Protein AF-0000000073659593 (afdb_homodimer)

InterPro domains:
  IPR007588 Zinc finger, FLYWCH-type [PF04500] (20-78)
  IPR018289 MULE transposase domain [PF10551] (125-195)

pLDDT: mean 83.74, std 17.08, range [20.34, 98.31]

Secondary structure (DSSP, 8-state):
-----TTTTS----TTPPEEEE-TTS-EEEEETTEEEEEEEE-TTSEEEEEETTHHHH----EEEEETTEEEEEPPPSSPP-HHHHHHHHHHHHHHHHHHHS-S---S--S--EEEEEEEES---SSEE-EEEEEEEEES---HHHHHHHHHHHHHH-TT---SEEE--S-HHHHHHHHHH-TTSEEE--HHHHHHHHHHHHHHTT-SSSHHHHHHHHHHHHGGGS-HHHHHHHHHHHHHS----HHHHHHHHHHIIIIISSTTTTS---TT-S--S-HHHHHHHHHHHHT--SSS--HHHHHHHHHHHHHHHHHHHHHHHTT--SEEPPHHHHHHHHHHHHHHHHHHTTSS-HHHHHHHHHHHT----/-----TTTTS----TT--EEEE-TTS-EEEEETTEEEEEEEE-TTSEEEEEETTHHHH----EEEEETTEEEEEPPPSSPP-HHHHHHHHHHHHHHHHHHH--S---S--S--EEEEEEEES---SSEE-EEEEEEEEES---HHHHHHHHHHHHHH-TT---SEEE--S-HHHHHHHHHH-TTSEEE--HHHHHHHHHHHHHHTT-SSSHHHHHHHHHHHHGGGS-HHHHHHHHHHHHHH----HHHHHHHHHHIIIIISSTTTTS---TT-S--S-HHHHHHHHHHHHT--SSS--HHHHHHHHHHHHHHHHHHHHHHHTT--SEEPPHHHHHHHHHHHHHHHHHHTTSS-HHHHHHHHHHHT----

Nearest PDB structures (foldseek):
  2rpr-assembly1_A  TM=8.104E-01  e=1.882E-05  Homo sapiens
  2rpr-assembly1_A  TM=8.075E-01  e=2.832E-05  Homo sapiens
  7vtg-assembly1_B  TM=3.755E-01  e=7.018E+00  Escherichia coli

Foldseek 3Di:
DCPDPVVPPPPPPDLWAWDWFADPVGFIWTDHPLFIWGFDDADPVQKTKTATPCCVPPVWGWIWIDHPRGTPDTDDTPDDGHNVVVVVRVVVRVVVVVCVPPPPHVPLCPQFDDWDWDWDFPDADLWFTFIDTDDIDGHNDQALVRLLVVVVVVCVVPVPDQAQEDEEAPDPSNQVSCCVNHVNHHYAYALVNVLVVLVVLCVVLVLPPDPLSVLLSLLLSLLLADDLVCSVVSVVLSVVDHDPDPSSVVSVVCCCVVEVPDPCRSRRRCHVPPHRHPVVVVVVVVVLVVQVPDPRDDPVSSVVSVVVSVVVVVVLVVVVVVPDGSGTDDPLSSVLNVVLVVLVVCVVVVVDDPNVSSVVSSVSPPDDD/DCPDPVVPPPPPPPLWAWDWFADPVGFIWTDHPLFIWGFDDADPVQKTKTATPCCVPPVWGWIWIDHPRGTPDTDDTPDDGHNVVVVVRVVVRVLVVVCVPPPPHSPLCPQFDDWDWDWDFPDADLWFTFIDTDDIDGHNDQALVRLLVVVVVVCVVPVPDQAQEDEEAPDCSNQVSCCVNHVNYHYAYALVNVLVVLVVLCVVLVLPPDPLSVLLSLLLSLLLADDLVCSVVSVVLSVVDHDPDPSSVVSVVCCCVVEVPDPCRSRRRCHVPPHRHPVVVVVVVVVLVVLVPDPRDDPVSSVVSVVVSVVVVVVLVVVVVVPDGSGTDDPLSSVLNVVLVVLNVCVVVVVDDPNVSSVVSSVSPPDDD

Organism: Spodoptera exigua (NCBI:txid7107)

Structure (mmCIF, N/CA/C/O backbone):
data_AF-0000000073659593-model_v1
#
loop_
_entity.id
_entity.type
_entity.pdbx_description
1 polymer 'MULE transposase domain-containing protein'
#
loop_
_atom_site.group_PDB
_atom_site.id
_atom_site.type_symbol
_atom_site.label_atom_id
_atom_site.label_alt_id
_atom_site.label_comp_id
_atom_site.label_asym_id
_atom_site.label_entity_id
_atom_site.label_seq_id
_atom_site.pdbx_PDB_ins_code
_atom_site.Cartn_x
_atom_site.Cartn_y
_atom_site.Cartn_z
_atom_site.occupancy
_atom_site.B_iso_or_equiv
_atom_site.auth_seq_id
_atom_site.auth_comp_id
_atom_site.auth_asym_id
_atom_site.auth_atom_id
_atom_site.pdbx_PDB_model_num
ATOM 1 N N . MET A 1 1 ? 9.594 45.438 42.438 1 20.41 1 MET A N 1
ATOM 2 C CA . MET A 1 1 ? 10.109 46.219 41.344 1 20.41 1 MET A CA 1
ATOM 3 C C . MET A 1 1 ? 8.977 46.906 40.562 1 20.41 1 MET A C 1
ATOM 5 O O . MET A 1 1 ? 7.863 46.375 40.5 1 20.41 1 MET A O 1
ATOM 9 N N . TYR A 1 2 ? 9.117 48.312 40.312 1 22.3 2 TYR A N 1
ATOM 10 C CA . TYR A 1 2 ? 8.391 49.469 39.781 1 22.3 2 TYR A CA 1
ATOM 11 C C . TYR A 1 2 ? 8.031 49.219 38.312 1 22.3 2 TYR A C 1
ATOM 13 O O . TYR A 1 2 ? 8.906 49.219 37.438 1 22.3 2 TYR A O 1
ATOM 21 N N . LEU A 1 3 ? 7.293 48.156 38.062 1 23.44 3 LEU A N 1
ATOM 22 C CA . LEU A 1 3 ? 6.773 47.875 36.719 1 23.44 3 LEU A CA 1
ATOM 23 C C . LEU A 1 3 ? 6.102 49.094 36.125 1 23.44 3 LEU A C 1
ATOM 25 O O . LEU A 1 3 ? 4.996 49.469 36.531 1 23.44 3 LEU A O 1
ATOM 29 N N . GLY A 1 4 ? 6.98 50.156 35.906 1 23.36 4 GLY A N 1
ATOM 30 C CA . GLY A 1 4 ? 6.574 51.469 35.375 1 23.36 4 GLY A CA 1
ATOM 31 C C . GLY A 1 4 ? 5.73 51.344 34.125 1 23.36 4 GLY A C 1
ATOM 32 O O . GLY A 1 4 ? 5.75 50.344 33.438 1 23.36 4 GLY A O 1
ATOM 33 N N . ASN A 1 5 ? 4.695 52.156 34.062 1 25.84 5 ASN A N 1
ATOM 34 C CA . ASN A 1 5 ? 3.5 52.438 33.281 1 25.84 5 ASN A CA 1
ATOM 35 C C . ASN A 1 5 ? 3.84 52.75 31.828 1 25.84 5 ASN A C 1
ATOM 37 O O . ASN A 1 5 ? 4.035 53.906 31.453 1 25.84 5 ASN A O 1
ATOM 41 N N . ARG A 1 6 ? 4.801 52 31.234 1 26.17 6 ARG A N 1
ATOM 42 C CA . ARG A 1 6 ? 5.309 52.375 29.922 1 26.17 6 ARG A CA 1
ATOM 43 C C . ARG A 1 6 ? 4.199 52.375 28.875 1 26.17 6 ARG A C 1
ATOM 45 O O . ARG A 1 6 ? 4.195 51.562 27.969 1 26.17 6 ARG A O 1
ATOM 52 N N . THR A 1 7 ? 2.939 52.156 29.359 1 26.2 7 THR A N 1
ATOM 53 C CA . THR A 1 7 ? 1.877 52.219 28.359 1 26.2 7 THR A CA 1
ATOM 54 C C . THR A 1 7 ? 1.966 53.469 27.516 1 26.2 7 THR A C 1
ATOM 56 O O . THR A 1 7 ? 1.113 53.719 26.672 1 26.2 7 THR A O 1
ATOM 59 N N . LYS A 1 8 ? 2.684 54.469 28.094 1 28.92 8 LYS A N 1
ATOM 60 C CA . LYS A 1 8 ? 2.352 55.844 27.797 1 28.92 8 LYS A CA 1
ATOM 61 C C . LYS A 1 8 ? 2.672 56.188 26.344 1 28.92 8 LYS A C 1
ATOM 63 O O . LYS A 1 8 ? 2.172 57.156 25.797 1 28.92 8 LYS A O 1
ATOM 68 N N . GLY A 1 9 ? 3.766 55.625 26 1 25.69 9 GLY A N 1
ATOM 69 C CA . GLY A 1 9 ? 4.309 56.438 24.922 1 25.69 9 GLY A CA 1
ATOM 70 C C . GLY A 1 9 ? 3.711 56.125 23.578 1 25.69 9 GLY A C 1
ATOM 71 O O . GLY A 1 9 ? 4.348 56.344 22.547 1 25.69 9 GLY A O 1
ATOM 72 N N . LEU A 1 10 ? 2.734 55.188 23.422 1 29.84 10 LEU A N 1
ATOM 73 C CA . LEU A 1 10 ? 2.189 55.156 22.062 1 29.84 10 LEU A CA 1
ATOM 74 C C . LEU A 1 10 ? 1.909 56.594 21.578 1 29.84 10 LEU A C 1
ATOM 76 O O . LEU A 1 10 ? 1.152 57.312 22.219 1 29.84 10 LEU A O 1
ATOM 80 N N . GLN A 1 11 ? 2.791 57.25 21.125 1 28.83 11 GLN A N 1
ATOM 81 C CA . GLN A 1 11 ? 2.816 58.625 20.625 1 28.83 11 GLN A CA 1
ATOM 82 C C . GLN A 1 11 ? 1.499 58.969 19.938 1 28.83 11 GLN A C 1
ATOM 84 O O . GLN A 1 11 ? 0.979 58.219 19.125 1 28.83 11 GLN A O 1
ATOM 89 N N . SER A 1 12 ? 0.554 59.656 20.703 1 32.19 12 SER A N 1
ATOM 90 C CA . SER A 1 12 ? -0.579 60.438 20.219 1 32.19 12 SER A CA 1
ATOM 91 C C . SER A 1 12 ? -0.305 61.031 18.844 1 32.19 12 SER A C 1
ATOM 93 O O . SER A 1 12 ? 0.569 61.875 18.688 1 32.19 12 SER A O 1
ATOM 95 N N . VAL A 1 13 ? -0.092 60.25 17.844 1 35.56 13 VAL A N 1
ATOM 96 C CA . VAL A 1 13 ? -0.19 60.938 16.562 1 35.56 13 VAL A CA 1
ATOM 97 C C . VAL A 1 13 ? -1.181 62.094 16.672 1 35.56 13 VAL A C 1
ATOM 99 O O . VAL A 1 13 ? -2.322 61.906 17.094 1 35.56 13 VAL A O 1
ATOM 102 N N . SER A 1 14 ? -0.723 63.25 16.969 1 37.84 14 SER A N 1
ATOM 103 C CA . SER A 1 14 ? -1.456 64.5 17.094 1 37.84 14 SER A CA 1
ATOM 104 C C . SER A 1 14 ? -2.674 64.562 16.188 1 37.84 14 SER A C 1
ATOM 106 O O . SER A 1 14 ? -2.604 64.062 15.039 1 37.84 14 SER A O 1
ATOM 108 N N . GLN A 1 15 ? -3.908 64.312 16.656 1 43.66 15 GLN A N 1
ATOM 109 C CA . GLN A 1 15 ? -5.234 64.562 16.094 1 43.66 15 GLN A CA 1
ATOM 110 C C . GLN A 1 15 ? -5.191 65.625 15.008 1 43.66 15 GLN A C 1
ATOM 112 O O . GLN A 1 15 ? -6.156 65.75 14.258 1 43.66 15 GLN A O 1
ATOM 117 N N . THR A 1 16 ? -4.117 66.438 14.953 1 52.19 16 THR A N 1
ATOM 118 C CA . THR A 1 16 ? -4.082 67.75 14.227 1 52.19 16 THR A CA 1
ATOM 119 C C . THR A 1 16 ? -3.527 67.5 12.82 1 52.19 16 THR A C 1
ATOM 121 O O . THR A 1 16 ? -3.684 68.375 11.953 1 52.19 16 THR A O 1
ATOM 124 N N . GLN A 1 17 ? -2.68 66.5 12.508 1 60.88 17 GLN A N 1
ATOM 125 C CA . GLN A 1 17 ? -2.021 66.562 11.203 1 60.88 17 GLN A CA 1
ATOM 126 C C . GLN A 1 17 ? -2.83 65.812 10.156 1 60.88 17 GLN A C 1
ATOM 128 O O . GLN A 1 17 ? -3.248 64.625 10.398 1 60.88 17 GLN A O 1
ATOM 133 N N . LEU A 1 18 ? -3.297 66.5 9.133 1 76.25 18 LEU A N 1
ATOM 134 C CA . LEU A 1 18 ? -3.996 65.938 7.98 1 76.25 18 LEU A CA 1
ATOM 135 C C . LEU A 1 18 ? -3.074 65 7.172 1 76.25 18 LEU A C 1
ATOM 137 O O . LEU A 1 18 ? -1.91 65.375 6.941 1 76.25 18 LEU A O 1
ATOM 141 N N . VAL A 1 19 ? -3.486 63.781 6.988 1 80.5 19 VAL A N 1
ATOM 142 C CA . VAL A 1 19 ? -2.734 62.844 6.164 1 80.5 19 VAL A CA 1
ATOM 143 C C . VAL A 1 19 ? -3.373 62.75 4.785 1 80.5 19 VAL A C 1
ATOM 145 O O . VAL A 1 19 ? -4.547 62.375 4.664 1 80.5 19 VAL A O 1
ATOM 148 N N . PHE A 1 20 ? -2.572 63.156 3.814 1 84.5 20 PHE A N 1
ATOM 149 C CA . PHE A 1 20 ? -3.043 63.125 2.436 1 84.5 20 PHE A CA 1
ATOM 150 C C . PHE A 1 20 ? -2.373 61.969 1.682 1 84.5 20 PHE A C 1
ATOM 152 O O . PHE A 1 20 ? -1.167 61.75 1.818 1 84.5 20 PHE A O 1
ATOM 159 N N . GLU A 1 21 ? -3.188 61.125 1.024 1 80.56 21 GLU A N 1
ATOM 160 C CA . GLU A 1 21 ? -2.684 60.031 0.197 1 80.56 21 GLU A CA 1
ATOM 161 C C . GLU A 1 21 ? -3.275 60.094 -1.209 1 80.56 21 GLU A C 1
ATOM 163 O O . GLU A 1 21 ? -4.273 60.781 -1.442 1 80.56 21 GLU A O 1
ATOM 168 N N . GLN A 1 22 ? -2.6 59.406 -2.156 1 78.38 22 GLN A N 1
ATOM 169 C CA . GLN A 1 22 ? -3.092 59.375 -3.529 1 78.38 22 GLN A CA 1
ATOM 170 C C . GLN A 1 22 ? -4.055 58.219 -3.738 1 78.38 22 GLN A C 1
ATOM 172 O O . GLN A 1 22 ? -3.809 57.125 -3.266 1 78.38 22 GLN A O 1
ATOM 177 N N . SER A 1 23 ? -5.164 58.531 -4.27 1 74.44 23 SER A N 1
ATOM 178 C CA . SER A 1 23 ? -6.117 57.5 -4.621 1 74.44 23 SER A CA 1
ATOM 179 C C . SER A 1 23 ? -5.637 56.688 -5.828 1 74.44 23 SER A C 1
ATOM 181 O O . SER A 1 23 ? -4.668 57.094 -6.488 1 74.44 23 SER A O 1
ATOM 183 N N . GLU A 1 24 ? -6.305 55.562 -6.203 1 65.25 24 GLU A N 1
ATOM 184 C CA . GLU A 1 24 ? -5.984 54.75 -7.359 1 65.25 24 GLU A CA 1
ATOM 185 C C . GLU A 1 24 ? -6.121 55.531 -8.656 1 65.25 24 GLU A C 1
ATOM 187 O O . GLU A 1 24 ? -5.441 55.219 -9.641 1 65.25 24 GLU A O 1
ATOM 192 N N . ARG A 1 25 ? -6.824 56.531 -8.531 1 63.69 25 ARG A N 1
ATOM 193 C CA . ARG A 1 25 ? -7.082 57.312 -9.734 1 63.69 25 ARG A CA 1
ATOM 194 C C . ARG A 1 25 ? -6.211 58.562 -9.781 1 63.69 25 ARG A C 1
ATOM 196 O O . ARG A 1 25 ? -6.406 59.438 -10.633 1 63.69 25 ARG A O 1
ATOM 203 N N . GLY A 1 26 ? -5.387 58.625 -8.859 1 70.75 26 GLY A N 1
ATOM 204 C CA . GLY A 1 26 ? -4.414 59.688 -8.883 1 70.75 26 GLY A CA 1
ATOM 205 C C . GLY A 1 26 ? -4.859 60.906 -8.086 1 70.75 26 GLY A C 1
ATOM 206 O O . GLY A 1 26 ? -4.129 61.906 -7.996 1 70.75 26 GLY A O 1
ATOM 207 N N . GLY A 1 27 ? -6.004 60.906 -7.652 1 77.06 27 GLY A N 1
ATOM 208 C CA . GLY A 1 27 ? -6.496 62.062 -6.887 1 77.06 27 GLY A CA 1
ATOM 209 C C . GLY A 1 27 ? -6.004 62.062 -5.453 1 77.06 27 GLY A C 1
ATOM 210 O O . GLY A 1 27 ? -5.445 61.062 -4.973 1 77.06 27 GLY A O 1
ATOM 211 N N . LEU A 1 28 ? -6.121 63.156 -4.789 1 82.5 28 LEU A N 1
ATOM 212 C CA . LEU A 1 28 ? -5.695 63.312 -3.404 1 82.5 28 LEU A CA 1
ATOM 213 C C . LEU A 1 28 ? -6.758 62.781 -2.447 1 82.5 28 LEU A C 1
ATOM 215 O O . LEU A 1 28 ? -7.945 63.094 -2.605 1 82.5 28 LEU A O 1
ATOM 219 N N . LEU A 1 29 ? -6.352 61.969 -1.555 1 86.5 29 LEU A N 1
ATOM 220 C CA . LEU A 1 29 ? -7.207 61.344 -0.548 1 86.5 29 LEU A CA 1
ATOM 221 C C . LEU A 1 29 ? -6.812 61.781 0.854 1 86.5 29 LEU A C 1
ATOM 223 O O . LEU A 1 29 ? -5.629 61.812 1.19 1 86.5 29 LEU A O 1
ATOM 227 N N . LEU A 1 30 ? -7.812 62.188 1.602 1 88.44 30 LEU A N 1
ATOM 228 C CA . LEU A 1 30 ? -7.586 62.531 3.002 1 88.44 30 LEU A CA 1
ATOM 229 C C . LEU A 1 30 ? -7.961 61.375 3.912 1 88.44 30 LEU A C 1
ATOM 231 O O . LEU A 1 30 ? -9.078 60.875 3.85 1 88.44 30 LEU A O 1
ATOM 235 N N . LEU A 1 31 ? -7.023 60.938 4.648 1 85.69 31 LEU A N 1
ATOM 236 C CA . LEU A 1 31 ? -7.266 59.906 5.648 1 85.69 31 LEU A CA 1
ATOM 237 C C . LEU A 1 31 ? -7.457 60.531 7.031 1 85.69 31 LEU A C 1
ATOM 239 O O . LEU A 1 31 ? -6.613 61.281 7.5 1 85.69 31 LEU A O 1
ATOM 243 N N . ARG A 1 32 ? -8.641 60.156 7.688 1 83.69 32 ARG A N 1
ATOM 244 C CA . ARG A 1 32 ? -8.891 60.719 9.016 1 83.69 32 ARG A CA 1
ATOM 245 C C . ARG A 1 32 ? -9.844 59.844 9.812 1 83.69 32 ARG A C 1
ATOM 247 O O . ARG A 1 32 ? -10.945 59.5 9.344 1 83.69 32 ARG A O 1
ATOM 254 N N . GLY A 1 33 ? -9.438 59.531 10.992 1 76.88 33 GLY A N 1
ATOM 255 C CA . GLY A 1 33 ? -10.312 58.812 11.914 1 76.88 33 GLY A CA 1
ATOM 256 C C . GLY A 1 33 ? -10.797 57.5 11.375 1 76.88 33 GLY A C 1
ATOM 257 O O . GLY A 1 33 ? -11.945 57.125 11.586 1 76.88 33 GLY A O 1
ATOM 258 N N . GLY A 1 34 ? -10.023 56.875 10.516 1 79.94 34 GLY A N 1
ATOM 259 C CA . GLY A 1 34 ? -10.391 55.594 9.945 1 79.94 34 GLY A CA 1
ATOM 260 C C . GLY A 1 34 ? -11.195 55.719 8.664 1 79.94 34 GLY A C 1
ATOM 261 O O . GLY A 1 34 ? -11.609 54.719 8.086 1 79.94 34 GLY A O 1
ATOM 262 N N . TYR A 1 35 ? -11.484 56.969 8.328 1 86.5 35 TYR A N 1
ATOM 263 C CA . TYR A 1 35 ? -12.266 57.188 7.113 1 86.5 35 TYR A CA 1
ATOM 264 C C . TYR A 1 35 ? -11.383 57.75 6.004 1 86.5 35 TYR A C 1
ATOM 266 O O . TYR A 1 35 ? -10.344 58.344 6.27 1 86.5 35 TYR A O 1
ATOM 274 N N . GLN A 1 36 ? -11.812 57.531 4.766 1 88.38 36 GLN A N 1
ATOM 275 C CA . GLN A 1 36 ? -11.164 58.062 3.576 1 88.38 36 GLN A CA 1
ATOM 276 C C . GLN A 1 36 ? -12.055 59.062 2.869 1 88.38 36 GLN A C 1
ATOM 278 O O . GLN A 1 36 ? -13.266 58.875 2.76 1 88.38 36 GLN A O 1
ATOM 283 N N . HIS A 1 37 ? -11.5 60.25 2.523 1 90 37 HIS A N 1
ATOM 284 C CA . HIS A 1 37 ? -12.281 61.312 1.901 1 90 37 HIS A CA 1
ATOM 285 C C . HIS A 1 37 ? -11.672 61.719 0.565 1 90 37 HIS A C 1
ATOM 287 O O . HIS A 1 37 ? -10.453 61.875 0.448 1 90 37 HIS A O 1
ATOM 293 N N . ASN A 1 38 ? -12.461 61.875 -0.403 1 88.5 38 ASN A N 1
ATOM 294 C CA . ASN A 1 38 ? -12.047 62.438 -1.677 1 88.5 38 ASN A CA 1
ATOM 295 C C . ASN A 1 38 ? -12.211 63.938 -1.688 1 88.5 38 ASN A C 1
ATOM 297 O O . ASN A 1 38 ? -13.125 64.5 -1.063 1 88.5 38 ASN A O 1
ATOM 301 N N . LYS A 1 39 ? -11.281 64.562 -2.424 1 86.62 39 LYS A N 1
ATOM 302 C CA . LYS A 1 39 ? -11.406 66 -2.594 1 86.62 39 LYS A CA 1
ATOM 303 C C . LYS A 1 39 ? -12.578 66.375 -3.506 1 86.62 39 LYS A C 1
ATOM 305 O O . LYS A 1 39 ? -12.617 65.938 -4.668 1 86.62 39 LYS A O 1
ATOM 310 N N . LYS A 1 40 ? -13.562 67 -2.996 1 86 40 LYS A N 1
ATOM 311 C CA . LYS A 1 40 ? -14.734 67.312 -3.789 1 86 40 LYS A CA 1
ATOM 312 C C . LYS A 1 40 ? -14.562 68.688 -4.457 1 86 40 LYS A C 1
ATOM 314 O O . LYS A 1 40 ? -14.82 68.812 -5.652 1 86 40 LYS A O 1
ATOM 319 N N . ARG A 1 41 ? -14.234 69.688 -3.682 1 86.5 41 ARG A N 1
ATOM 320 C CA . ARG A 1 41 ? -14.07 71 -4.266 1 86.5 41 ARG A CA 1
ATOM 321 C C . ARG A 1 41 ? -13.195 71.875 -3.377 1 86.5 41 ARG A C 1
ATOM 323 O O . ARG A 1 41 ? -13.078 71.625 -2.176 1 86.5 41 ARG A O 1
ATOM 330 N N . GLU A 1 42 ? -12.508 72.812 -4 1 86.56 42 GLU A N 1
ATOM 331 C CA . GLU A 1 42 ? -11.75 73.875 -3.342 1 86.56 42 GLU A CA 1
ATOM 332 C C . GLU A 1 42 ? -12.445 75.188 -3.477 1 86.56 42 GLU A C 1
ATOM 334 O O . GLU A 1 42 ? -12.789 75.625 -4.586 1 86.56 42 GLU A O 1
ATOM 339 N N . ASN A 1 43 ? -12.766 75.812 -2.398 1 85.94 43 ASN A N 1
ATOM 340 C CA . ASN A 1 43 ? -13.484 77.062 -2.406 1 85.94 43 ASN A CA 1
ATOM 341 C C . ASN A 1 43 ? -12.531 78.25 -2.525 1 85.94 43 ASN A C 1
ATOM 343 O O . ASN A 1 43 ? -11.344 78.125 -2.199 1 85.94 43 ASN A O 1
ATOM 347 N N . LYS A 1 44 ? -13.047 79.375 -2.932 1 85.5 44 LYS A N 1
ATOM 348 C CA . LYS A 1 44 ? -12.266 80.562 -3.148 1 85.5 44 LYS A CA 1
ATOM 349 C C . LYS A 1 44 ? -11.688 81.062 -1.837 1 85.5 44 LYS A C 1
ATOM 351 O O . LYS A 1 44 ? -10.625 81.75 -1.83 1 85.5 44 LYS A O 1
ATOM 356 N N . ASN A 1 45 ? -12.375 80.75 -0.767 1 84.12 45 ASN A N 1
ATOM 357 C CA . ASN A 1 45 ? -11.914 81.25 0.528 1 84.12 45 ASN A CA 1
ATOM 358 C C . ASN A 1 45 ? -10.758 80.375 1.062 1 84.12 45 ASN A C 1
ATOM 360 O O . ASN A 1 45 ? -10.297 80.625 2.186 1 84.12 45 ASN A O 1
ATOM 364 N N . GLY A 1 46 ? -10.352 79.438 0.266 1 84.69 46 GLY A N 1
ATOM 365 C CA . GLY A 1 46 ? -9.203 78.625 0.647 1 84.69 46 GLY A CA 1
ATOM 366 C C . GLY A 1 46 ? -9.586 77.312 1.344 1 84.69 46 GLY A C 1
ATOM 367 O O . GLY A 1 46 ? -8.711 76.562 1.76 1 84.69 46 GLY A O 1
ATOM 368 N N . THR A 1 47 ? -10.82 77.125 1.514 1 88.88 47 THR A N 1
ATOM 369 C CA . THR A 1 47 ? -11.242 75.938 2.164 1 88.88 47 THR A CA 1
ATOM 370 C C . THR A 1 47 ? -11.398 74.812 1.142 1 88.88 47 THR A C 1
ATOM 372 O O . THR A 1 47 ? -11.75 75.062 -0.014 1 88.88 47 THR A O 1
ATOM 375 N N . THR A 1 48 ? -11.008 73.562 1.527 1 91.38 48 THR A N 1
ATOM 376 C CA . THR A 1 48 ? -11.188 72.375 0.711 1 91.38 48 THR A CA 1
ATOM 377 C C . THR A 1 48 ? -12.211 71.438 1.347 1 91.38 48 THR A C 1
ATOM 379 O O . THR A 1 48 ? -12.125 71.125 2.539 1 91.38 48 THR A O 1
ATOM 382 N N . VAL A 1 49 ? -13.211 71.125 0.611 1 91.06 49 VAL A N 1
ATOM 383 C CA . VAL A 1 49 ? -14.234 70.188 1.084 1 91.06 49 VAL A CA 1
ATOM 384 C C . VAL A 1 49 ? -13.867 68.75 0.667 1 91.06 49 VAL A C 1
ATOM 386 O O . VAL A 1 49 ? -13.602 68.5 -0.508 1 91.06 49 VAL A O 1
ATOM 389 N N . TRP A 1 50 ? -13.812 67.875 1.603 1 91.12 50 TRP A N 1
ATOM 390 C CA . TRP A 1 50 ? -13.555 66.438 1.415 1 91.12 50 TRP A CA 1
ATOM 391 C C . TRP A 1 50 ? -14.797 65.625 1.727 1 91.12 50 TRP A C 1
ATOM 393 O O . TRP A 1 50 ? -15.453 65.812 2.746 1 91.12 50 TRP A O 1
ATOM 403 N N . CYS A 1 51 ? -15.172 64.688 0.902 1 91.25 51 CYS A N 1
ATOM 404 C CA . CYS A 1 51 ? -16.328 63.812 1.103 1 91.25 51 CYS A CA 1
ATOM 405 C C . CYS A 1 51 ? -15.914 62.375 1.273 1 91.25 51 CYS A C 1
ATOM 407 O O . CYS A 1 51 ? -14.969 61.906 0.629 1 91.25 51 CYS A O 1
ATOM 409 N N . CYS A 1 52 ? -16.562 61.688 2.16 1 89.81 52 CYS A N 1
ATOM 410 C CA . CYS A 1 52 ? -16.297 60.281 2.371 1 89.81 52 CYS A CA 1
ATOM 411 C C . CYS A 1 52 ? -16.344 59.5 1.052 1 89.81 52 CYS A C 1
ATOM 413 O O . CYS A 1 52 ? -17.234 59.75 0.224 1 89.81 52 CYS A O 1
ATOM 415 N N . VAL A 1 53 ? -15.438 58.562 0.843 1 86.69 53 VAL A N 1
ATOM 416 C CA . VAL A 1 53 ? -15.336 57.812 -0.398 1 86.69 53 VAL A CA 1
ATOM 417 C C . VAL A 1 53 ? -16.562 56.906 -0.554 1 86.69 53 VAL A C 1
ATOM 419 O O . VAL A 1 53 ? -16.875 56.469 -1.659 1 86.69 53 VAL A O 1
ATOM 422 N N . LYS A 1 54 ? -17.297 56.625 0.498 1 83.25 54 LYS A N 1
ATOM 423 C CA . LYS A 1 54 ? -18.438 55.719 0.462 1 83.25 54 LYS A CA 1
ATOM 424 C C . LYS A 1 54 ? -19.75 56.5 0.248 1 83.25 54 LYS A C 1
ATOM 426 O O . LYS A 1 54 ? -20.828 55.969 0.473 1 83.25 54 LYS A O 1
ATOM 431 N N . TRP A 1 55 ? -19.625 57.688 -0.108 1 83.62 55 TRP A N 1
ATOM 432 C CA . TRP A 1 55 ? -20.797 58.5 -0.361 1 83.62 55 TRP A CA 1
ATOM 433 C C . TRP A 1 55 ? -21.641 57.906 -1.49 1 83.62 55 TRP A C 1
ATOM 435 O O . TRP A 1 55 ? -22.875 57.844 -1.396 1 83.62 55 TRP A O 1
ATOM 445 N N . GLN A 1 56 ? -20.906 57.406 -2.477 1 76.5 56 GLN A N 1
ATOM 446 C CA . GLN A 1 56 ? -21.625 56.906 -3.641 1 76.5 56 GLN A CA 1
ATOM 447 C C . GLN A 1 56 ? -22.234 55.531 -3.367 1 76.5 56 GLN A C 1
ATOM 449 O O . GLN A 1 56 ? -23.359 55.25 -3.801 1 76.5 56 GLN A O 1
ATOM 454 N N . THR A 1 57 ? -21.547 54.719 -2.605 1 77.06 57 THR A N 1
ATOM 455 C CA . THR A 1 57 ? -21.953 53.312 -2.443 1 77.06 57 THR A CA 1
ATOM 456 C C . THR A 1 57 ? -22.875 53.156 -1.233 1 77.06 57 THR A C 1
ATOM 458 O O . THR A 1 57 ? -23.828 52.406 -1.273 1 77.06 57 THR A O 1
ATOM 461 N N . ARG A 1 58 ? -22.656 53.906 -0.18 1 79.19 58 ARG A N 1
ATOM 462 C CA . ARG A 1 58 ? -23.406 53.719 1.058 1 79.19 58 ARG A CA 1
ATOM 463 C C . ARG A 1 58 ? -24.094 55 1.485 1 79.19 58 ARG A C 1
ATOM 465 O O . ARG A 1 58 ? -24.625 55.094 2.598 1 79.19 58 ARG A O 1
ATOM 472 N N . LYS A 1 59 ? -24.062 55.906 0.657 1 82.06 59 LYS A N 1
ATOM 473 C CA . LYS A 1 59 ? -24.672 57.219 0.877 1 82.06 59 LYS A CA 1
ATOM 474 C C . LYS A 1 59 ? -24.219 57.844 2.197 1 82.06 59 LYS A C 1
ATOM 476 O O . LYS A 1 59 ? -25.016 58.438 2.926 1 82.06 59 LYS A O 1
ATOM 481 N N . CYS A 1 60 ? -22.969 57.625 2.518 1 86.62 60 CYS A N 1
ATOM 482 C CA . CYS A 1 60 ? -22.406 58.219 3.715 1 86.62 60 CYS A CA 1
ATOM 483 C C . CYS A 1 60 ? -22.234 59.719 3.543 1 86.62 60 CYS A C 1
ATOM 485 O O . CYS A 1 60 ? -21.703 60.188 2.529 1 86.62 60 CYS A O 1
ATOM 487 N N . ARG A 1 61 ? -22.719 60.5 4.543 1 86.44 61 ARG A N 1
ATOM 488 C CA . ARG A 1 61 ? -22.719 61.969 4.426 1 86.44 61 ARG A CA 1
ATOM 489 C C . ARG A 1 61 ? -21.531 62.562 5.18 1 86.44 61 ARG A C 1
ATOM 491 O O . ARG A 1 61 ? -21.516 63.781 5.469 1 86.44 61 ARG A O 1
ATOM 498 N N . GLY A 1 62 ? -20.578 61.75 5.547 1 88.5 62 GLY A N 1
ATOM 499 C CA . GLY A 1 62 ? -19.406 62.281 6.223 1 88.5 62 GLY A CA 1
ATOM 500 C C . GLY A 1 62 ? -18.609 63.25 5.367 1 88.5 62 GLY A C 1
ATOM 501 O O . GLY A 1 62 ? -18.312 62.938 4.207 1 88.5 62 GLY A O 1
ATOM 502 N N . ARG A 1 63 ? -18.297 64.438 5.863 1 90.75 63 ARG A N 1
ATOM 503 C CA . ARG A 1 63 ? -17.562 65.5 5.156 1 90.75 63 ARG A CA 1
ATOM 504 C C . ARG A 1 63 ? -16.562 66.188 6.082 1 90.75 63 ARG A C 1
ATOM 506 O O . ARG A 1 63 ? -16.828 66.312 7.273 1 90.75 63 ARG A O 1
ATOM 513 N N . VAL A 1 64 ? -15.438 66.438 5.48 1 90.31 64 VAL A N 1
ATOM 514 C CA . VAL A 1 64 ? -14.422 67.188 6.211 1 90.31 64 VAL A CA 1
ATOM 515 C C . VAL A 1 64 ? -14.047 68.438 5.426 1 90.31 64 VAL A C 1
ATOM 517 O O . VAL A 1 64 ? -13.875 68.375 4.203 1 90.31 64 VAL A O 1
ATOM 520 N N . VAL A 1 65 ? -14.07 69.562 6.082 1 90.19 65 VAL A N 1
ATOM 521 C CA . VAL A 1 65 ? -13.625 70.812 5.469 1 90.19 65 VAL A CA 1
ATOM 522 C C . VAL A 1 65 ? -12.289 71.25 6.078 1 90.19 65 VAL A C 1
ATOM 524 O O . VAL A 1 65 ? -12.148 71.312 7.301 1 90.19 65 VAL A O 1
ATOM 527 N N . THR A 1 66 ? -11.352 71.375 5.199 1 89.31 66 THR A N 1
ATOM 528 C CA . THR A 1 66 ? -10.031 71.812 5.68 1 89.31 66 THR A CA 1
ATOM 529 C C . THR A 1 66 ? -9.641 73.188 5.145 1 89.31 66 THR A C 1
ATOM 531 O O . THR A 1 66 ? -10.133 73.562 4.098 1 89.31 66 THR A O 1
ATOM 534 N N . LYS A 1 67 ? -8.898 73.938 6.016 1 86.12 67 LYS A N 1
ATOM 535 C CA . LYS A 1 67 ? -8.289 75.188 5.641 1 86.12 67 LYS A CA 1
ATOM 536 C C . LYS A 1 67 ? -6.852 75.312 6.152 1 86.12 67 LYS A C 1
ATOM 538 O O . LYS A 1 67 ? -6.598 75.062 7.34 1 86.12 67 LYS A O 1
ATOM 543 N N . ASN A 1 68 ? -5.914 75.562 5.258 1 80.88 68 ASN A N 1
ATOM 544 C CA . ASN A 1 68 ? -4.508 75.688 5.621 1 80.88 68 ASN A CA 1
ATOM 545 C C . ASN A 1 68 ? -4.031 74.5 6.457 1 80.88 68 ASN A C 1
ATOM 547 O O . ASN A 1 68 ? -3.395 74.688 7.496 1 80.88 68 ASN A O 1
ATOM 551 N N . ASN A 1 69 ? -4.387 73.25 6.043 1 78.12 69 ASN A N 1
ATOM 552 C CA . ASN A 1 69 ? -3.979 72 6.629 1 78.12 69 ASN A CA 1
ATOM 553 C C . ASN A 1 69 ? -4.566 71.812 8.023 1 78.12 69 ASN A C 1
ATOM 555 O O . ASN A 1 69 ? -4.012 71.062 8.844 1 78.12 69 ASN A O 1
ATOM 559 N N . LEU A 1 70 ? -5.574 72.562 8.234 1 84.38 70 LEU A N 1
ATOM 560 C CA . LEU A 1 70 ? -6.312 72.375 9.484 1 84.38 70 LEU A CA 1
ATOM 561 C C . LEU A 1 70 ? -7.766 72 9.211 1 84.38 70 LEU A C 1
ATOM 563 O O . LEU A 1 70 ? -8.336 72.438 8.188 1 84.38 70 LEU A O 1
ATOM 567 N N . VAL A 1 71 ? -8.328 71.25 10.117 1 86.06 71 VAL A N 1
ATOM 568 C CA . VAL A 1 71 ? -9.719 70.875 9.969 1 86.06 71 VAL A CA 1
ATOM 569 C C . VAL A 1 71 ? -10.641 71.938 10.477 1 86.06 71 VAL A C 1
ATOM 571 O O . VAL A 1 71 ? -10.508 72.438 11.609 1 86.06 71 VAL A O 1
ATOM 574 N N . VAL A 1 72 ? -11.492 72.5 9.68 1 87.25 72 VAL A N 1
ATOM 575 C CA . VAL A 1 72 ? -12.469 73.5 10.016 1 87.25 72 VAL A CA 1
ATOM 576 C C . VAL A 1 72 ? -13.758 72.875 10.508 1 87.25 72 VAL A C 1
ATOM 578 O O . VAL A 1 72 ? -14.359 73.312 11.484 1 87.25 72 VAL A O 1
ATOM 581 N N . SER A 1 73 ? -14.219 71.875 9.828 1 86.69 73 SER A N 1
ATOM 582 C CA . SER A 1 73 ? -15.414 71.125 10.211 1 86.69 73 SER A CA 1
ATOM 583 C C . SER A 1 73 ? -15.273 69.625 9.898 1 86.69 73 SER A C 1
ATOM 585 O O . SER A 1 73 ? -14.562 69.25 8.961 1 86.69 73 SER A O 1
ATOM 587 N N . ASP A 1 74 ? -15.758 68.75 10.688 1 85.94 74 ASP A N 1
ATOM 588 C CA . ASP A 1 74 ? -15.75 67.312 10.578 1 85.94 74 ASP A CA 1
ATOM 589 C C . ASP A 1 74 ? -17.125 66.688 10.859 1 85.94 74 ASP A C 1
ATOM 591 O O . ASP A 1 74 ? -17.516 66.562 12.023 1 85.94 74 ASP A O 1
ATOM 595 N N . ASP A 1 75 ? -17.859 66.438 9.82 1 87.56 75 ASP A N 1
ATOM 596 C CA . ASP A 1 75 ? -19.219 65.938 9.961 1 87.56 75 ASP A CA 1
ATOM 597 C C . ASP A 1 75 ? -19.203 64.438 10.227 1 87.56 75 ASP A C 1
ATOM 599 O O . ASP A 1 75 ? -18.344 63.688 9.734 1 87.56 75 ASP A O 1
ATOM 603 N N . PRO A 1 76 ? -20.109 63.906 10.969 1 86.75 76 PRO A N 1
ATOM 604 C CA . PRO A 1 76 ? -20.125 62.5 11.312 1 86.75 76 PRO A CA 1
ATOM 605 C C . PRO A 1 76 ? -20.438 61.594 10.117 1 86.75 76 PRO A C 1
ATOM 607 O O . PRO A 1 76 ? -21.141 62 9.195 1 86.75 76 PRO A O 1
ATOM 610 N N . HIS A 1 77 ? -19.875 60.406 10.117 1 88.19 77 HIS A N 1
ATOM 611 C CA . HIS A 1 77 ? -20.078 59.375 9.102 1 88.19 77 HIS A CA 1
ATOM 612 C C . HIS A 1 77 ? -21.203 58.438 9.5 1 88.19 77 HIS A C 1
ATOM 614 O O . HIS A 1 77 ? -21.469 58.219 10.688 1 88.19 77 HIS A O 1
ATOM 620 N N . THR A 1 78 ? -21.906 57.938 8.508 1 82.31 78 THR A N 1
ATOM 621 C CA . THR A 1 78 ? -22.891 56.875 8.742 1 82.31 78 THR A CA 1
ATOM 622 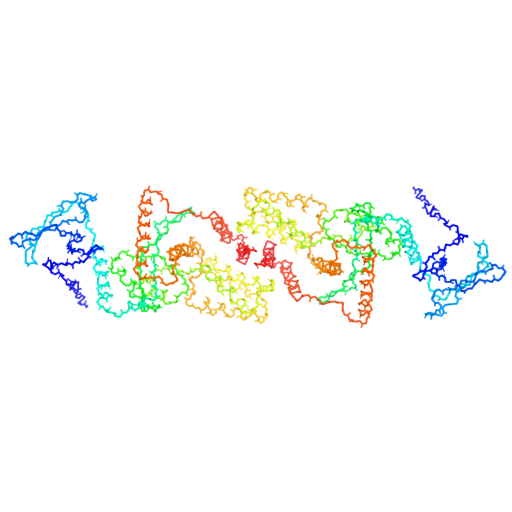C C . THR A 1 78 ? -22.266 55.5 8.523 1 82.31 78 THR A C 1
ATOM 624 O O . THR A 1 78 ? -22.844 54.469 8.906 1 82.31 78 THR A O 1
ATOM 627 N N . CYS A 1 79 ? -21.156 55.562 7.871 1 81.56 79 CYS A N 1
ATOM 628 C CA . CYS A 1 79 ? -20.453 54.312 7.652 1 81.56 79 CYS A CA 1
ATOM 629 C C . CYS A 1 79 ? -19.469 54.031 8.789 1 81.56 79 CYS A C 1
ATOM 631 O O . CYS A 1 79 ? -19.219 54.906 9.625 1 81.56 79 CYS A O 1
ATOM 633 N N . GLN A 1 80 ? -19.016 52.75 8.898 1 79.88 80 GLN A N 1
ATOM 634 C CA . GLN A 1 80 ? -18.078 52.375 9.945 1 79.88 80 GLN A CA 1
ATOM 635 C C . GLN A 1 80 ? -16.656 52.688 9.555 1 79.88 80 GLN A C 1
ATOM 637 O O . GLN A 1 80 ? -16.266 52.531 8.391 1 79.88 80 GLN A O 1
ATOM 642 N N . PRO A 1 81 ? -15.852 53.219 10.5 1 79.38 81 PRO A N 1
ATOM 643 C CA . PRO A 1 81 ? -14.445 53.469 10.211 1 79.38 81 PRO A CA 1
ATOM 644 C C . PRO A 1 81 ? -13.641 52.188 10 1 79.38 81 PRO A C 1
ATOM 646 O O . PRO A 1 81 ? -14 51.125 10.539 1 79.38 81 PRO A O 1
ATOM 649 N N . ASN A 1 82 ? -12.797 52.219 9.031 1 72.06 82 ASN A N 1
ATOM 650 C CA . ASN A 1 82 ? -11.875 51.125 8.773 1 72.06 82 ASN A CA 1
ATOM 651 C C . ASN A 1 82 ? -10.422 51.562 8.945 1 72.06 82 ASN A C 1
ATOM 653 O O . ASN A 1 82 ? -9.789 52 7.984 1 72.06 82 ASN A O 1
ATOM 657 N N . PHE A 1 83 ? -9.961 51.469 10.094 1 68.12 83 PHE A N 1
ATOM 658 C CA . PHE A 1 83 ? -8.609 51.938 10.414 1 68.12 83 PHE A CA 1
ATOM 659 C C . PHE A 1 83 ? -7.566 51.062 9.695 1 68.12 83 PHE A C 1
ATOM 661 O O . PHE A 1 83 ? -6.566 51.594 9.195 1 68.12 83 PHE A O 1
ATOM 668 N N . ALA A 1 84 ? -7.828 49.906 9.594 1 60 84 ALA A N 1
ATOM 669 C CA . ALA A 1 84 ? -6.914 49 8.922 1 60 84 ALA A CA 1
ATOM 670 C C . ALA A 1 84 ? -6.746 49.344 7.449 1 60 84 ALA A C 1
ATOM 672 O O . ALA A 1 84 ? -5.629 49.344 6.926 1 60 84 ALA A O 1
ATOM 673 N N . ALA A 1 85 ? -7.852 49.719 6.875 1 68.06 85 ALA A N 1
ATOM 674 C CA . ALA A 1 85 ? -7.797 50.094 5.465 1 68.06 85 ALA A CA 1
ATOM 675 C C . ALA A 1 85 ? -6.934 51.344 5.266 1 68.06 85 ALA A C 1
ATOM 677 O O . ALA A 1 85 ? -6.191 51.438 4.289 1 68.06 85 ALA A O 1
ATOM 678 N N . ASN A 1 86 ? -6.992 52.219 6.215 1 70.12 86 ASN A N 1
ATOM 679 C CA . ASN A 1 86 ? -6.199 53.438 6.117 1 70.12 86 ASN A CA 1
ATOM 680 C C . ASN A 1 86 ? -4.711 53.156 6.277 1 70.12 86 ASN A C 1
ATOM 682 O O . ASN A 1 86 ? -3.885 53.719 5.555 1 70.12 86 ASN A O 1
ATOM 686 N N . ILE A 1 87 ? -4.422 52.312 7.117 1 63.09 87 ILE A N 1
ATOM 687 C CA . ILE A 1 87 ? -3.027 51.938 7.336 1 63.09 87 ILE A CA 1
ATOM 688 C C . ILE A 1 87 ? -2.477 51.25 6.094 1 63.09 87 ILE A C 1
ATOM 690 O O . ILE A 1 87 ? -1.38 51.562 5.629 1 63.09 87 ILE A O 1
ATOM 694 N N . ILE A 1 88 ? -3.193 50.406 5.527 1 62.53 88 ILE A N 1
ATOM 695 C CA . ILE A 1 88 ? -2.793 49.688 4.328 1 62.53 88 ILE A CA 1
ATOM 696 C C . ILE A 1 88 ? -2.592 50.656 3.17 1 62.53 88 ILE A C 1
ATOM 698 O O . ILE A 1 88 ? -1.598 50.562 2.447 1 62.53 88 ILE A O 1
ATOM 702 N N . LYS A 1 89 ? -3.512 51.5 3.08 1 66.94 89 LYS A N 1
ATOM 703 C CA . LYS A 1 89 ? -3.428 52.469 1.991 1 66.94 89 LYS A CA 1
ATOM 704 C C . LYS A 1 89 ? -2.195 53.375 2.137 1 66.94 89 LYS A C 1
ATOM 706 O O . LYS A 1 89 ? -1.496 53.625 1.157 1 66.94 89 LYS A O 1
ATOM 711 N N . LYS A 1 90 ? -1.957 53.75 3.291 1 66.81 90 LYS A N 1
ATOM 712 C CA . LYS A 1 90 ? -0.772 54.562 3.557 1 66.81 90 LYS A CA 1
ATOM 713 C C . LYS A 1 90 ? 0.505 53.812 3.242 1 66.81 90 LYS A C 1
ATOM 715 O O . LYS A 1 90 ? 1.412 54.312 2.596 1 66.81 90 LYS A O 1
ATOM 720 N N . GLN A 1 91 ? 0.522 52.625 3.658 1 62.16 91 GLN A N 1
ATOM 721 C CA . GLN A 1 91 ? 1.707 51.812 3.453 1 62.16 91 GLN A CA 1
ATOM 722 C C . GLN A 1 91 ? 1.888 51.469 1.979 1 62.16 91 GLN A C 1
ATOM 724 O O . GLN A 1 91 ? 3.008 51.469 1.465 1 62.16 91 GLN A O 1
ATOM 729 N N . LEU A 1 92 ? 0.835 51.188 1.357 1 62.12 92 LEU A N 1
ATOM 730 C CA . LEU A 1 92 ? 0.889 50.938 -0.074 1 62.12 92 LEU A CA 1
ATOM 731 C C . LEU A 1 92 ? 1.374 52.156 -0.847 1 62.12 92 LEU A C 1
ATOM 733 O O . LEU A 1 92 ? 2.17 52.031 -1.78 1 62.12 92 LEU A O 1
ATOM 737 N N . ASN A 1 93 ? 0.823 53.25 -0.5 1 63.47 93 ASN A N 1
ATOM 738 C CA . ASN A 1 93 ? 1.223 54.469 -1.174 1 63.47 93 ASN A CA 1
ATOM 739 C C . ASN A 1 93 ? 2.691 54.812 -0.92 1 63.47 93 ASN A C 1
ATOM 741 O O . ASN A 1 93 ? 3.387 55.281 -1.815 1 63.47 93 ASN A O 1
ATOM 745 N N . GLN A 1 94 ? 3.047 54.562 0.215 1 61.91 94 GLN A N 1
ATOM 746 C CA . GLN A 1 94 ? 4.465 54.719 0.507 1 61.91 94 GLN A CA 1
ATOM 747 C C . GLN A 1 94 ? 5.316 53.781 -0.342 1 61.91 94 GLN A C 1
ATOM 749 O O . GLN A 1 94 ? 6.371 54.188 -0.847 1 61.91 94 GLN A O 1
ATOM 754 N N . CYS A 1 95 ? 4.855 52.625 -0.491 1 55.88 95 CYS A N 1
ATOM 755 C CA . CYS A 1 95 ? 5.539 51.688 -1.354 1 55.88 95 CYS A CA 1
ATOM 756 C C . CYS A 1 95 ? 5.531 52.156 -2.803 1 55.88 95 CYS A C 1
ATOM 758 O O . CYS A 1 95 ? 6.547 52.062 -3.496 1 55.88 95 CYS A O 1
ATOM 760 N N . ARG A 1 96 ? 4.418 52.594 -3.162 1 56.81 96 ARG A N 1
ATOM 761 C CA . ARG A 1 96 ? 4.285 53.125 -4.52 1 56.81 96 ARG A CA 1
ATOM 762 C C . ARG A 1 96 ? 5.195 54.312 -4.742 1 56.81 96 ARG A C 1
ATOM 764 O O . ARG A 1 96 ? 5.84 54.438 -5.785 1 56.81 96 ARG A O 1
ATOM 771 N N . LYS A 1 97 ? 5.082 55.281 -3.865 1 58 97 LYS A N 1
ATOM 772 C CA . LYS A 1 97 ? 5.949 56.469 -3.957 1 58 97 LYS A CA 1
ATOM 773 C C . LYS A 1 97 ? 7.418 56.062 -4.012 1 58 97 LYS A C 1
ATOM 775 O O . LYS A 1 97 ? 8.195 56.625 -4.785 1 58 97 LYS A O 1
ATOM 780 N N . LEU A 1 98 ? 7.703 55.188 -3.199 1 53.44 98 LEU A N 1
ATOM 781 C CA . LEU A 1 98 ? 9.078 54.688 -3.211 1 53.44 98 LEU A CA 1
ATOM 782 C C . LEU A 1 98 ? 9.398 54.031 -4.539 1 53.44 98 LEU A C 1
ATOM 784 O O . LEU A 1 98 ? 10.492 54.188 -5.078 1 53.44 98 LEU A O 1
ATOM 788 N N . ALA A 1 99 ? 8.43 53.312 -5.012 1 50.44 99 ALA A N 1
ATOM 789 C CA . ALA A 1 99 ? 8.609 52.688 -6.309 1 50.44 99 ALA A CA 1
ATOM 790 C C . ALA A 1 99 ? 8.68 53.719 -7.434 1 50.44 99 ALA A C 1
ATOM 792 O O . ALA A 1 99 ? 9.406 53.531 -8.414 1 50.44 99 ALA A O 1
ATOM 793 N N . ALA A 1 100 ? 7.801 54.656 -7.379 1 48.5 100 ALA A N 1
ATOM 794 C CA . ALA A 1 100 ? 7.734 55.688 -8.422 1 48.5 100 ALA A CA 1
ATOM 795 C C . ALA A 1 100 ? 8.977 56.562 -8.406 1 48.5 100 ALA A C 1
ATOM 797 O O . ALA A 1 100 ? 9.406 57.062 -9.445 1 48.5 100 ALA A O 1
ATOM 798 N N . THR A 1 101 ? 9.219 57.156 -7.32 1 45.81 101 THR A N 1
ATOM 799 C CA . THR A 1 101 ? 10.367 58.062 -7.281 1 45.81 101 THR A CA 1
ATOM 800 C C . THR A 1 101 ? 11.648 57.281 -7.621 1 45.81 101 THR A C 1
ATOM 802 O O . THR A 1 101 ? 12.672 57.906 -7.934 1 45.81 101 THR A O 1
ATOM 805 N N . LYS A 1 102 ? 11.875 56.25 -6.902 1 42.47 102 LYS A N 1
ATOM 806 C CA . LYS A 1 102 ? 13.156 55.625 -7.223 1 42.47 102 LYS A CA 1
ATOM 807 C C . LYS A 1 102 ? 13.203 55.188 -8.68 1 42.47 102 LYS A C 1
ATOM 809 O O . LYS A 1 102 ? 12.258 54.562 -9.172 1 42.47 102 LYS A O 1
ATOM 814 N N . SER A 1 103 ? 13.57 56.031 -9.531 1 39.75 103 SER A N 1
ATOM 815 C CA . SER A 1 103 ? 13.914 55.75 -10.922 1 39.75 103 SER A CA 1
ATOM 816 C C . SER A 1 103 ? 14.266 54.281 -11.117 1 39.75 103 SER A C 1
ATOM 818 O O . SER A 1 103 ? 14.492 53.812 -12.242 1 39.75 103 SER A O 1
ATOM 820 N N . ASP A 1 104 ? 15.172 53.719 -10.211 1 37.19 104 ASP A N 1
ATOM 821 C CA . ASP A 1 104 ? 15.664 52.375 -10.461 1 37.19 104 ASP A CA 1
ATOM 822 C C . ASP A 1 104 ? 14.508 51.375 -10.547 1 37.19 104 ASP A C 1
ATOM 824 O O . ASP A 1 104 ? 13.453 51.594 -9.953 1 37.19 104 ASP A O 1
ATOM 828 N N . PRO A 1 105 ? 14.469 50.469 -11.656 1 35.91 105 PRO A N 1
ATOM 829 C CA . PRO A 1 105 ? 13.469 49.406 -11.797 1 35.91 105 PRO A CA 1
ATOM 830 C C . PRO A 1 105 ? 12.93 48.938 -10.461 1 35.91 105 PRO A C 1
ATOM 832 O O . PRO A 1 105 ? 13.602 49.062 -9.43 1 35.91 105 PRO A O 1
ATOM 835 N N . ILE A 1 106 ? 11.664 49.062 -10.18 1 37.78 106 ILE A N 1
ATOM 836 C CA . ILE A 1 106 ? 11.148 48.312 -9.039 1 37.78 106 ILE A CA 1
ATOM 837 C C . ILE A 1 106 ? 12.125 47.188 -8.672 1 37.78 106 ILE A C 1
ATOM 839 O O . ILE A 1 106 ? 12.422 46.312 -9.484 1 37.78 106 ILE A O 1
ATOM 843 N N . PRO A 1 107 ? 13.219 47.406 -8.008 1 36.97 107 PRO A N 1
ATOM 844 C CA . PRO A 1 107 ? 14.07 46.25 -7.715 1 36.97 107 PRO A CA 1
ATOM 845 C C . PRO A 1 107 ? 13.297 44.938 -7.691 1 36.97 107 PRO A C 1
ATOM 847 O O . PRO A 1 107 ? 12.141 44.906 -7.25 1 36.97 107 PRO A O 1
ATOM 850 N N . THR A 1 108 ? 13.312 44.125 -8.695 1 40.03 108 THR A N 1
ATOM 851 C CA . THR A 1 108 ? 12.883 42.75 -8.703 1 40.03 108 THR A CA 1
ATOM 852 C C . THR A 1 108 ? 12.836 42.188 -7.281 1 40.03 108 THR A C 1
ATOM 854 O O . THR A 1 108 ? 12.539 41 -7.082 1 40.03 108 THR A O 1
ATOM 857 N N . TRP A 1 109 ? 13.586 42.781 -6.258 1 40.91 109 TRP A N 1
ATOM 858 C CA . TRP A 1 109 ? 13.875 42.156 -4.98 1 40.91 109 TRP A CA 1
ATOM 859 C C . TRP A 1 109 ? 12.656 42.188 -4.062 1 40.91 109 TRP A C 1
ATOM 861 O O . TRP A 1 109 ? 12.133 43.25 -3.758 1 40.91 109 TRP A O 1
ATOM 871 N N . TYR A 1 110 ? 11.656 41.625 -4.215 1 52.16 110 TYR A N 1
ATOM 872 C CA . TYR A 1 110 ? 10.703 41.438 -3.129 1 52.16 110 TYR A CA 1
ATOM 873 C C . TYR A 1 110 ? 11.422 41.156 -1.812 1 52.16 110 TYR A C 1
ATOM 875 O O . TYR A 1 110 ? 12.195 40.219 -1.704 1 52.16 110 TYR A O 1
ATOM 883 N N . PRO A 1 111 ? 11.547 42.219 -0.897 1 60.03 111 PRO A N 1
ATOM 884 C CA . PRO A 1 111 ? 12.352 41.969 0.305 1 60.03 111 PRO A CA 1
ATOM 885 C C . PRO A 1 111 ? 11.789 40.875 1.183 1 60.03 111 PRO A C 1
ATOM 887 O O . PRO A 1 111 ? 12.297 40.625 2.279 1 60.03 111 PRO A O 1
ATOM 890 N N . PHE A 1 112 ? 10.695 40.469 0.785 1 76.56 112 PHE A N 1
ATOM 891 C CA . PHE A 1 112 ? 10.164 39.438 1.659 1 76.56 112 PHE A CA 1
ATOM 892 C C . PHE A 1 112 ? 10.516 38.031 1.138 1 76.56 112 PHE A C 1
ATOM 894 O O . PHE A 1 112 ? 10.57 37.812 -0.075 1 76.56 112 PHE A O 1
ATOM 901 N N . TYR A 1 113 ? 10.812 37.375 1.997 1 79.12 113 TYR A N 1
ATOM 902 C CA . TYR A 1 113 ? 11.258 36.031 1.692 1 79.12 113 TYR A CA 1
ATOM 903 C C . TYR A 1 113 ? 10.07 35.062 1.583 1 79.12 113 TYR A C 1
ATOM 905 O O . TYR A 1 113 ? 10.078 34.156 0.754 1 79.12 113 TYR A O 1
ATOM 913 N N . GLN A 1 114 ? 9.023 35.312 2.447 1 87.62 114 GLN A N 1
ATOM 914 C CA . GLN A 1 114 ? 7.934 34.312 2.471 1 87.62 114 GLN A CA 1
ATOM 915 C C . GLN A 1 114 ? 6.633 34.969 2.928 1 87.62 114 GLN A C 1
ATOM 917 O O . GLN A 1 114 ? 6.648 35.938 3.689 1 87.62 114 GLN A O 1
ATOM 922 N N . LEU A 1 115 ? 5.555 34.5 2.299 1 88.88 115 LEU A N 1
ATOM 923 C CA . LEU A 1 115 ? 4.23 34.75 2.855 1 88.88 115 LEU A CA 1
ATOM 924 C C . LEU A 1 115 ? 3.887 33.719 3.93 1 88.88 115 LEU A C 1
ATOM 926 O O . LEU A 1 115 ? 3.834 32.531 3.652 1 88.88 115 LEU A O 1
ATOM 930 N N . TYR A 1 116 ? 3.836 34.219 5.176 1 93.06 116 TYR A N 1
ATOM 931 C CA . TYR A 1 116 ? 3.459 33.375 6.305 1 93.06 116 TYR A CA 1
ATOM 932 C C . TYR A 1 116 ? 2.014 33.625 6.715 1 93.06 116 TYR A C 1
ATOM 934 O O . TYR A 1 116 ? 1.625 34.781 6.965 1 93.06 116 TYR A O 1
ATOM 942 N N . THR A 1 117 ? 1.24 32.562 6.699 1 93.56 117 THR A N 1
ATOM 943 C CA . THR A 1 117 ? -0.161 32.719 7.074 1 93.56 117 THR A CA 1
ATOM 944 C C . THR A 1 117 ? -0.5 31.844 8.281 1 93.56 117 THR A C 1
ATOM 946 O O . THR A 1 117 ? 0.092 30.781 8.477 1 93.56 117 THR A O 1
ATOM 949 N N . ILE A 1 118 ? -1.365 32.312 9.094 1 94.12 118 ILE A N 1
ATOM 950 C CA . ILE A 1 118 ? -1.904 31.547 10.219 1 94.12 118 ILE A CA 1
ATOM 951 C C . ILE A 1 118 ? -3.398 31.312 10.008 1 94.12 118 ILE A C 1
ATOM 953 O O . ILE A 1 118 ? -4.16 32.25 9.797 1 94.12 118 ILE A O 1
ATOM 957 N N . HIS A 1 119 ? -3.689 30.094 10.016 1 94.75 119 HIS A N 1
ATOM 958 C CA . HIS A 1 119 ? -5.086 29.688 9.859 1 94.75 119 HIS A CA 1
ATOM 959 C C . HIS A 1 119 ? -5.684 29.266 11.195 1 94.75 119 HIS A C 1
ATOM 961 O O . HIS A 1 119 ? -4.988 28.703 12.039 1 94.75 119 HIS A O 1
ATOM 967 N N . GLY A 1 120 ? -6.941 29.625 11.414 1 93.25 120 GLY A N 1
ATOM 968 C CA . GLY A 1 120 ? -7.617 29.281 12.656 1 93.25 120 GLY A CA 1
ATOM 969 C C . GLY A 1 120 ? -8.836 28.391 12.453 1 93.25 120 GLY A C 1
ATOM 970 O O . GLY A 1 120 ? -9.539 28.531 11.445 1 93.25 120 GLY A O 1
ATOM 971 N N . ASP A 1 121 ? -9.008 27.469 13.391 1 93.06 121 ASP A N 1
ATOM 972 C CA . ASP A 1 121 ? -10.219 26.656 13.406 1 93.06 121 ASP A CA 1
ATOM 973 C C . ASP A 1 121 ? -11.344 27.359 14.172 1 93.06 121 ASP A C 1
ATOM 975 O O . ASP A 1 121 ? -11.266 27.516 15.391 1 93.06 121 ASP A O 1
ATOM 979 N N . LEU A 1 122 ? -12.391 27.766 13.516 1 91.88 122 LEU A N 1
ATOM 980 C CA . LEU A 1 122 ? -13.492 28.516 14.102 1 91.88 122 LEU A CA 1
ATOM 981 C C . LEU A 1 122 ? -14.445 27.594 14.852 1 91.88 122 LEU A C 1
ATOM 983 O O . LEU A 1 122 ? -15.414 28.047 15.461 1 91.88 122 LEU A O 1
ATOM 987 N N . GLY A 1 123 ? -14.125 26.328 14.875 1 90.69 123 GLY A N 1
ATOM 988 C CA . GLY A 1 123 ? -14.992 25.344 15.508 1 90.69 123 GLY A CA 1
ATOM 989 C C . GLY A 1 123 ? -15.406 24.219 14.57 1 90.69 123 GLY A C 1
ATOM 990 O O . GLY A 1 123 ? -16.547 24.188 14.102 1 90.69 123 GLY A O 1
ATOM 991 N N . SER A 1 124 ? -14.547 23.391 14.414 1 90.88 124 SER A N 1
ATOM 992 C CA . SER A 1 124 ? -14.828 22.25 13.555 1 90.88 124 SER A CA 1
ATOM 993 C C . SER A 1 124 ? -15.516 21.125 14.336 1 90.88 124 SER A C 1
ATOM 995 O O . SER A 1 124 ? -15.367 21.031 15.562 1 90.88 124 SER A O 1
ATOM 997 N N . SER A 1 125 ? -16.359 20.391 13.641 1 89.81 125 SER A N 1
ATOM 998 C CA . SER A 1 125 ? -17.062 19.25 14.227 1 89.81 125 SER A CA 1
ATOM 999 C C . SER A 1 125 ? -16.594 17.938 13.594 1 89.81 125 SER A C 1
ATOM 1001 O O . SER A 1 125 ? -15.586 17.906 12.891 1 89.81 125 SER A O 1
ATOM 1003 N N . GLU A 1 126 ? -17.312 16.906 13.93 1 88.5 126 GLU A N 1
ATOM 1004 C CA . GLU A 1 126 ? -17 15.594 13.375 1 88.5 126 GLU A CA 1
ATOM 1005 C C . GLU A 1 126 ? -17.25 15.57 11.867 1 88.5 126 GLU A C 1
ATOM 1007 O O . GLU A 1 126 ? -16.578 14.828 11.141 1 88.5 126 GLU A O 1
ATOM 1012 N N . GLU A 1 127 ? -18.062 16.484 11.469 1 91.31 127 GLU A N 1
ATOM 1013 C CA . GLU A 1 127 ? -18.469 16.406 10.062 1 91.31 127 GLU A CA 1
ATOM 1014 C C . GLU A 1 127 ? -18.016 17.656 9.297 1 91.31 127 GLU A C 1
ATOM 1016 O O . GLU A 1 127 ? -18.016 17.656 8.062 1 91.31 127 GLU A O 1
ATOM 1021 N N . THR A 1 128 ? -17.656 18.625 10.039 1 92.88 128 THR A N 1
ATOM 1022 C CA . THR A 1 128 ? -17.328 19.875 9.359 1 92.88 128 THR A CA 1
ATOM 1023 C C . THR A 1 128 ? -15.906 20.328 9.68 1 92.88 128 THR A C 1
ATOM 1025 O O . THR A 1 128 ? -15.359 19.953 10.719 1 92.88 128 THR A O 1
ATOM 1028 N N . SER A 1 129 ? -15.312 20.984 8.773 1 92 129 SER A N 1
ATOM 1029 C CA . SER A 1 129 ? -14.008 21.625 8.922 1 92 129 SER A CA 1
ATOM 1030 C C . SER A 1 129 ? -14.094 23.125 8.688 1 92 129 SER A C 1
ATOM 1032 O O . SER A 1 129 ? -14.367 23.562 7.566 1 92 129 SER A O 1
ATOM 1034 N N . ASN A 1 130 ? -13.891 23.859 9.695 1 93.44 130 ASN A N 1
ATOM 1035 C CA . ASN A 1 130 ? -14.07 25.312 9.625 1 93.44 130 ASN A CA 1
ATOM 1036 C C . ASN A 1 130 ? -12.766 26.047 9.891 1 93.44 130 ASN A C 1
ATOM 1038 O O . ASN A 1 130 ? -12.672 26.828 10.844 1 93.44 130 ASN A O 1
ATOM 1042 N N . VAL A 1 131 ? -11.836 25.844 9.008 1 93.5 131 VAL A N 1
ATOM 1043 C CA . VAL A 1 131 ? -10.523 26.453 9.102 1 93.5 131 VAL A CA 1
ATOM 1044 C C . VAL A 1 131 ? -10.406 27.594 8.086 1 93.5 131 VAL A C 1
ATOM 1046 O O . VAL A 1 131 ? -10.734 27.422 6.91 1 93.5 131 VAL A O 1
ATOM 1049 N N . VAL A 1 132 ? -9.969 28.766 8.523 1 93.94 132 VAL A N 1
ATOM 1050 C CA . VAL A 1 132 ? -9.867 29.922 7.652 1 93.94 132 VAL A CA 1
ATOM 1051 C C . VAL A 1 132 ? -8.562 30.656 7.926 1 93.94 132 VAL A C 1
ATOM 1053 O O . VAL A 1 132 ? -8.023 30.594 9.039 1 93.94 132 VAL A O 1
ATOM 1056 N N . PRO A 1 133 ? -8.016 31.281 6.875 1 94.25 133 PRO A N 1
ATOM 1057 C CA . PRO A 1 133 ? -6.852 32.125 7.129 1 94.25 133 PRO A CA 1
ATOM 1058 C C . PRO A 1 133 ? -7.195 33.375 7.957 1 94.25 133 PRO A C 1
ATOM 1060 O O . PRO A 1 133 ? -8.195 34.031 7.691 1 94.25 133 PRO A O 1
ATOM 1063 N N . LEU A 1 134 ? -6.375 33.719 8.961 1 92.62 134 LEU A N 1
ATOM 1064 C CA . LEU A 1 134 ? -6.68 34.812 9.875 1 92.62 134 LEU A CA 1
ATOM 1065 C C . LEU A 1 134 ? -5.562 35.844 9.875 1 92.62 134 LEU A C 1
ATOM 1067 O O . LEU A 1 134 ? -5.809 37.031 10.109 1 92.62 134 LEU A O 1
ATOM 1071 N N . VAL A 1 135 ? -4.355 35.406 9.703 1 92.88 135 VAL A N 1
ATOM 1072 C CA . VAL A 1 135 ? -3.209 36.312 9.727 1 92.88 135 VAL A CA 1
ATOM 1073 C C . VAL A 1 135 ? -2.379 36.125 8.461 1 92.88 135 VAL A C 1
ATOM 1075 O O . VAL A 1 135 ? -2.135 35 8.031 1 92.88 135 VAL A O 1
ATOM 1078 N N . TYR A 1 136 ? -2.006 37.219 7.828 1 91.62 136 TYR A N 1
ATOM 1079 C CA . TYR A 1 136 ? -1.102 37.25 6.684 1 91.62 136 TYR A CA 1
ATOM 1080 C C . TYR A 1 136 ? 0.131 38.094 6.996 1 91.62 136 TYR A C 1
ATOM 1082 O O . TYR A 1 136 ? 0.013 39.25 7.402 1 91.62 136 TYR A O 1
ATOM 1090 N N . ALA A 1 137 ? 1.249 37.469 6.84 1 90.94 137 ALA A N 1
ATOM 1091 C CA . ALA A 1 137 ? 2.479 38.219 7.145 1 90.94 137 ALA A CA 1
ATOM 1092 C C . ALA A 1 137 ? 3.529 37.969 6.059 1 90.94 137 ALA A C 1
ATOM 1094 O O . ALA A 1 137 ? 3.758 36.844 5.633 1 90.94 137 ALA A O 1
ATOM 1095 N N . LEU A 1 138 ? 4.078 39.031 5.555 1 87.38 138 LEU A N 1
ATOM 1096 C CA . LEU A 1 138 ? 5.246 38.938 4.68 1 87.38 138 LEU A CA 1
ATOM 1097 C C . LEU A 1 138 ? 6.535 39.031 5.488 1 87.38 138 LEU A C 1
ATOM 1099 O O . LEU A 1 138 ? 6.816 40.062 6.113 1 87.38 138 LEU A O 1
ATOM 1103 N N . LEU A 1 139 ? 7.238 37.969 5.504 1 90.19 139 LEU A N 1
ATOM 1104 C CA . LEU A 1 139 ? 8.414 37.875 6.367 1 90.19 139 LEU A CA 1
ATOM 1105 C C . LEU A 1 139 ? 9.695 38.031 5.555 1 90.19 139 LEU A C 1
ATOM 1107 O O . LEU A 1 139 ? 9.742 37.625 4.391 1 90.19 139 LEU A O 1
ATOM 1111 N N . LEU A 1 140 ? 10.742 38.5 6.219 1 83.12 140 LEU A N 1
ATOM 1112 C CA . LEU A 1 140 ? 12.031 38.781 5.582 1 83.12 140 LEU A CA 1
ATOM 1113 C C . LEU A 1 140 ? 12.844 37.469 5.453 1 83.12 140 LEU A C 1
ATOM 1115 O O . LEU A 1 140 ? 13.656 37.344 4.539 1 83.12 140 LEU A O 1
ATOM 1119 N N . ASN A 1 141 ? 12.664 36.625 6.461 1 86.44 141 ASN A N 1
ATOM 1120 C CA . ASN A 1 141 ? 13.391 35.375 6.488 1 86.44 141 ASN A CA 1
ATOM 1121 C C . ASN A 1 141 ? 12.656 34.312 7.324 1 86.44 141 ASN A C 1
ATOM 1123 O O . ASN A 1 141 ? 11.547 34.562 7.793 1 86.44 141 ASN A O 1
ATOM 1127 N N . LYS A 1 142 ? 13.297 33.219 7.426 1 92 142 LYS A N 1
ATOM 1128 C CA . LYS A 1 142 ? 12.68 32.125 8.148 1 92 142 LYS A CA 1
ATOM 1129 C C . LYS A 1 142 ? 13.422 31.828 9.453 1 92 142 LYS A C 1
ATOM 1131 O O . LYS A 1 142 ? 13.484 30.672 9.898 1 92 142 LYS A O 1
ATOM 1136 N N . LYS A 1 143 ? 13.891 32.812 9.984 1 93.19 143 LYS A N 1
ATOM 1137 C CA . LYS A 1 143 ? 14.648 32.625 11.219 1 93.19 143 LYS A CA 1
ATOM 1138 C C . LYS A 1 143 ? 13.727 32.656 12.438 1 93.19 143 LYS A C 1
ATOM 1140 O O . LYS A 1 143 ? 12.664 33.281 12.406 1 93.19 143 LYS A O 1
ATOM 1145 N N . GLN A 1 144 ? 14.172 31.984 13.492 1 95.25 144 GLN A N 1
ATOM 1146 C CA . GLN A 1 144 ? 13.383 31.906 14.727 1 95.25 144 GLN A CA 1
ATOM 1147 C C . GLN A 1 144 ? 13.094 33.281 15.281 1 95.25 144 GLN A C 1
ATOM 1149 O O . GLN A 1 144 ? 11.992 33.562 15.758 1 95.25 144 GLN A O 1
ATOM 1154 N N . ALA A 1 145 ? 14.086 34.125 15.18 1 93.25 145 ALA A N 1
ATOM 1155 C CA . ALA A 1 145 ? 13.93 35.5 15.688 1 93.25 145 ALA A CA 1
ATOM 1156 C C . ALA A 1 145 ? 12.789 36.219 14.969 1 93.25 145 ALA A C 1
ATOM 1158 O O . ALA A 1 145 ? 12.023 36.938 15.594 1 93.25 145 ALA A O 1
ATOM 1159 N N . THR A 1 146 ? 12.719 36.031 13.68 1 92.38 146 THR A N 1
ATOM 1160 C CA . THR A 1 146 ? 11.672 36.656 12.883 1 92.38 146 THR A CA 1
ATOM 1161 C C . THR A 1 146 ? 10.297 36.125 13.281 1 92.38 146 THR A C 1
ATOM 1163 O O . THR A 1 146 ? 9.352 36.906 13.414 1 92.38 146 THR A O 1
ATOM 1166 N N . TYR A 1 147 ? 10.195 34.906 13.531 1 95.5 147 TYR A N 1
ATOM 1167 C CA . TYR A 1 147 ? 8.93 34.312 13.945 1 95.5 147 TYR A CA 1
ATOM 1168 C C . TYR A 1 147 ? 8.531 34.812 15.328 1 95.5 147 TYR A C 1
ATOM 1170 O O . TYR A 1 147 ? 7.348 35.031 15.602 1 95.5 147 TYR A O 1
ATOM 1178 N N . GLU A 1 148 ? 9.469 34.906 16.203 1 95.06 148 GLU A N 1
ATOM 1179 C CA . GLU A 1 148 ? 9.188 35.406 17.547 1 95.06 148 GLU A CA 1
ATOM 1180 C C . GLU A 1 148 ? 8.602 36.812 17.5 1 95.06 148 GLU A C 1
ATOM 1182 O O . GLU A 1 148 ? 7.664 37.125 18.234 1 95.06 148 GLU A O 1
ATOM 1187 N N . ILE A 1 149 ? 9.188 37.625 16.594 1 92.62 149 ILE A N 1
ATOM 1188 C CA . ILE A 1 149 ? 8.68 38.969 16.422 1 92.62 149 ILE A CA 1
ATOM 1189 C C . ILE A 1 149 ? 7.238 38.938 15.93 1 92.62 149 ILE A C 1
ATOM 1191 O O . ILE A 1 149 ? 6.375 39.656 16.438 1 92.62 149 ILE A O 1
ATOM 1195 N N . LEU A 1 150 ? 7.031 38.094 14.977 1 92.75 150 LEU A N 1
ATOM 1196 C CA . LEU A 1 150 ? 5.691 37.969 14.414 1 92.75 150 LEU A CA 1
ATOM 1197 C C . LEU A 1 150 ? 4.688 37.562 15.492 1 92.75 150 LEU A C 1
ATOM 1199 O O . LEU A 1 150 ? 3.65 38.219 15.648 1 92.75 150 LEU A O 1
ATOM 1203 N N . PHE A 1 151 ? 4.957 36.562 16.312 1 94.75 151 PHE A N 1
ATOM 1204 C CA . PHE A 1 151 ? 4.031 36.062 17.312 1 94.75 151 PHE A CA 1
ATOM 1205 C C . PHE A 1 151 ? 3.859 37.062 18.438 1 94.75 151 PHE A C 1
ATOM 1207 O O . PHE A 1 151 ? 2.779 37.156 19.031 1 94.75 151 PHE A O 1
ATOM 1214 N N . GLN A 1 152 ? 4.941 37.781 18.703 1 91.94 152 GLN A N 1
ATOM 1215 C CA . GLN A 1 152 ? 4.855 38.812 19.703 1 91.94 152 GLN A CA 1
ATOM 1216 C C . GLN A 1 152 ? 3.92 39.938 19.266 1 91.94 152 GLN A C 1
ATOM 1218 O O . GLN A 1 152 ? 3.168 40.5 20.078 1 91.94 152 GLN A O 1
ATOM 1223 N N . ILE A 1 153 ? 4.016 40.312 17.969 1 89.88 153 ILE A N 1
ATOM 1224 C CA . ILE A 1 153 ? 3.145 41.344 17.406 1 89.88 153 ILE A CA 1
ATOM 1225 C C . ILE A 1 153 ? 1.688 40.906 17.5 1 89.88 153 ILE A C 1
ATOM 1227 O O . ILE A 1 153 ? 0.817 41.688 17.906 1 89.88 153 ILE A O 1
ATOM 1231 N N . ILE A 1 154 ? 1.466 39.656 17.188 1 90.69 154 ILE A N 1
ATOM 1232 C CA . ILE A 1 154 ? 0.109 39.125 17.234 1 90.69 154 ILE A CA 1
ATOM 1233 C C . ILE A 1 154 ? -0.403 39.125 18.672 1 90.69 154 ILE A C 1
ATOM 1235 O O . ILE A 1 154 ? -1.523 39.562 18.938 1 90.69 154 ILE A O 1
ATOM 1239 N N . LYS A 1 155 ? 0.393 38.688 19.609 1 88.44 155 LYS A N 1
ATOM 1240 C CA . LYS A 1 155 ? 0.017 38.625 21.016 1 88.44 155 LYS A CA 1
ATOM 1241 C C . LYS A 1 155 ? -0.284 40 21.562 1 88.44 155 LYS A C 1
ATOM 1243 O O . LYS A 1 155 ? -1.183 40.188 22.391 1 88.44 155 LYS A O 1
ATOM 1248 N N . SER A 1 156 ? 0.451 40.969 21.078 1 86.88 156 SER A N 1
ATOM 1249 C CA . SER A 1 156 ? 0.271 42.344 21.562 1 86.88 156 SER A CA 1
ATOM 1250 C C . SER A 1 156 ? -1.021 42.969 21.016 1 86.88 156 SER A C 1
ATOM 1252 O O . SER A 1 156 ? -1.67 43.75 21.703 1 86.88 156 SER A O 1
ATOM 1254 N N . GLN A 1 157 ? -1.389 42.562 19.766 1 85.06 157 GLN A N 1
ATOM 1255 C CA . GLN A 1 157 ? -2.564 43.125 19.109 1 85.06 157 GLN A CA 1
ATOM 1256 C C . GLN A 1 157 ? -3.834 42.406 19.531 1 85.06 157 GLN A C 1
ATOM 1258 O O . GLN A 1 157 ? -4.926 42.969 19.5 1 85.06 157 GLN A O 1
ATOM 1263 N N . VAL A 1 158 ? -3.656 41.125 19.812 1 87 158 VAL A N 1
ATOM 1264 C CA . VAL A 1 158 ? -4.773 40.312 20.25 1 87 158 VAL A CA 1
ATOM 1265 C C . VAL A 1 158 ? -4.473 39.719 21.625 1 87 158 VAL A C 1
ATOM 1267 O O . VAL A 1 158 ? -4.09 38.531 21.734 1 87 158 VAL A O 1
ATOM 1270 N N . PRO A 1 159 ? -4.73 40.406 22.688 1 77.62 159 PRO A N 1
ATOM 1271 C CA . PRO A 1 159 ? -4.301 39.969 24.016 1 77.62 159 PRO A CA 1
ATOM 1272 C C . PRO A 1 159 ? -4.949 38.656 24.438 1 77.62 159 PRO A C 1
ATOM 1274 O O . PRO A 1 159 ? -4.352 37.875 25.188 1 77.62 159 PRO A O 1
ATOM 1277 N N . ASP A 1 160 ? -6.102 38.406 23.891 1 85.94 160 ASP A N 1
ATOM 1278 C CA . ASP A 1 160 ? -6.793 37.188 24.297 1 85.94 160 ASP A CA 1
ATOM 1279 C C . ASP A 1 160 ? -6.41 36 23.422 1 85.94 160 ASP A C 1
ATOM 1281 O O . ASP A 1 160 ? -7.02 34.938 23.5 1 85.94 160 ASP A O 1
ATOM 1285 N N . TRP A 1 161 ? -5.398 36.281 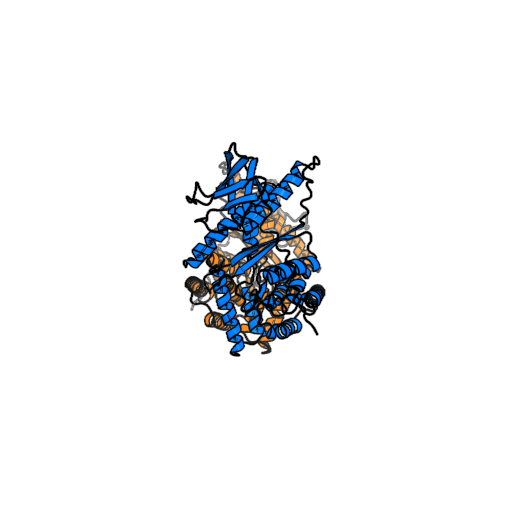22.672 1 86.94 161 TRP A N 1
ATOM 1286 C CA . TRP A 1 161 ? -4.941 35.219 21.797 1 86.94 161 TRP A CA 1
ATOM 1287 C C . TRP A 1 161 ? -4.273 34.094 22.609 1 86.94 161 TRP A C 1
ATOM 1289 O O . TRP A 1 161 ? -3.184 34.281 23.141 1 86.94 161 TRP A O 1
ATOM 1299 N N . ASN A 1 162 ? -4.934 33 22.812 1 88.25 162 ASN A N 1
ATOM 1300 C CA . ASN A 1 162 ? -4.445 31.875 23.594 1 88.25 162 ASN A CA 1
ATOM 1301 C C . ASN A 1 162 ? -4.754 30.547 22.906 1 88.25 162 ASN A C 1
ATOM 1303 O O . ASN A 1 162 ? -5.59 29.766 23.375 1 88.25 162 ASN A O 1
ATOM 1307 N N . PRO A 1 163 ? -3.996 30.297 21.875 1 90.25 163 PRO A N 1
ATOM 1308 C CA . PRO A 1 163 ? -4.27 29.062 21.141 1 90.25 163 PRO A CA 1
ATOM 1309 C C . PRO A 1 163 ? -3.953 27.812 21.953 1 90.25 163 PRO A C 1
ATOM 1311 O O . PRO A 1 163 ? -2.959 27.781 22.688 1 90.25 163 PRO A O 1
ATOM 1314 N N . LYS A 1 164 ? -4.789 26.828 21.859 1 90.5 164 LYS A N 1
ATOM 1315 C CA . LYS A 1 164 ? -4.586 25.562 22.562 1 90.5 164 LYS A CA 1
ATOM 1316 C C . LYS A 1 164 ? -3.605 24.672 21.812 1 90.5 164 LYS A C 1
ATOM 1318 O O . LYS A 1 164 ? -2.82 23.953 22.438 1 90.5 164 LYS A O 1
ATOM 1323 N N . LYS A 1 165 ? -3.703 24.828 20.531 1 93.19 165 LYS A N 1
ATOM 1324 C CA . LYS A 1 165 ? -2.885 23.969 19.688 1 93.19 165 LYS A CA 1
ATOM 1325 C C . LYS A 1 165 ? -2.357 24.719 18.484 1 93.19 165 LYS A C 1
ATOM 1327 O O . LYS A 1 165 ? -3.064 25.562 17.906 1 93.19 165 LYS A O 1
ATOM 1332 N N . PHE A 1 166 ? -1.169 24.5 18.172 1 93.44 166 PHE A N 1
ATOM 1333 C CA . PHE A 1 166 ? -0.515 25.062 17 1 93.44 166 PHE A CA 1
ATOM 1334 C C . PHE A 1 166 ? 0.075 23.953 16.125 1 93.44 166 PHE A C 1
ATOM 1336 O O . PHE A 1 166 ? 0.937 23.203 16.578 1 93.44 166 PHE A O 1
ATOM 1343 N N . GLN A 1 167 ? -0.409 23.797 14.945 1 93.56 167 GLN A N 1
ATOM 1344 C CA . GLN A 1 167 ? 0.061 22.766 14.016 1 93.56 167 GLN A CA 1
ATOM 1345 C C . GLN A 1 167 ? 0.855 23.391 12.875 1 93.56 167 GLN A C 1
ATOM 1347 O O . GLN A 1 167 ? 0.457 24.406 12.312 1 93.56 167 GLN A O 1
ATOM 1352 N N . SER A 1 168 ? 1.949 22.906 12.562 1 91.31 168 SER A N 1
ATOM 1353 C CA . SER A 1 168 ? 2.799 23.391 11.477 1 91.31 168 SER A CA 1
ATOM 1354 C C . SER A 1 168 ? 3.643 22.25 10.898 1 91.31 168 SER A C 1
ATOM 1356 O O . SER A 1 168 ? 3.648 21.141 11.43 1 91.31 168 SER A O 1
ATOM 1358 N N . ASP A 1 169 ? 4.285 22.516 9.742 1 90.31 169 ASP A N 1
ATOM 1359 C CA . ASP A 1 169 ? 5.328 21.609 9.281 1 90.31 169 ASP A CA 1
ATOM 1360 C C . ASP A 1 169 ? 6.488 21.562 10.273 1 90.31 169 ASP A C 1
ATOM 1362 O O . ASP A 1 169 ? 6.566 22.375 11.188 1 90.31 169 ASP A O 1
ATOM 1366 N N . TYR A 1 170 ? 7.254 20.562 10.133 1 91.62 170 TYR A N 1
ATOM 1367 C CA . TYR A 1 170 ? 8.352 20.391 11.078 1 91.62 170 TYR A CA 1
ATOM 1368 C C . TYR A 1 170 ? 9.484 21.375 10.789 1 91.62 170 TYR A C 1
ATOM 1370 O O . TYR A 1 170 ? 10.547 20.969 10.305 1 91.62 170 TYR A O 1
ATOM 1378 N N . GLU A 1 171 ? 9.18 22.594 11.078 1 90.19 171 GLU A N 1
ATOM 1379 C CA . GLU A 1 171 ? 10.164 23.672 11.055 1 90.19 171 GLU A CA 1
ATOM 1380 C C . GLU A 1 171 ? 10.547 24.109 12.461 1 90.19 171 GLU A C 1
ATOM 1382 O O . GLU A 1 171 ? 9.773 24.797 13.141 1 90.19 171 GLU A O 1
ATOM 1387 N N . ALA A 1 172 ? 11.75 23.828 12.812 1 91.19 172 ALA A N 1
ATOM 1388 C CA . ALA A 1 172 ? 12.203 24.031 14.18 1 91.19 172 ALA A CA 1
ATOM 1389 C C . ALA A 1 172 ? 12.094 25.5 14.578 1 91.19 172 ALA A C 1
ATOM 1391 O O . ALA A 1 172 ? 11.68 25.828 15.695 1 91.19 172 ALA A O 1
ATOM 1392 N N . ALA A 1 173 ? 12.391 26.391 13.633 1 93.56 173 ALA A N 1
ATOM 1393 C CA . ALA A 1 173 ? 12.406 27.812 13.922 1 93.56 173 ALA A CA 1
ATOM 1394 C C . ALA A 1 173 ? 11.023 28.312 14.328 1 93.56 173 ALA A C 1
ATOM 1396 O O . ALA A 1 173 ? 10.867 28.938 15.375 1 93.56 173 ALA A O 1
ATOM 1397 N N . ALA A 1 174 ? 10.055 28.031 13.57 1 94.06 174 ALA A N 1
ATOM 1398 C CA . ALA A 1 174 ? 8.695 28.484 13.844 1 94.06 174 ALA A CA 1
ATOM 1399 C C . ALA A 1 174 ? 8.133 27.812 15.086 1 94.06 174 ALA A C 1
ATOM 1401 O O . ALA A 1 174 ? 7.469 28.453 15.906 1 94.06 174 ALA A O 1
ATOM 1402 N N . MET A 1 175 ? 8.352 26.547 15.266 1 94.19 175 MET A N 1
ATOM 1403 C CA . MET A 1 175 ? 7.84 25.781 16.406 1 94.19 175 MET A CA 1
ATOM 1404 C C . MET A 1 175 ? 8.469 26.266 17.703 1 94.19 175 MET A C 1
ATOM 1406 O O . MET A 1 175 ? 7.77 26.422 18.719 1 94.19 175 MET A O 1
ATOM 1410 N N . ASN A 1 176 ? 9.766 26.453 17.625 1 93.94 176 ASN A N 1
ATOM 1411 C CA . ASN A 1 176 ? 10.453 26.969 18.812 1 93.94 176 ASN A CA 1
ATOM 1412 C C . ASN A 1 176 ? 9.961 28.359 19.188 1 93.94 176 ASN A C 1
ATOM 1414 O O . ASN A 1 176 ? 9.805 28.672 20.375 1 93.94 176 ASN A O 1
ATOM 1418 N N . ALA A 1 177 ? 9.812 29.203 18.188 1 95.69 177 ALA A N 1
ATOM 1419 C CA . ALA A 1 177 ? 9.32 30.547 18.422 1 95.69 177 ALA A CA 1
ATOM 1420 C C . ALA A 1 177 ? 7.949 30.531 19.094 1 95.69 177 ALA A C 1
ATOM 1422 O O . ALA A 1 177 ? 7.715 31.25 20.062 1 95.69 177 ALA A O 1
ATOM 1423 N N . MET A 1 178 ? 7.082 29.672 18.609 1 95 178 MET A N 1
ATOM 1424 C CA . MET A 1 178 ? 5.746 29.562 19.188 1 95 178 MET A CA 1
ATOM 1425 C C . MET A 1 178 ? 5.812 29.047 20.625 1 95 178 MET A C 1
ATOM 1427 O O . MET A 1 178 ? 5.109 29.562 21.5 1 95 178 MET A O 1
ATOM 1431 N N . GLN A 1 179 ? 6.586 28.094 20.812 1 93.56 179 GLN A N 1
ATOM 1432 C CA . GLN A 1 179 ? 6.734 27.516 22.156 1 93.56 179 GLN A CA 1
ATOM 1433 C C . GLN A 1 179 ? 7.246 28.547 23.141 1 93.56 179 GLN A C 1
ATOM 1435 O O . GLN A 1 179 ? 6.832 28.562 24.297 1 93.56 179 GLN A O 1
ATOM 1440 N N . LYS A 1 180 ? 8.164 29.344 22.688 1 94.44 180 LYS A N 1
ATOM 1441 C CA . LYS A 1 180 ? 8.742 30.391 23.531 1 94.44 180 LYS A CA 1
ATOM 1442 C C . LYS A 1 180 ? 7.711 31.438 23.891 1 94.44 180 LYS A C 1
ATOM 1444 O O . LYS A 1 180 ? 7.621 31.859 25.047 1 94.44 180 LYS A O 1
ATOM 1449 N N . ILE A 1 181 ? 6.973 31.906 22.906 1 93.94 181 ILE A N 1
ATOM 1450 C CA . ILE A 1 181 ? 6.043 33 23.094 1 93.94 181 ILE A CA 1
ATOM 1451 C C . ILE A 1 181 ? 4.77 32.531 23.766 1 93.94 181 ILE A C 1
ATOM 1453 O O . ILE A 1 181 ? 4.172 33.219 24.578 1 93.94 181 ILE A O 1
ATOM 1457 N N . MET A 1 182 ? 4.352 31.281 23.406 1 94 182 MET A N 1
ATOM 1458 C CA . MET A 1 182 ? 3.16 30.656 23.969 1 94 182 MET A CA 1
ATOM 1459 C C . MET A 1 182 ? 3.48 29.281 24.547 1 94 182 MET A C 1
ATOM 1461 O O . MET A 1 182 ? 3.088 28.266 23.969 1 94 182 MET A O 1
ATOM 1465 N N . PRO A 1 183 ? 3.947 29.203 25.734 1 91.56 183 PRO A N 1
ATOM 1466 C CA . PRO A 1 183 ? 4.441 27.938 26.297 1 91.56 183 PRO A CA 1
ATOM 1467 C C . PRO A 1 183 ? 3.326 26.938 26.578 1 91.56 183 PRO A C 1
ATOM 1469 O O . PRO A 1 183 ? 3.572 25.734 26.625 1 91.56 183 PRO A O 1
ATOM 1472 N N . ASN A 1 184 ? 2.141 27.406 26.719 1 91.94 184 ASN A N 1
ATOM 1473 C CA . ASN A 1 184 ? 1.034 26.516 27.047 1 91.94 184 ASN A CA 1
ATOM 1474 C C . ASN A 1 184 ? 0.382 25.938 25.781 1 91.94 184 ASN A C 1
ATOM 1476 O O . ASN A 1 184 ? -0.505 25.094 25.875 1 91.94 184 ASN A O 1
ATOM 1480 N N . CYS A 1 185 ? 0.817 26.453 24.672 1 93.88 185 CYS A N 1
ATOM 1481 C CA . CYS A 1 185 ? 0.274 25.984 23.406 1 93.88 185 CYS A CA 1
ATOM 1482 C C . CYS A 1 185 ? 0.878 24.641 23.016 1 93.88 185 CYS A C 1
ATOM 1484 O O . CYS A 1 185 ? 2.1 24.484 23.016 1 93.88 185 CYS A O 1
ATOM 1486 N N . LYS A 1 186 ? 0.017 23.656 22.844 1 93 186 LYS A N 1
ATOM 1487 C CA . LYS A 1 186 ? 0.503 22.359 22.359 1 93 186 LYS A CA 1
ATOM 1488 C C . LYS A 1 186 ? 0.957 22.453 20.906 1 93 186 LYS A C 1
ATOM 1490 O O . LYS A 1 186 ? 0.188 22.875 20.031 1 93 186 LYS A O 1
ATOM 1495 N N . ILE A 1 187 ? 2.17 22.125 20.656 1 93.81 187 ILE A N 1
ATOM 1496 C CA . ILE A 1 187 ? 2.711 22.188 19.312 1 93.81 187 ILE A CA 1
ATOM 1497 C C . ILE A 1 187 ? 2.627 20.812 18.656 1 93.81 187 ILE A C 1
ATOM 1499 O O . ILE A 1 187 ? 3.053 19.812 19.25 1 93.81 187 ILE A O 1
ATOM 1503 N N . VAL A 1 188 ? 2.074 20.703 17.531 1 93.81 188 VAL A N 1
ATOM 1504 C CA . VAL A 1 188 ? 1.896 19.453 16.812 1 93.81 188 VAL A CA 1
ATOM 1505 C C . VAL A 1 188 ? 2.385 19.594 15.375 1 93.81 188 VAL A C 1
ATOM 1507 O O . VAL A 1 188 ? 2.236 20.656 14.766 1 93.81 188 VAL A O 1
ATOM 1510 N N . GLY A 1 189 ? 2.994 18.562 14.859 1 93.12 189 GLY A N 1
ATOM 1511 C CA . GLY A 1 189 ? 3.451 18.578 13.484 1 93.12 189 GLY A CA 1
ATOM 1512 C C . GLY A 1 189 ? 2.406 18.062 12.508 1 93.12 189 GLY A C 1
ATOM 1513 O O . GLY A 1 189 ? 1.218 18.016 12.828 1 93.12 189 GLY A O 1
ATOM 1514 N N . CYS A 1 190 ? 2.828 17.828 11.297 1 92.88 190 CYS A N 1
ATOM 1515 C CA . CYS A 1 190 ? 1.951 17.344 10.234 1 92.88 190 CYS A CA 1
ATOM 1516 C C . CYS A 1 190 ? 2.168 15.852 9.977 1 92.88 190 CYS A C 1
ATOM 1518 O O . CYS A 1 190 ? 3.295 15.422 9.727 1 92.88 190 CYS A O 1
ATOM 1520 N N . TYR A 1 191 ? 1.102 15.133 9.984 1 93.69 191 TYR A N 1
ATOM 1521 C CA . TYR A 1 191 ? 1.147 13.688 9.781 1 93.69 191 TYR A CA 1
ATOM 1522 C C . TYR A 1 191 ? 1.749 13.344 8.422 1 93.69 191 TYR A C 1
ATOM 1524 O O . TYR A 1 191 ? 2.578 12.438 8.312 1 93.69 191 TYR A O 1
ATOM 1532 N N . PHE A 1 192 ? 1.365 14.086 7.449 1 91.75 192 PHE A N 1
ATOM 1533 C CA . PHE A 1 192 ? 1.847 13.836 6.098 1 91.75 192 PHE A CA 1
ATOM 1534 C C . PHE A 1 192 ? 3.355 14.039 6.012 1 91.75 192 PHE A C 1
ATOM 1536 O O . PHE A 1 192 ? 4.062 13.219 5.422 1 91.75 192 PHE A O 1
ATOM 1543 N N . HIS A 1 193 ? 3.781 15.086 6.559 1 92.81 193 HIS A N 1
ATOM 1544 C CA . HIS A 1 193 ? 5.207 15.383 6.5 1 92.81 193 HIS A CA 1
ATOM 1545 C C . HIS A 1 193 ? 6.016 14.383 7.324 1 92.81 193 HIS A C 1
ATOM 1547 O O . HIS A 1 193 ? 7.145 14.047 6.969 1 92.81 193 HIS A O 1
ATOM 1553 N N . PHE A 1 194 ? 5.473 13.961 8.406 1 95.06 194 PHE A N 1
ATOM 1554 C CA . PHE A 1 194 ? 6.121 12.922 9.188 1 95.06 194 PHE A CA 1
ATOM 1555 C C . PHE A 1 194 ? 6.289 11.648 8.367 1 95.06 194 PHE A C 1
ATOM 1557 O O . PHE A 1 194 ? 7.395 11.117 8.258 1 95.06 194 PHE A O 1
ATOM 1564 N N . LYS A 1 195 ? 5.258 11.211 7.773 1 94.31 195 LYS A N 1
ATOM 1565 C CA . LYS A 1 195 ? 5.285 10 6.965 1 94.31 195 LYS A CA 1
ATOM 1566 C C . LYS A 1 195 ? 6.203 10.164 5.758 1 94.31 195 LYS A C 1
ATOM 1568 O O . LYS A 1 195 ? 6.93 9.234 5.395 1 94.31 195 LYS A O 1
ATOM 1573 N N . SER A 1 196 ? 6.086 11.289 5.16 1 94.69 196 SER A N 1
ATOM 1574 C CA . SER A 1 196 ? 6.914 11.578 3.992 1 94.69 196 SER A CA 1
ATOM 1575 C C . SER A 1 196 ? 8.398 11.516 4.34 1 94.69 196 SER A C 1
ATOM 1577 O O . SER A 1 196 ? 9.211 11.031 3.549 1 94.69 196 SER A O 1
ATOM 1579 N N . ALA A 1 197 ? 8.688 12.062 5.5 1 95.94 197 ALA A N 1
ATOM 1580 C CA . ALA A 1 197 ? 10.078 12.016 5.945 1 95.94 197 ALA A CA 1
ATOM 1581 C C . ALA A 1 197 ? 10.555 10.578 6.109 1 95.94 197 ALA A C 1
ATOM 1583 O O . ALA A 1 197 ? 11.664 10.234 5.703 1 95.94 197 ALA A O 1
ATOM 1584 N N . LEU A 1 198 ? 9.742 9.742 6.66 1 96.75 198 LEU A N 1
ATOM 1585 C CA . LEU A 1 198 ? 10.102 8.336 6.84 1 96.75 198 LEU A CA 1
ATOM 1586 C C . LEU A 1 198 ? 10.273 7.641 5.492 1 96.75 198 LEU A C 1
ATOM 1588 O O . LEU A 1 198 ? 11.211 6.867 5.301 1 96.75 198 LEU A O 1
ATOM 1592 N N . ARG A 1 199 ? 9.391 7.961 4.602 1 95.31 199 ARG A N 1
ATOM 1593 C CA . ARG A 1 199 ? 9.461 7.359 3.273 1 95.31 199 ARG A CA 1
ATOM 1594 C C . ARG A 1 199 ? 10.734 7.777 2.545 1 95.31 199 ARG A C 1
ATOM 1596 O O . ARG A 1 199 ? 11.375 6.957 1.881 1 95.31 199 ARG A O 1
ATOM 1603 N N . LYS A 1 200 ? 11.008 9.055 2.621 1 97.06 200 LYS A N 1
ATOM 1604 C CA . LYS A 1 200 ? 12.211 9.57 1.973 1 97.06 200 LYS A CA 1
ATOM 1605 C C . LYS A 1 200 ? 13.461 8.875 2.508 1 97.06 200 LYS A C 1
ATOM 1607 O O . LYS A 1 200 ? 14.336 8.484 1.737 1 97.06 200 LYS A O 1
ATOM 1612 N N . LYS A 1 201 ? 13.531 8.781 3.785 1 97.31 201 LYS A N 1
ATOM 1613 C CA . LYS A 1 201 ? 14.688 8.117 4.383 1 97.31 201 LYS A CA 1
ATOM 1614 C C . LYS A 1 201 ? 14.734 6.645 3.984 1 97.31 201 LYS A C 1
ATOM 1616 O O . LYS A 1 201 ? 15.812 6.102 3.732 1 97.31 201 LYS A O 1
ATOM 1621 N N . ALA A 1 202 ? 13.609 5.961 3.947 1 96.81 202 ALA A N 1
ATOM 1622 C CA . ALA A 1 202 ? 13.539 4.562 3.523 1 96.81 202 ALA A CA 1
ATOM 1623 C C . ALA A 1 202 ? 14.062 4.395 2.102 1 96.81 202 ALA A C 1
ATOM 1625 O O . ALA A 1 202 ? 14.789 3.439 1.812 1 96.81 202 ALA A O 1
ATOM 1626 N N . LYS A 1 203 ? 13.672 5.301 1.251 1 96.69 203 LYS A N 1
ATOM 1627 C CA . LYS A 1 203 ? 14.148 5.258 -0.129 1 96.69 203 LYS A CA 1
ATOM 1628 C C . LYS A 1 203 ? 15.664 5.449 -0.197 1 96.69 203 LYS A C 1
ATOM 1630 O O . LYS A 1 203 ? 16.344 4.746 -0.939 1 96.69 203 LYS A O 1
ATOM 1635 N N . GLU A 1 204 ? 16.125 6.414 0.561 1 97 204 GLU A N 1
ATOM 1636 C CA . GLU A 1 204 ? 17.562 6.684 0.614 1 97 204 GLU A CA 1
ATOM 1637 C C . GLU A 1 204 ? 18.344 5.445 1.047 1 97 204 GLU A C 1
ATOM 1639 O O . GLU A 1 204 ? 19.422 5.164 0.516 1 97 204 GLU A O 1
ATOM 1644 N N . LEU A 1 205 ? 17.719 4.727 1.972 1 96.94 205 LEU A N 1
ATOM 1645 C CA . LEU A 1 205 ? 18.391 3.555 2.527 1 96.94 205 LEU A CA 1
ATOM 1646 C C . LEU A 1 205 ? 18.016 2.295 1.755 1 96.94 205 LEU A C 1
ATOM 1648 O O . LEU A 1 205 ? 18.359 1.184 2.17 1 96.94 205 LEU A O 1
ATOM 1652 N N . LYS A 1 206 ? 17.125 2.408 0.713 1 94.12 206 LYS A N 1
ATOM 1653 C CA . LYS A 1 206 ? 16.734 1.325 -0.181 1 94.12 206 LYS A CA 1
ATOM 1654 C C . LYS A 1 206 ? 15.883 0.29 0.552 1 94.12 206 LYS A C 1
ATOM 1656 O O . LYS A 1 206 ? 16.094 -0.915 0.405 1 94.12 206 LYS A O 1
ATOM 1661 N N . LEU A 1 207 ? 15.047 0.741 1.356 1 94.19 207 LEU A N 1
ATOM 1662 C CA . LEU A 1 207 ? 14.133 -0.125 2.1 1 94.19 207 LEU A CA 1
ATOM 1663 C C . LEU A 1 207 ? 12.773 -0.197 1.415 1 94.19 207 LEU A C 1
ATOM 1665 O O . LEU A 1 207 ? 11.82 -0.74 1.978 1 94.19 207 LEU A O 1
ATOM 1669 N N . ASN A 1 208 ? 12.68 0.288 0.195 1 89.25 208 ASN A N 1
ATOM 1670 C CA . ASN A 1 208 ? 11.375 0.423 -0.438 1 89.25 208 ASN A CA 1
ATOM 1671 C C . ASN A 1 208 ? 11.117 -0.706 -1.432 1 89.25 208 ASN A C 1
ATOM 1673 O O . ASN A 1 208 ? 10.078 -0.724 -2.098 1 89.25 208 ASN A O 1
ATOM 1677 N N . LYS A 1 209 ? 11.945 -1.674 -1.474 1 88.06 209 LYS A N 1
ATOM 1678 C CA . LYS A 1 209 ? 11.758 -2.758 -2.432 1 88.06 209 LYS A CA 1
ATOM 1679 C C . LYS A 1 209 ? 11.398 -4.062 -1.724 1 88.06 209 LYS A C 1
ATOM 1681 O O . LYS A 1 209 ? 10.516 -4.793 -2.174 1 88.06 209 LYS A O 1
ATOM 1686 N N . ASN A 1 210 ? 11.961 -4.32 -0.63 1 91.56 210 ASN A N 1
ATOM 1687 C CA . ASN A 1 210 ? 11.734 -5.523 0.163 1 91.56 210 ASN A CA 1
ATOM 1688 C C . ASN A 1 210 ? 10.469 -5.402 1.014 1 91.56 210 ASN A C 1
ATOM 1690 O O . ASN A 1 210 ? 10.328 -4.453 1.789 1 91.56 210 ASN A O 1
ATOM 1694 N N . PRO A 1 211 ? 9.547 -6.348 0.884 1 90.94 211 PRO A N 1
ATOM 1695 C CA . PRO A 1 211 ? 8.289 -6.27 1.635 1 90.94 211 PRO A CA 1
ATOM 1696 C C . PRO A 1 211 ? 8.508 -6.227 3.146 1 90.94 211 PRO A C 1
ATOM 1698 O O . PRO A 1 211 ? 7.742 -5.582 3.865 1 90.94 211 PRO A O 1
ATOM 1701 N N . VAL A 1 212 ? 9.492 -6.887 3.582 1 93 212 VAL A N 1
ATOM 1702 C CA . VAL A 1 212 ? 9.781 -6.926 5.012 1 93 212 VAL A CA 1
ATOM 1703 C C . VAL A 1 212 ? 10.242 -5.551 5.48 1 93 212 VAL A C 1
ATOM 1705 O O . VAL A 1 212 ? 9.82 -5.066 6.531 1 93 212 VAL A O 1
ATOM 1708 N N . HIS A 1 213 ? 11.125 -4.992 4.656 1 93.75 213 HIS A N 1
ATOM 1709 C CA . HIS A 1 213 ? 11.617 -3.654 4.965 1 93.75 213 HIS A CA 1
ATOM 1710 C C . HIS A 1 213 ? 10.492 -2.627 4.93 1 93.75 213 HIS A C 1
ATOM 1712 O O . HIS A 1 213 ? 10.406 -1.763 5.805 1 93.75 213 HIS A O 1
ATOM 1718 N N . LYS A 1 214 ? 9.68 -2.75 3.973 1 93.44 214 LYS A N 1
ATOM 1719 C CA . LYS A 1 214 ? 8.547 -1.839 3.84 1 93.44 214 LYS A CA 1
ATOM 1720 C C . LYS A 1 214 ? 7.621 -1.935 5.051 1 93.44 214 LYS A C 1
ATOM 1722 O O . LYS A 1 214 ? 7.141 -0.917 5.551 1 93.44 214 LYS A O 1
ATOM 1727 N N . ALA A 1 215 ? 7.391 -3.127 5.449 1 93.94 215 ALA A N 1
ATOM 1728 C CA . ALA A 1 215 ? 6.531 -3.35 6.609 1 93.94 215 ALA A CA 1
ATOM 1729 C C . ALA A 1 215 ? 7.117 -2.701 7.859 1 93.94 215 ALA A C 1
ATOM 1731 O O . ALA A 1 215 ? 6.383 -2.162 8.695 1 93.94 215 ALA A O 1
ATOM 1732 N N . HIS A 1 216 ? 8.406 -2.797 7.973 1 95.62 216 HIS A N 1
ATOM 1733 C CA . HIS A 1 216 ? 9.078 -2.213 9.133 1 95.62 216 HIS A CA 1
ATOM 1734 C C . HIS A 1 216 ? 8.898 -0.698 9.164 1 95.62 216 HIS A C 1
ATOM 1736 O O . HIS A 1 216 ? 8.586 -0.128 10.203 1 95.62 216 HIS A O 1
ATOM 1742 N N . VAL A 1 217 ? 9.109 -0.106 8.031 1 95.81 217 VAL A N 1
ATOM 1743 C CA . VAL A 1 217 ? 8.969 1.343 7.934 1 95.81 217 VAL A CA 1
ATOM 1744 C C . VAL A 1 217 ? 7.52 1.738 8.219 1 95.81 217 VAL A C 1
ATOM 1746 O O . VAL A 1 217 ? 7.266 2.705 8.945 1 95.81 217 VAL A O 1
ATOM 1749 N N . ALA A 1 218 ? 6.633 0.975 7.727 1 95.38 218 ALA A N 1
ATOM 1750 C CA . ALA A 1 218 ? 5.207 1.262 7.879 1 95.38 218 ALA A CA 1
ATOM 1751 C C . ALA A 1 218 ? 4.789 1.206 9.344 1 95.38 218 ALA A C 1
ATOM 1753 O O . ALA A 1 218 ? 4.023 2.051 9.812 1 95.38 218 ALA A O 1
ATOM 1754 N N . ILE A 1 219 ? 5.258 0.227 10.039 1 96.44 219 ILE A N 1
ATOM 1755 C CA . ILE A 1 219 ? 4.828 0.073 11.422 1 96.44 219 ILE A CA 1
ATOM 1756 C C . ILE A 1 219 ? 5.445 1.174 12.281 1 96.44 219 ILE A C 1
ATOM 1758 O O . ILE A 1 219 ? 4.836 1.631 13.25 1 96.44 219 ILE A O 1
ATOM 1762 N N . CYS A 1 220 ? 6.645 1.597 11.93 1 96.94 220 CYS A N 1
ATOM 1763 C CA . CYS A 1 220 ? 7.219 2.75 12.609 1 96.94 220 CYS A CA 1
ATOM 1764 C C . CYS A 1 220 ? 6.359 3.992 12.398 1 96.94 220 CYS A C 1
ATOM 1766 O O . CYS A 1 220 ? 6.152 4.77 13.328 1 96.94 220 CYS A O 1
ATOM 1768 N N . GLY A 1 221 ? 5.875 4.105 11.18 1 96.5 221 GLY A N 1
ATOM 1769 C CA . GLY A 1 221 ? 4.984 5.215 10.891 1 96.5 221 GLY A CA 1
ATOM 1770 C C . GLY A 1 221 ? 3.678 5.145 11.664 1 96.5 221 GLY A C 1
ATOM 1771 O O . GLY A 1 221 ? 3.127 6.172 12.055 1 96.5 221 GLY A O 1
ATOM 1772 N N . ALA A 1 222 ? 3.223 3.965 11.969 1 96.88 222 ALA A N 1
ATOM 1773 C CA . ALA A 1 222 ? 1.945 3.752 12.641 1 96.88 222 ALA A CA 1
ATOM 1774 C C . ALA A 1 222 ? 2.021 4.18 14.102 1 96.88 222 ALA A C 1
ATOM 1776 O O . ALA A 1 222 ? 0.992 4.414 14.742 1 96.88 222 ALA A O 1
ATOM 1777 N N . LEU A 1 223 ? 3.193 4.312 14.633 1 97.38 223 LEU A N 1
ATOM 1778 C CA . LEU A 1 223 ? 3.377 4.762 16 1 97.38 223 LEU A CA 1
ATOM 1779 C C . LEU A 1 223 ? 2.756 6.141 16.219 1 97.38 223 LEU A C 1
ATOM 1781 O O . LEU A 1 223 ? 2.285 6.453 17.312 1 97.38 223 LEU A O 1
ATOM 1785 N N . SER A 1 224 ? 2.736 6.934 15.109 1 96.75 224 SER A N 1
ATOM 1786 C CA . SER A 1 224 ? 2.271 8.312 15.203 1 96.75 224 SER A CA 1
ATOM 1787 C C . SER A 1 224 ? 0.77 8.375 15.461 1 96.75 224 SER A C 1
ATOM 1789 O O . SER A 1 224 ? 0.238 9.43 15.812 1 96.75 224 SER A O 1
ATOM 1791 N N . LEU A 1 225 ? 0.091 7.281 15.375 1 96.62 225 LEU A N 1
ATOM 1792 C CA . LEU A 1 225 ? -1.359 7.258 15.531 1 96.62 225 LEU A CA 1
ATOM 1793 C C . LEU A 1 225 ? -1.754 6.715 16.891 1 96.62 225 LEU A C 1
ATOM 1795 O O . LEU A 1 225 ? -2.941 6.605 17.203 1 96.62 225 LEU A O 1
ATOM 1799 N N . LEU A 1 226 ? -0.759 6.43 17.703 1 96.88 226 LEU A N 1
ATOM 1800 C CA . LEU A 1 226 ? -0.983 6.012 19.078 1 96.88 226 LEU A CA 1
ATOM 1801 C C . LEU A 1 226 ? -1.055 7.223 20 1 96.88 226 LEU A C 1
ATOM 1803 O O . LEU A 1 226 ? -0.482 8.273 19.703 1 96.88 226 LEU A O 1
ATOM 1807 N N . PRO A 1 227 ? -1.815 6.984 21.141 1 95.38 227 PRO A N 1
ATOM 1808 C CA . PRO A 1 227 ? -1.64 7.984 22.188 1 95.38 227 PRO A CA 1
ATOM 1809 C C . PRO A 1 227 ? -0.179 8.156 22.609 1 95.38 227 PRO A C 1
ATOM 1811 O O . PRO A 1 227 ? 0.575 7.184 22.641 1 95.38 227 PRO A O 1
ATOM 1814 N N . GLN A 1 228 ? 0.156 9.344 22.922 1 93.94 228 GLN A N 1
ATOM 1815 C CA . GLN A 1 228 ? 1.543 9.719 23.188 1 93.94 228 GLN A CA 1
ATOM 1816 C C . GLN A 1 228 ? 2.17 8.805 24.234 1 93.94 228 GLN A C 1
ATOM 1818 O O . GLN A 1 228 ? 3.318 8.383 24.094 1 93.94 228 GLN A O 1
ATOM 1823 N N . HIS A 1 229 ? 1.46 8.461 25.266 1 94.56 229 HIS A N 1
ATOM 1824 C CA . HIS A 1 229 ? 2.012 7.707 26.391 1 94.56 229 HIS A CA 1
ATOM 1825 C C . HIS A 1 229 ? 2.283 6.258 26 1 94.56 229 HIS A C 1
ATOM 1827 O O . HIS A 1 229 ? 2.982 5.539 26.703 1 94.56 229 HIS A O 1
ATOM 1833 N N . LEU A 1 230 ? 1.804 5.812 24.828 1 96.62 230 LEU A N 1
ATOM 1834 C CA . LEU A 1 230 ? 1.978 4.43 24.391 1 96.62 230 LEU A CA 1
ATOM 1835 C C . LEU A 1 230 ? 3.076 4.32 23.344 1 96.62 230 LEU A C 1
ATOM 1837 O O . LEU A 1 230 ? 3.461 3.219 22.953 1 96.62 230 LEU A O 1
ATOM 1841 N N . ILE A 1 231 ? 3.639 5.387 22.859 1 96.69 231 ILE A N 1
ATOM 1842 C CA . ILE A 1 231 ? 4.559 5.406 21.734 1 96.69 231 ILE A CA 1
ATOM 1843 C C . ILE A 1 231 ? 5.852 4.684 22.094 1 96.69 231 ILE A C 1
ATOM 1845 O O . ILE A 1 231 ? 6.363 3.877 21.312 1 96.69 231 ILE A O 1
ATOM 1849 N N . SER A 1 232 ? 6.352 4.934 23.281 1 95.62 232 SER A N 1
ATOM 1850 C CA . SER A 1 232 ? 7.59 4.289 23.703 1 95.62 232 SER A CA 1
ATOM 1851 C C . SER A 1 232 ? 7.426 2.777 23.781 1 95.62 232 SER A C 1
ATOM 1853 O O . SER A 1 232 ? 8.281 2.029 23.297 1 95.62 232 SER A O 1
ATOM 1855 N N . ASP A 1 233 ? 6.32 2.348 24.359 1 97.25 233 ASP A N 1
ATOM 1856 C CA . ASP A 1 233 ? 6.047 0.917 24.453 1 97.25 233 ASP A CA 1
ATOM 1857 C C . ASP A 1 233 ? 5.84 0.313 23.062 1 97.25 233 ASP A C 1
ATOM 1859 O O . ASP A 1 233 ? 6.25 -0.82 22.797 1 97.25 233 ASP A O 1
ATOM 1863 N N . GLY A 1 234 ? 5.141 1.052 22.234 1 97.75 234 GLY A N 1
ATOM 1864 C CA . GLY A 1 234 ? 4.98 0.597 20.859 1 97.75 234 GLY A CA 1
ATOM 1865 C C . GLY A 1 234 ? 6.301 0.424 20.141 1 97.75 234 GLY A C 1
ATOM 1866 O O . GLY A 1 234 ? 6.488 -0.548 19.406 1 97.75 234 GLY A O 1
ATOM 1867 N N . TYR A 1 235 ? 7.148 1.367 20.359 1 97.31 235 TYR A N 1
ATOM 1868 C CA . TYR A 1 235 ? 8.469 1.283 19.75 1 97.31 235 TYR A CA 1
ATOM 1869 C C . TYR A 1 235 ? 9.234 0.072 20.25 1 97.31 235 TYR A C 1
ATOM 1871 O O . TYR A 1 235 ? 9.953 -0.584 19.5 1 97.31 235 TYR A O 1
ATOM 1879 N N . LEU A 1 236 ? 9.156 -0.232 21.5 1 97.25 236 LEU A N 1
ATOM 1880 C CA . LEU A 1 236 ? 9.805 -1.403 22.078 1 97.25 236 LEU A CA 1
ATOM 1881 C C . LEU A 1 236 ? 9.273 -2.686 21.453 1 97.25 236 LEU A C 1
ATOM 1883 O O . LEU A 1 236 ? 10.039 -3.617 21.188 1 97.25 236 LEU A O 1
ATOM 1887 N N . TYR A 1 237 ? 8.016 -2.738 21.25 1 97.44 237 TYR A N 1
ATOM 1888 C CA . TYR A 1 237 ? 7.41 -3.873 20.562 1 97.44 237 TYR A CA 1
ATOM 1889 C C . TYR A 1 237 ? 8.062 -4.094 19.203 1 97.44 237 TYR A C 1
ATOM 1891 O O . TYR A 1 237 ? 8.367 -5.227 18.828 1 97.44 237 TYR A O 1
ATOM 1899 N N . ILE A 1 238 ? 8.273 -3 18.438 1 97.06 238 ILE A N 1
ATOM 1900 C CA . ILE A 1 238 ? 8.859 -3.084 17.109 1 97.06 238 ILE A CA 1
ATOM 1901 C C . ILE A 1 238 ? 10.297 -3.584 17.203 1 97.06 238 ILE A C 1
ATOM 1903 O O . ILE A 1 238 ? 10.719 -4.449 16.422 1 97.06 238 ILE A O 1
ATOM 1907 N N . MET A 1 239 ? 11 -3.104 18.172 1 96.12 239 MET A N 1
ATOM 1908 C CA . MET A 1 239 ? 12.422 -3.414 18.297 1 96.12 239 MET A CA 1
ATOM 1909 C C . MET A 1 239 ? 12.625 -4.855 18.766 1 96.12 239 MET A C 1
ATOM 1911 O O . MET A 1 239 ? 13.641 -5.477 18.453 1 96.12 239 MET A O 1
ATOM 1915 N N . GLU A 1 240 ? 11.688 -5.387 19.406 1 93.94 240 GLU A N 1
ATOM 1916 C CA . GLU A 1 240 ? 11.781 -6.754 19.906 1 93.94 240 GLU A CA 1
ATOM 1917 C C . GLU A 1 240 ? 11.781 -7.762 18.766 1 93.94 240 GLU A C 1
ATOM 1919 O O . GLU A 1 240 ? 12.383 -8.836 18.875 1 93.94 240 GLU A O 1
ATOM 1924 N N . ASP A 1 241 ? 11.18 -7.391 17.656 1 90.88 241 ASP A N 1
ATOM 1925 C CA . ASP A 1 241 ? 10.969 -8.359 16.578 1 90.88 241 ASP A CA 1
ATOM 1926 C C . ASP A 1 241 ? 11.602 -7.867 15.273 1 90.88 241 ASP A C 1
ATOM 1928 O O . ASP A 1 241 ? 11.352 -8.438 14.211 1 90.88 241 ASP A O 1
ATOM 1932 N N . CYS A 1 242 ? 12.336 -6.863 15.281 1 88.31 242 CYS A N 1
ATOM 1933 C CA . CYS A 1 242 ? 12.836 -6.332 14.023 1 88.31 242 CYS A CA 1
ATOM 1934 C C . CYS A 1 242 ? 14.086 -7.078 13.562 1 88.31 242 CYS A C 1
ATOM 1936 O O . CYS A 1 242 ? 14.781 -7.684 14.383 1 88.31 242 CYS A O 1
ATOM 1938 N N . SER A 1 243 ? 14.234 -7.145 12.305 1 84.44 243 SER A N 1
ATOM 1939 C CA . SER A 1 243 ? 15.391 -7.801 11.711 1 84.44 243 SER A CA 1
ATOM 1940 C C . SER A 1 243 ? 16.672 -7.047 12.023 1 84.44 243 SER A C 1
ATOM 1942 O O . SER A 1 243 ? 16.656 -5.832 12.234 1 84.44 243 SER A O 1
ATOM 1944 N N . ASN A 1 244 ? 17.766 -7.754 12.062 1 84.25 244 ASN A N 1
ATOM 1945 C CA . ASN A 1 244 ? 19.062 -7.152 12.352 1 84.25 244 ASN A CA 1
ATOM 1946 C C . ASN A 1 244 ? 19.828 -6.852 11.062 1 84.25 244 ASN A C 1
ATOM 1948 O O . ASN A 1 244 ? 21.062 -6.762 11.078 1 84.25 244 ASN A O 1
ATOM 1952 N N . ASN A 1 245 ? 19.125 -6.664 10.078 1 89.19 245 ASN A N 1
ATOM 1953 C CA . ASN A 1 245 ? 19.734 -6.273 8.82 1 89.19 245 ASN A CA 1
ATOM 1954 C C . ASN A 1 245 ? 20.312 -4.859 8.891 1 89.19 245 ASN A C 1
ATOM 1956 O O . ASN A 1 245 ? 19.766 -3.998 9.578 1 89.19 245 ASN A O 1
ATOM 1960 N N . GLY A 1 246 ? 21.359 -4.609 8.211 1 91.38 246 GLY A N 1
ATOM 1961 C CA . GLY A 1 246 ? 22.062 -3.342 8.258 1 91.38 246 GLY A CA 1
ATOM 1962 C C . GLY A 1 246 ? 21.203 -2.16 7.863 1 91.38 246 GLY A C 1
ATOM 1963 O O . GLY A 1 246 ? 21.25 -1.11 8.508 1 91.38 246 GLY A O 1
ATOM 1964 N N . GLN A 1 247 ? 20.438 -2.324 6.809 1 93.81 247 GLN A N 1
ATOM 1965 C CA . GLN A 1 247 ? 19.578 -1.242 6.332 1 93.81 247 GLN A CA 1
ATOM 1966 C C . GLN A 1 247 ? 18.516 -0.888 7.371 1 93.81 247 GLN A C 1
ATOM 1968 O O . GLN A 1 247 ? 18.234 0.291 7.602 1 93.81 247 GLN A O 1
ATOM 1973 N N . ILE A 1 248 ? 17.953 -1.869 8.008 1 95.75 248 ILE A N 1
ATOM 1974 C CA . ILE A 1 248 ? 16.938 -1.664 9.031 1 95.75 248 ILE A CA 1
ATOM 1975 C C . ILE A 1 248 ? 17.547 -0.976 10.25 1 95.75 248 ILE A C 1
ATOM 1977 O O . ILE A 1 248 ? 16.953 -0.062 10.82 1 95.75 248 ILE A O 1
ATOM 1981 N N . LEU A 1 249 ? 18.719 -1.389 10.617 1 96.25 249 LEU A N 1
ATOM 1982 C CA . LEU A 1 249 ? 19.406 -0.784 11.75 1 96.25 249 LEU A CA 1
ATOM 1983 C C . LEU A 1 249 ? 19.688 0.692 11.492 1 96.25 249 LEU A C 1
ATOM 1985 O O . LEU A 1 249 ? 19.5 1.53 12.375 1 96.25 249 LEU A O 1
ATOM 1989 N N . ALA A 1 250 ? 20.125 0.923 10.258 1 97.38 250 ALA A N 1
ATOM 1990 C CA . ALA A 1 250 ? 20.375 2.311 9.883 1 97.38 250 ALA A CA 1
ATOM 1991 C C . ALA A 1 250 ? 19.109 3.146 9.961 1 97.38 250 ALA A C 1
ATOM 1993 O O . ALA A 1 250 ? 19.125 4.285 10.438 1 97.38 250 ALA A O 1
ATOM 1994 N N . PHE A 1 251 ? 18.078 2.654 9.508 1 97.81 251 PHE A N 1
ATOM 1995 C CA . PHE A 1 251 ? 16.797 3.348 9.57 1 97.81 251 PHE A CA 1
ATOM 1996 C C . PHE A 1 251 ? 16.375 3.586 11.016 1 97.81 251 PHE A C 1
ATOM 1998 O O . PHE A 1 251 ? 15.875 4.66 11.352 1 97.81 251 PHE A O 1
ATOM 2005 N N . ASN A 1 252 ? 16.5 2.557 11.812 1 97.19 252 ASN A N 1
ATOM 2006 C CA . ASN A 1 252 ? 16.141 2.691 13.219 1 97.19 252 ASN A CA 1
ATOM 2007 C C . ASN A 1 252 ? 16.953 3.783 13.906 1 97.19 252 ASN A C 1
ATOM 2009 O O . ASN A 1 252 ? 16.438 4.531 14.734 1 97.19 252 ASN A O 1
ATOM 2013 N N . ASP A 1 253 ? 18.188 3.836 13.594 1 96.94 253 ASP A N 1
ATOM 2014 C CA . ASP A 1 253 ? 19.031 4.898 14.133 1 96.94 253 ASP A CA 1
ATOM 2015 C C . ASP A 1 253 ? 18.516 6.273 13.727 1 96.94 253 ASP A C 1
ATOM 2017 O O . ASP A 1 253 ? 18.422 7.18 14.562 1 96.94 253 ASP A O 1
ATOM 2021 N N . TYR A 1 254 ? 18.234 6.395 12.523 1 97.69 254 TYR A N 1
ATOM 2022 C CA . TYR A 1 254 ? 17.641 7.637 12.047 1 97.69 254 TYR A CA 1
ATOM 2023 C C . TYR A 1 254 ? 16.359 7.953 12.805 1 97.69 254 TYR A C 1
ATOM 2025 O O . TYR A 1 254 ? 16.156 9.086 13.258 1 97.69 254 TYR A O 1
ATOM 2033 N N . PHE A 1 255 ? 15.516 7.004 12.906 1 97.5 255 PHE A N 1
ATOM 2034 C CA . PHE A 1 255 ? 14.211 7.195 13.523 1 97.5 255 PHE A CA 1
ATOM 2035 C C . PHE A 1 255 ? 14.352 7.668 14.961 1 97.5 255 PHE A C 1
ATOM 2037 O O . PHE A 1 255 ? 13.656 8.586 15.398 1 97.5 255 PHE A O 1
ATOM 2044 N N . VAL A 1 256 ? 15.242 7.051 15.664 1 96.62 256 VAL A N 1
ATOM 2045 C CA . VAL A 1 256 ? 15.461 7.402 17.062 1 96.62 256 VAL A CA 1
ATOM 2046 C C . VAL A 1 256 ? 16.062 8.805 17.156 1 96.62 256 VAL A C 1
ATOM 2048 O O . VAL A 1 256 ? 15.578 9.641 17.922 1 96.62 256 VAL A O 1
ATOM 2051 N N . ASN A 1 257 ? 16.984 9.109 16.359 1 96.12 257 ASN A N 1
ATOM 2052 C CA . ASN A 1 257 ? 17.688 10.391 16.422 1 96.12 257 ASN A CA 1
ATOM 2053 C C . ASN A 1 257 ? 16.781 11.539 15.961 1 96.12 257 ASN A C 1
ATOM 2055 O O . ASN A 1 257 ? 16.766 12.602 16.578 1 96.12 257 ASN A O 1
ATOM 2059 N N . ALA A 1 258 ? 16.047 11.305 14.953 1 95.19 258 ALA A N 1
ATOM 2060 C CA . ALA A 1 258 ? 15.297 12.375 14.32 1 95.19 258 ALA A CA 1
ATOM 2061 C C . ALA A 1 258 ? 13.945 12.57 14.992 1 95.19 258 ALA A C 1
ATOM 2063 O O . ALA A 1 258 ? 13.422 13.688 15.047 1 95.19 258 ALA A O 1
ATOM 2064 N N . TRP A 1 259 ? 13.367 11.453 15.578 1 95.44 259 TRP A N 1
ATOM 2065 C CA . TRP A 1 259 ? 11.961 11.578 15.953 1 95.44 259 TRP A CA 1
ATOM 2066 C C . TRP A 1 259 ? 11.75 11.211 17.422 1 95.44 259 TRP A C 1
ATOM 2068 O O . TRP A 1 259 ? 10.859 11.75 18.078 1 95.44 259 TRP A O 1
ATOM 2078 N N . ILE A 1 260 ? 12.539 10.328 17.953 1 93.69 260 ILE A N 1
ATOM 2079 C CA . ILE A 1 260 ? 12.305 9.875 19.328 1 93.69 260 ILE A CA 1
ATOM 2080 C C . ILE A 1 260 ? 13.156 10.703 20.297 1 93.69 260 ILE A C 1
ATOM 2082 O O . ILE A 1 260 ? 12.648 11.227 21.281 1 93.69 260 ILE A O 1
ATOM 2086 N N . GLU A 1 261 ? 14.422 10.758 20.047 1 91.38 261 GLU A N 1
ATOM 2087 C CA . GLU A 1 261 ? 15.336 11.516 20.891 1 91.38 261 GLU A CA 1
ATOM 2088 C C . GLU A 1 261 ? 15.586 12.906 20.328 1 91.38 261 GLU A C 1
ATOM 2090 O O . GLU A 1 261 ? 16.734 13.297 20.109 1 91.38 261 GLU A O 1
ATOM 2095 N N . SER A 1 262 ? 14.602 13.578 19.844 1 87.62 262 SER A N 1
ATOM 2096 C CA . SER A 1 262 ? 14.719 14.914 19.266 1 87.62 262 SER A CA 1
ATOM 2097 C C . SER A 1 262 ? 13.711 15.875 19.891 1 87.62 262 SER A C 1
ATOM 2099 O O . SER A 1 262 ? 12.914 15.477 20.75 1 87.62 262 SER A O 1
ATOM 2101 N N . SER A 1 263 ? 13.797 17.109 19.469 1 83.44 263 SER A N 1
ATOM 2102 C CA . SER A 1 263 ? 12.891 18.141 19.953 1 83.44 263 SER A CA 1
ATOM 2103 C C . SER A 1 263 ? 11.469 17.922 19.438 1 83.44 263 SER A C 1
ATOM 2105 O O . SER A 1 263 ? 10.523 18.547 19.922 1 83.44 263 SER A O 1
ATOM 2107 N N . PHE A 1 264 ? 11.422 17 18.594 1 88.19 264 PHE A N 1
ATOM 2108 C CA . PHE A 1 264 ? 10.117 16.781 17.969 1 88.19 264 PHE A CA 1
ATOM 2109 C C . PHE A 1 264 ? 9.328 15.719 18.734 1 88.19 264 PHE A C 1
ATOM 2111 O O . PHE A 1 264 ? 8.141 15.516 18.469 1 88.19 264 PHE A O 1
ATOM 2118 N N . PHE A 1 265 ? 10.031 15.109 19.625 1 87.94 265 PHE A N 1
ATOM 2119 C CA . PHE A 1 265 ? 9.297 14.094 20.375 1 87.94 265 PHE A CA 1
ATOM 2120 C C . PHE A 1 265 ? 8.102 14.711 21.094 1 87.94 265 PHE A C 1
ATOM 2122 O O . PHE A 1 265 ? 8.211 15.781 21.688 1 87.94 265 PHE A O 1
ATOM 2129 N N . GLY A 1 266 ? 6.977 14.125 20.906 1 88.88 266 GLY A N 1
ATOM 2130 C CA . GLY A 1 266 ? 5.75 14.656 21.484 1 88.88 266 GLY A CA 1
ATOM 2131 C C . GLY A 1 266 ? 4.953 15.508 20.516 1 88.88 266 GLY A C 1
ATOM 2132 O O . GLY A 1 266 ? 3.822 15.898 20.812 1 88.88 266 GLY A O 1
ATOM 2133 N N . LYS A 1 267 ? 5.539 15.75 19.391 1 93.38 267 LYS A N 1
ATOM 2134 C CA . LYS A 1 267 ? 4.895 16.656 18.438 1 93.38 267 LYS A CA 1
ATOM 2135 C C . LYS A 1 267 ? 4.336 15.891 17.25 1 93.38 267 LYS A C 1
ATOM 2137 O O . LYS A 1 267 ? 3.832 16.5 16.297 1 93.38 267 LYS A O 1
ATOM 2142 N N . TRP A 1 268 ? 4.465 14.531 17.328 1 94.75 268 TRP A N 1
ATOM 2143 C CA . TRP A 1 268 ? 4.012 13.797 16.156 1 94.75 268 TRP A CA 1
ATOM 2144 C C . TRP A 1 268 ? 3.049 12.68 16.547 1 94.75 268 TRP A C 1
ATOM 2146 O O . TRP A 1 268 ? 2.986 11.641 15.883 1 94.75 268 TRP A O 1
ATOM 2156 N N . SER A 1 269 ? 2.398 12.75 17.656 1 94 269 SER A N 1
ATOM 2157 C CA . SER A 1 269 ? 1.263 11.898 17.984 1 94 269 SER A CA 1
ATOM 2158 C C . SER A 1 269 ? -0.046 12.492 17.484 1 94 269 SER A C 1
ATOM 2160 O O . SER A 1 269 ? -0.446 13.578 17.906 1 94 269 SER A O 1
ATOM 2162 N N . PHE A 1 270 ? -0.707 11.805 16.688 1 93.69 270 PHE A N 1
ATOM 2163 C CA . PHE A 1 270 ? -1.876 12.383 16.031 1 93.69 270 PHE A CA 1
ATOM 2164 C C . PHE A 1 270 ? -3.154 11.703 16.516 1 93.69 270 PHE A C 1
ATOM 2166 O O . PHE A 1 270 ? -4.227 11.914 15.938 1 93.69 270 PHE A O 1
ATOM 2173 N N . TYR A 1 271 ? -3.006 10.883 17.469 1 90.25 271 TYR A N 1
ATOM 2174 C CA . TYR A 1 271 ? -4.211 10.297 18.031 1 90.25 271 TYR A CA 1
ATOM 2175 C C . TYR A 1 271 ? -5.109 11.367 18.641 1 90.25 271 TYR A C 1
ATOM 2177 O O . TYR A 1 271 ? -4.645 12.211 19.406 1 90.25 271 TYR A O 1
ATOM 2185 N N . GLY A 1 272 ? -6.312 11.375 18.266 1 84.06 272 GLY A N 1
ATOM 2186 C CA . GLY A 1 272 ? -7.266 12.336 18.797 1 84.06 272 GLY A CA 1
ATOM 2187 C C . GLY A 1 272 ? -7.238 13.672 18.094 1 84.06 272 GLY A C 1
ATOM 2188 O O . GLY A 1 272 ? -8.023 14.562 18.406 1 84.06 272 GLY A O 1
ATOM 2189 N N . GLU A 1 273 ? -6.305 13.781 17.156 1 86.38 273 GLU A N 1
ATOM 2190 C CA . GLU A 1 273 ? -6.223 15.016 16.375 1 86.38 273 GLU A CA 1
ATOM 2191 C C . GLU A 1 273 ? -7.23 15.016 15.234 1 86.38 273 GLU A C 1
ATOM 2193 O O . GLU A 1 273 ? -7.297 14.062 14.453 1 86.38 273 GLU A O 1
ATOM 2198 N N . ARG A 1 274 ? -7.988 16 15.25 1 81.38 274 ARG A N 1
ATOM 2199 C CA . ARG A 1 274 ? -8.977 16.125 14.18 1 81.38 274 ARG A CA 1
ATOM 2200 C C . ARG A 1 274 ? -8.305 16.422 12.844 1 81.38 274 ARG A C 1
ATOM 2202 O O . ARG A 1 274 ? -8.695 15.859 11.812 1 81.38 274 ARG A O 1
ATOM 2209 N N . PHE A 1 275 ? -7.383 17.312 12.922 1 85.19 275 PHE A N 1
ATOM 2210 C CA . PHE A 1 275 ? -6.605 17.656 11.734 1 85.19 275 PHE A CA 1
ATOM 2211 C C . PHE A 1 275 ? -5.219 17.031 11.797 1 85.19 275 PHE A C 1
ATOM 2213 O O . PHE A 1 275 ? -4.352 17.516 12.539 1 85.19 275 PHE A O 1
ATOM 2220 N N . ARG A 1 276 ? -5.047 15.953 11.008 1 83.38 276 ARG A N 1
ATOM 2221 C CA . ARG A 1 276 ? -3.752 15.281 11.039 1 83.38 276 ARG A CA 1
ATOM 2222 C C . ARG A 1 276 ? -2.816 15.852 9.977 1 83.38 276 ARG A C 1
ATOM 2224 O O . ARG A 1 276 ? -1.595 15.719 10.086 1 83.38 276 ARG A O 1
ATOM 2231 N N . THR A 1 277 ? -3.488 16.391 8.977 1 77.25 277 THR A N 1
ATOM 2232 C CA . THR A 1 277 ? -2.693 16.953 7.895 1 77.25 277 THR A CA 1
ATOM 2233 C C . THR A 1 277 ? -3.006 18.438 7.707 1 77.25 277 THR A C 1
ATOM 2235 O O . THR A 1 277 ? -3.973 18.953 8.273 1 77.25 277 THR A O 1
ATOM 2238 N N . THR A 1 278 ? -2.127 19.078 7.094 1 78.38 278 THR A N 1
ATOM 2239 C CA . THR A 1 278 ? -2.316 20.484 6.793 1 78.38 278 THR A CA 1
ATOM 2240 C C . THR A 1 278 ? -2.879 20.672 5.387 1 78.38 278 THR A C 1
ATOM 2242 O O . THR A 1 278 ? -2.479 21.594 4.664 1 78.38 278 THR A O 1
ATOM 2245 N N . ASN A 1 279 ? -3.791 19.797 5.074 1 76.62 279 ASN A N 1
ATOM 2246 C CA . ASN A 1 279 ? -4.359 19.828 3.729 1 76.62 279 ASN A CA 1
ATOM 2247 C C . ASN A 1 279 ? -5.055 21.156 3.436 1 76.62 279 ASN A C 1
ATOM 2249 O O . ASN A 1 279 ? -5.02 21.641 2.305 1 76.62 279 ASN A O 1
ATOM 2253 N N . HIS A 1 280 ? -5.676 21.719 4.426 1 82.88 280 HIS A N 1
ATOM 2254 C CA . HIS A 1 280 ? -6.348 23 4.238 1 82.88 280 HIS A CA 1
ATOM 2255 C C . HIS A 1 280 ? -5.363 24.094 3.814 1 82.88 280 HIS A C 1
ATOM 2257 O O . HIS A 1 280 ? -5.684 24.922 2.967 1 82.88 280 HIS A O 1
ATOM 2263 N N . LEU A 1 281 ? -4.203 24 4.449 1 88.19 281 LEU A N 1
ATOM 2264 C CA . LEU A 1 281 ? -3.174 24.984 4.121 1 88.19 281 LEU A CA 1
ATOM 2265 C C . LEU A 1 281 ? -2.641 24.766 2.709 1 88.19 281 LEU A C 1
ATOM 2267 O O . LEU A 1 281 ? -2.482 25.719 1.943 1 88.19 281 LEU A O 1
ATOM 2271 N N . GLU A 1 282 ? -2.414 23.516 2.439 1 83.75 282 GLU A N 1
ATOM 2272 C CA . GLU A 1 282 ? -1.909 23.188 1.113 1 83.75 282 GLU A CA 1
ATOM 2273 C C . GLU A 1 282 ? -2.92 23.547 0.029 1 83.75 282 GLU A C 1
ATOM 2275 O O . GLU A 1 282 ? -2.545 24.047 -1.033 1 83.75 282 GLU A O 1
ATOM 2280 N N . GLY A 1 283 ? -4.137 23.219 0.283 1 84.94 283 GLY A N 1
ATOM 2281 C CA . GLY A 1 283 ? -5.18 23.609 -0.653 1 84.94 283 GLY A CA 1
ATOM 2282 C C . GLY A 1 283 ? -5.266 25.109 -0.859 1 84.94 283 GLY A C 1
ATOM 2283 O O . GLY A 1 283 ? -5.414 25.578 -1.989 1 84.94 283 GLY A O 1
ATOM 2284 N N . TRP A 1 284 ? -5.191 25.797 0.19 1 89.62 284 TRP A N 1
ATOM 2285 C CA . TRP A 1 284 ? -5.23 27.25 0.133 1 89.62 284 TRP A CA 1
ATOM 2286 C C . TRP A 1 284 ? -4.059 27.797 -0.672 1 89.62 284 TRP A C 1
ATOM 2288 O O . TRP A 1 284 ? -4.234 28.672 -1.526 1 89.62 284 TRP A O 1
ATOM 2298 N N . HIS A 1 285 ? -2.869 27.312 -0.423 1 86.06 285 HIS A N 1
ATOM 2299 C CA . HIS A 1 285 ? -1.681 27.734 -1.153 1 86.06 285 HIS A CA 1
ATOM 2300 C C . HIS A 1 285 ? -1.819 27.453 -2.645 1 86.06 285 HIS A C 1
ATOM 2302 O O . HIS A 1 285 ? -1.435 28.281 -3.477 1 86.06 285 HIS A O 1
ATOM 2308 N N . SER A 1 286 ? -2.342 26.281 -2.877 1 86.94 286 SER A N 1
ATOM 2309 C CA . SER A 1 286 ? -2.533 25.891 -4.273 1 86.94 286 SER A CA 1
ATOM 2310 C C . SER A 1 286 ? -3.494 26.844 -4.98 1 86.94 286 SER A C 1
ATOM 2312 O O . SER A 1 286 ? -3.258 27.234 -6.125 1 86.94 286 SER A O 1
ATOM 2314 N N . LYS A 1 287 ? -4.535 27.172 -4.344 1 85.25 287 LYS A N 1
ATOM 2315 C CA . LYS A 1 287 ? -5.504 28.094 -4.906 1 85.25 287 LYS A CA 1
ATOM 2316 C C . LYS A 1 287 ? -4.879 29.469 -5.137 1 85.25 287 LYS A C 1
ATOM 2318 O O . LYS A 1 287 ? -5.125 30.109 -6.16 1 85.25 287 LYS A O 1
ATOM 2323 N N . LEU A 1 288 ? -4.105 29.938 -4.168 1 85.5 288 LEU A N 1
ATOM 2324 C CA . LEU A 1 288 ? -3.438 31.234 -4.293 1 85.5 288 LEU A CA 1
ATOM 2325 C C . LEU A 1 288 ? -2.451 31.219 -5.453 1 85.5 288 LEU A C 1
ATOM 2327 O O . LEU A 1 288 ? -2.373 32.188 -6.215 1 85.5 288 LEU A O 1
ATOM 2331 N N . ASN A 1 289 ? -1.736 30.125 -5.551 1 83 289 ASN A N 1
ATOM 2332 C CA . ASN A 1 289 ? -0.742 30 -6.613 1 83 289 ASN A CA 1
ATOM 2333 C C . ASN A 1 289 ? -1.394 29.953 -7.992 1 83 289 ASN A C 1
ATOM 2335 O O . ASN A 1 289 ? -0.826 30.453 -8.961 1 83 289 ASN A O 1
ATOM 2339 N N . LYS A 1 290 ? -2.486 29.328 -8.055 1 83.25 290 LYS A N 1
ATOM 2340 C CA . LYS A 1 290 ? -3.203 29.266 -9.328 1 83.25 290 LYS A CA 1
ATOM 2341 C C . LYS A 1 290 ? -3.625 30.672 -9.781 1 83.25 290 LYS A C 1
ATOM 2343 O O . LYS A 1 290 ? -3.756 30.922 -10.984 1 83.25 290 LYS A O 1
ATOM 2348 N N . GLY A 1 291 ? -3.854 31.438 -8.836 1 78.19 291 GLY A N 1
ATOM 2349 C CA . GLY A 1 291 ? -4.223 32.812 -9.156 1 78.19 291 GLY A CA 1
ATOM 2350 C C . GLY A 1 291 ? -3.059 33.656 -9.648 1 78.19 291 GLY A C 1
ATOM 2351 O O . GLY A 1 291 ? -3.256 34.719 -10.234 1 78.19 291 GLY A O 1
ATOM 2352 N N . ILE A 1 292 ? -1.868 33.094 -9.328 1 75.25 292 ILE A N 1
ATOM 2353 C CA . ILE A 1 292 ? -0.668 33.812 -9.75 1 75.25 292 ILE A CA 1
ATOM 2354 C C . ILE A 1 292 ? -0.24 33.312 -11.133 1 75.25 292 ILE A C 1
ATOM 2356 O O . ILE A 1 292 ? 0.066 32.125 -11.312 1 75.25 292 ILE A O 1
ATOM 2360 N N . SER A 1 293 ? -0.686 33.844 -12.203 1 62.38 293 SER A N 1
ATOM 2361 C CA . SER A 1 293 ? -0.441 33.469 -13.594 1 62.38 293 SER A CA 1
ATOM 2362 C C . SER A 1 293 ? 1.052 33.438 -13.898 1 62.38 293 SER A C 1
ATOM 2364 O O . SER A 1 293 ? 1.506 32.562 -14.664 1 62.38 293 SER A O 1
ATOM 2366 N N . ASN A 1 294 ? 1.736 34.406 -13.336 1 62.72 294 ASN A N 1
ATOM 2367 C CA . ASN A 1 294 ? 3.145 34.5 -13.711 1 62.72 294 ASN A CA 1
ATOM 2368 C C . ASN A 1 294 ? 4.055 34.031 -12.57 1 62.72 294 ASN A C 1
ATOM 2370 O O . ASN A 1 294 ? 3.715 34.188 -11.398 1 62.72 294 ASN A O 1
ATOM 2374 N N . ALA A 1 295 ? 5.195 33.375 -12.953 1 63.81 295 ALA A N 1
ATOM 2375 C CA . ALA A 1 295 ? 6.172 32.812 -12.008 1 63.81 295 ALA A CA 1
ATOM 2376 C C . ALA A 1 295 ? 6.734 33.938 -11.117 1 63.81 295 ALA A C 1
ATOM 2378 O O . ALA A 1 295 ? 7.07 33.688 -9.953 1 63.81 295 ALA A O 1
ATOM 2379 N N . LYS A 1 296 ? 6.797 35.062 -11.664 1 65.06 296 LYS A N 1
ATOM 2380 C CA . LYS A 1 296 ? 7.293 36.188 -10.875 1 65.06 296 LYS A CA 1
ATOM 2381 C C . LYS A 1 296 ? 6.301 37.375 -10.898 1 65.06 296 LYS A C 1
ATOM 2383 O O . LYS A 1 296 ? 6.484 38.344 -11.633 1 65.06 296 LYS A O 1
ATOM 2388 N N . PRO A 1 297 ? 5.266 37.188 -10.164 1 66.06 297 PRO A N 1
ATOM 2389 C CA . PRO A 1 297 ? 4.262 38.25 -10.172 1 66.06 297 PRO A CA 1
ATOM 2390 C C . PRO A 1 297 ? 4.777 39.562 -9.547 1 66.06 297 PRO A C 1
ATOM 2392 O O . PRO A 1 297 ? 5.703 39.531 -8.734 1 66.06 297 PRO A O 1
ATOM 2395 N N . SER A 1 298 ? 4.254 40.656 -10.062 1 68.81 298 SER A N 1
ATOM 2396 C CA . SER A 1 298 ? 4.539 41.906 -9.414 1 68.81 298 SER A CA 1
ATOM 2397 C C . SER A 1 298 ? 3.959 41.969 -8 1 68.81 298 SER A C 1
ATOM 2399 O O . SER A 1 298 ? 3.035 41.219 -7.684 1 68.81 298 SER A O 1
ATOM 2401 N N . PHE A 1 299 ? 4.598 42.688 -7.121 1 75.19 299 PHE A N 1
ATOM 2402 C CA . PHE A 1 299 ? 4.176 42.781 -5.73 1 75.19 299 PHE A CA 1
ATOM 2403 C C . PHE A 1 299 ? 2.74 43.281 -5.641 1 75.19 299 PHE A C 1
ATOM 2405 O O . PHE A 1 299 ? 1.971 42.844 -4.789 1 75.19 299 PHE A O 1
ATOM 2412 N N . ILE A 1 300 ? 2.396 44.188 -6.484 1 70.56 300 ILE A N 1
ATOM 2413 C CA . ILE A 1 300 ? 1.059 44.781 -6.461 1 70.56 300 ILE A CA 1
ATOM 2414 C C . ILE A 1 300 ? 0.025 43.719 -6.832 1 70.56 300 ILE A C 1
ATOM 2416 O O . ILE A 1 300 ? -1.04 43.656 -6.215 1 70.56 300 ILE A O 1
ATOM 2420 N N . LYS A 1 301 ? 0.366 43.094 -7.82 1 75.56 301 LYS A N 1
ATOM 2421 C CA . LYS A 1 301 ? -0.537 42 -8.234 1 75.56 301 LYS A CA 1
ATOM 2422 C C . LYS A 1 301 ? -0.698 40.969 -7.133 1 75.56 301 LYS A C 1
ATOM 2424 O O . LYS A 1 301 ? -1.794 40.438 -6.918 1 75.56 301 LYS A O 1
ATOM 2429 N N . PHE A 1 302 ? 0.431 40.688 -6.562 1 82.88 302 PHE A N 1
ATOM 2430 C CA . PHE A 1 302 ? 0.426 39.75 -5.445 1 82.88 302 PHE A CA 1
ATOM 2431 C C . PHE A 1 302 ? -0.442 40.25 -4.305 1 82.88 302 PHE A C 1
ATOM 2433 O O . PHE A 1 302 ? -1.245 39.531 -3.742 1 82.88 302 PHE A O 1
ATOM 2440 N N . LEU A 1 303 ? -0.324 41.469 -3.979 1 80.88 303 LEU A N 1
ATOM 2441 C CA . LEU A 1 303 ? -1.104 42.094 -2.906 1 80.88 303 LEU A CA 1
ATOM 2442 C C . LEU A 1 303 ? -2.588 42.094 -3.258 1 80.88 303 LEU A C 1
ATOM 2444 O O . LEU A 1 303 ? -3.439 41.906 -2.391 1 80.88 303 LEU A O 1
ATOM 2448 N N . ASP A 1 304 ? -2.828 42.375 -4.504 1 80.69 304 ASP A N 1
ATOM 2449 C CA . ASP A 1 304 ? -4.215 42.344 -4.961 1 80.69 304 ASP A CA 1
ATOM 2450 C C . ASP A 1 304 ? -4.844 40.969 -4.785 1 80.69 304 ASP A C 1
ATOM 2452 O O . ASP A 1 304 ? -6.012 40.875 -4.406 1 80.69 304 ASP A O 1
ATOM 2456 N N . LEU A 1 305 ? -4.055 40.094 -5.121 1 84.25 305 LEU A N 1
ATOM 2457 C CA . LEU A 1 305 ? -4.52 38.719 -4.98 1 84.25 305 LEU A CA 1
ATOM 2458 C C . LEU A 1 305 ? -4.789 38.406 -3.518 1 84.25 305 LEU A C 1
ATOM 2460 O O . LEU A 1 305 ? -5.773 37.719 -3.203 1 84.25 305 LEU A O 1
ATOM 2464 N N . LEU A 1 306 ? -3.936 38.781 -2.656 1 87.38 306 LEU A N 1
ATOM 2465 C CA . LEU A 1 306 ? -4.094 38.531 -1.229 1 87.38 306 LEU A CA 1
ATOM 2466 C C . LEU A 1 306 ? -5.344 39.219 -0.687 1 87.38 306 LEU A C 1
ATOM 2468 O O . LEU A 1 306 ? -6.074 38.625 0.117 1 87.38 306 LEU A O 1
ATOM 2472 N N . LEU A 1 307 ? -5.551 40.375 -1.17 1 86.12 307 LEU A N 1
ATOM 2473 C CA . LEU A 1 307 ? -6.711 41.156 -0.712 1 86.12 307 LEU A CA 1
ATOM 2474 C C . LEU A 1 307 ? -8.008 40.5 -1.194 1 86.12 307 LEU A C 1
ATOM 2476 O O . LEU A 1 307 ? -9 40.469 -0.461 1 86.12 307 LEU A O 1
ATOM 2480 N N . LYS A 1 308 ? -7.945 40.062 -2.402 1 87.19 308 LYS A N 1
ATOM 2481 C CA . LYS A 1 308 ? -9.102 39.344 -2.928 1 87.19 308 LYS A CA 1
ATOM 2482 C C . LYS A 1 308 ? -9.391 38.094 -2.111 1 87.19 308 LYS A C 1
ATOM 2484 O O . LYS A 1 308 ? -10.547 37.781 -1.831 1 87.19 308 LYS A O 1
ATOM 2489 N N . ASN A 1 309 ? -8.328 37.406 -1.795 1 89.81 309 ASN A N 1
ATOM 2490 C CA . ASN A 1 309 ? -8.453 36.188 -0.982 1 89.81 309 ASN A CA 1
ATOM 2491 C C . ASN A 1 309 ? -9.031 36.5 0.396 1 89.81 309 ASN A C 1
ATOM 2493 O O . ASN A 1 309 ? -9.867 35.781 0.904 1 89.81 309 ASN A O 1
ATOM 2497 N N . ILE A 1 310 ? -8.625 37.562 0.97 1 90 310 ILE A N 1
ATOM 2498 C CA . ILE A 1 310 ? -9.094 38 2.289 1 90 310 ILE A CA 1
ATOM 2499 C C . ILE A 1 310 ? -10.586 38.312 2.234 1 90 310 ILE A C 1
ATOM 2501 O O . ILE A 1 310 ? -11.344 37.906 3.123 1 90 310 ILE A O 1
ATOM 2505 N N . LYS A 1 311 ? -10.984 38.938 1.195 1 88.69 311 LYS A N 1
ATOM 2506 C CA . LYS A 1 311 ? -12.398 39.281 1.036 1 88.69 311 LYS A CA 1
ATOM 2507 C C . LYS A 1 311 ? -13.242 38.031 0.892 1 88.69 311 LYS A C 1
ATOM 2509 O O . LYS A 1 311 ? -14.352 37.969 1.436 1 88.69 311 LYS A O 1
ATOM 2514 N N . GLU A 1 312 ? -12.719 37.188 0.125 1 91.06 312 GLU A N 1
ATOM 2515 C CA . GLU A 1 312 ? -13.422 35.906 -0.07 1 91.06 312 GLU A CA 1
ATOM 2516 C C . GLU A 1 312 ? -13.641 35.188 1.257 1 91.06 312 GLU A C 1
ATOM 2518 O O . GLU A 1 312 ? -14.734 34.688 1.521 1 91.06 312 GLU A O 1
ATOM 2523 N N . PHE A 1 313 ? -12.672 35.188 2.113 1 92.62 313 PHE A N 1
ATOM 2524 C CA . PHE A 1 313 ? -12.773 34.438 3.363 1 92.62 313 PHE A CA 1
ATOM 2525 C C . PHE A 1 313 ? -13.562 35.219 4.402 1 92.62 313 PHE A C 1
ATOM 2527 O O . PHE A 1 313 ? -14.211 34.656 5.27 1 92.62 313 PHE A O 1
ATOM 2534 N N . ASP A 1 314 ? -13.508 36.531 4.262 1 90.38 314 ASP A N 1
ATOM 2535 C CA . ASP A 1 314 ? -14.383 37.312 5.109 1 90.38 314 ASP A CA 1
ATOM 2536 C C . ASP A 1 314 ? -15.852 36.969 4.871 1 90.38 314 ASP A C 1
ATOM 2538 O O . ASP A 1 314 ? -16.641 36.906 5.816 1 90.38 314 ASP A O 1
ATOM 2542 N N . LEU A 1 315 ? -16.078 36.781 3.625 1 90.88 315 LEU A N 1
ATOM 2543 C CA . LEU A 1 315 ? -17.438 36.375 3.273 1 90.88 315 LEU A CA 1
ATOM 2544 C C . LEU A 1 315 ? -17.75 35 3.834 1 90.88 315 LEU A C 1
ATOM 2546 O O . LEU A 1 315 ? -18.859 34.781 4.332 1 90.88 315 LEU A O 1
ATOM 2550 N N . LYS A 1 316 ? -16.875 34.125 3.76 1 92.12 316 LYS A N 1
ATOM 2551 C CA . LYS A 1 316 ? -17.062 32.781 4.266 1 92.12 316 LYS A CA 1
ATOM 2552 C C . LYS A 1 316 ? -17.266 32.781 5.777 1 92.12 316 LYS A C 1
ATOM 2554 O O . LYS A 1 316 ? -18.062 32 6.305 1 92.12 316 LYS A O 1
ATOM 2559 N N . ILE A 1 317 ? -16.547 33.625 6.445 1 93 317 ILE A N 1
ATOM 2560 C CA . ILE A 1 317 ? -16.656 33.719 7.895 1 93 317 ILE A CA 1
ATOM 2561 C C . ILE A 1 317 ? -18.047 34.25 8.258 1 93 317 ILE A C 1
ATOM 2563 O O . ILE A 1 317 ? -18.672 33.75 9.211 1 93 317 ILE A O 1
ATOM 2567 N N . LYS A 1 318 ? -18.531 35.188 7.504 1 90.94 318 LYS A N 1
ATOM 2568 C CA . LYS A 1 318 ? -19.875 35.719 7.73 1 90.94 318 LYS A CA 1
ATOM 2569 C C . LYS A 1 318 ? -20.922 34.625 7.508 1 90.94 318 LYS A C 1
ATOM 2571 O O . LYS A 1 318 ? -21.906 34.531 8.25 1 90.94 318 LYS A O 1
ATOM 2576 N N . GLN A 1 319 ? -20.703 33.906 6.496 1 92.56 319 GLN A N 1
ATOM 2577 C CA . GLN A 1 319 ? -21.609 32.812 6.223 1 92.56 319 GLN A CA 1
ATOM 2578 C C . GLN A 1 319 ? -21.578 31.781 7.348 1 92.56 319 GLN A C 1
ATOM 2580 O O . GLN A 1 319 ? -22.625 31.234 7.734 1 92.56 319 GLN A O 1
ATOM 2585 N N . PHE A 1 320 ? -20.438 31.531 7.777 1 93 320 PHE A N 1
ATOM 2586 C CA . PHE A 1 320 ? -20.266 30.609 8.891 1 93 320 PHE A CA 1
ATOM 2587 C C . PHE A 1 320 ? -21.031 31.094 10.117 1 93 320 PHE A C 1
ATOM 2589 O O . PHE A 1 320 ? -21.672 30.297 10.812 1 93 320 PHE A O 1
ATOM 2596 N N . GLU A 1 321 ? -20.953 32.344 10.398 1 93 321 GLU A N 1
ATOM 2597 C CA . GLU A 1 321 ? -21.641 32.938 11.539 1 93 321 GLU A CA 1
ATOM 2598 C C . GLU A 1 321 ? -23.156 32.781 11.406 1 93 321 GLU A C 1
ATOM 2600 O O . GLU A 1 321 ? -23.875 32.781 12.406 1 93 321 GLU A O 1
ATOM 2605 N N . GLN A 1 322 ? -23.609 32.594 10.156 1 93.12 322 GLN A N 1
ATOM 2606 C CA . GLN A 1 322 ? -25.031 32.375 9.898 1 93.12 322 GLN A CA 1
ATOM 2607 C C . GLN A 1 322 ? -25.391 30.906 9.953 1 93.12 322 GLN A C 1
ATOM 2609 O O . GLN A 1 322 ? -26.531 30.531 9.711 1 93.12 322 GLN A O 1
ATOM 2614 N N . GLY A 1 323 ? -24.422 30.109 10.164 1 90.25 323 GLY A N 1
ATOM 2615 C CA . GLY A 1 323 ? -24.703 28.703 10.375 1 90.25 323 GLY A CA 1
ATOM 2616 C C . GLY A 1 323 ? -24.25 27.812 9.227 1 90.25 323 GLY A C 1
ATOM 2617 O O . GLY A 1 323 ? -24.469 26.609 9.25 1 90.25 323 GLY A O 1
ATOM 2618 N N . ILE A 1 324 ? -23.672 28.422 8.25 1 91.81 324 ILE A N 1
ATOM 2619 C CA . ILE A 1 324 ? -23.203 27.656 7.105 1 91.81 324 ILE A CA 1
ATOM 2620 C C . ILE A 1 324 ? -21.734 27.266 7.312 1 91.81 324 ILE A C 1
ATOM 2622 O O . ILE A 1 324 ? -20.875 28.125 7.465 1 91.81 324 ILE A O 1
ATOM 2626 N N . PRO A 1 325 ? -21.531 25.953 7.359 1 93.06 325 PRO A N 1
ATOM 2627 C CA . PRO A 1 325 ? -20.141 25.562 7.551 1 93.06 325 PRO A CA 1
ATOM 2628 C C . PRO A 1 325 ? -19.234 25.969 6.391 1 93.06 325 PRO A C 1
ATOM 2630 O O . PRO A 1 325 ? -19.703 26.141 5.266 1 93.06 325 PRO A O 1
ATOM 2633 N N . ILE A 1 326 ? -18 26.156 6.715 1 92.06 326 ILE A N 1
ATOM 2634 C CA . ILE A 1 326 ? -17.031 26.547 5.695 1 92.06 326 ILE A CA 1
ATOM 2635 C C . ILE A 1 326 ? -16.797 25.391 4.723 1 92.06 326 ILE A C 1
ATOM 2637 O O . ILE A 1 326 ? -16.75 25.594 3.51 1 92.06 326 ILE A O 1
ATOM 2641 N N . SER A 1 327 ? -16.578 24.172 5.297 1 90.25 327 SER A N 1
ATOM 2642 C CA . SER A 1 327 ? -16.438 22.953 4.488 1 90.25 327 SER A CA 1
ATOM 2643 C C . SER A 1 327 ? -16.828 21.719 5.273 1 90.25 327 SER A C 1
ATOM 2645 O O . SER A 1 327 ? -16.984 21.766 6.496 1 90.25 327 SER A O 1
ATOM 2647 N N . TYR A 1 328 ? -17.078 20.719 4.539 1 91.38 328 TYR A N 1
ATOM 2648 C CA . TYR A 1 328 ? -17.375 19.438 5.156 1 91.38 328 TYR A CA 1
ATOM 2649 C C . TYR A 1 328 ? -16.156 18.5 5.09 1 91.38 328 TYR A C 1
ATOM 2651 O O . TYR A 1 328 ? -15.344 18.594 4.168 1 91.38 328 TYR A O 1
ATOM 2659 N N . ARG A 1 329 ? -16.125 17.672 6.043 1 90.5 329 ARG A N 1
ATOM 2660 C CA . ARG A 1 329 ? -15.016 16.719 6.082 1 90.5 329 ARG A CA 1
ATOM 2661 C C . ARG A 1 329 ? -15.242 15.57 5.102 1 90.5 329 ARG A C 1
ATOM 2663 O O . ARG A 1 329 ? -16.391 15.195 4.828 1 90.5 329 ARG A O 1
ATOM 2670 N N . ASN A 1 330 ? -14.094 15.062 4.676 1 88.88 330 ASN A N 1
ATOM 2671 C CA . ASN A 1 330 ? -14.117 13.898 3.801 1 88.88 330 ASN A CA 1
ATOM 2672 C C . ASN A 1 330 ? -14.625 12.656 4.535 1 88.88 330 ASN A C 1
ATOM 2674 O O . ASN A 1 330 ? -14.18 12.367 5.648 1 88.88 330 ASN A O 1
ATOM 2678 N N . LYS A 1 331 ? -15.484 11.945 3.918 1 89.81 331 LYS A N 1
ATOM 2679 C CA . LYS A 1 331 ? -16.078 10.766 4.535 1 89.81 331 LYS A CA 1
ATOM 2680 C C . LYS A 1 331 ? -15.016 9.711 4.852 1 89.81 331 LYS A C 1
ATOM 2682 O O . LYS A 1 331 ? -15.102 9.023 5.875 1 89.81 331 LYS A O 1
ATOM 2687 N N . ASN A 1 332 ? -14.078 9.562 3.988 1 89.75 332 ASN A N 1
ATOM 2688 C CA . ASN A 1 332 ? -13.008 8.586 4.195 1 89.75 332 ASN A CA 1
ATOM 2689 C C . ASN A 1 332 ? -12.211 8.898 5.457 1 89.75 332 ASN A C 1
ATOM 2691 O O . ASN A 1 332 ? -11.781 7.984 6.164 1 89.75 332 ASN A O 1
ATOM 2695 N N . VAL A 1 333 ? -12.039 10.156 5.688 1 90.06 333 VAL A N 1
ATOM 2696 C CA . VAL A 1 333 ? -11.273 10.57 6.855 1 90.06 333 VAL A CA 1
ATOM 2697 C C . VAL A 1 333 ? -12.086 10.312 8.125 1 90.06 333 VAL A C 1
ATOM 2699 O O . VAL A 1 333 ? -11.531 9.906 9.148 1 90.06 333 VAL A O 1
ATOM 2702 N N . ILE A 1 334 ? -13.344 10.523 8.023 1 92.06 334 ILE A N 1
ATOM 2703 C CA . ILE A 1 334 ? -14.227 10.289 9.156 1 92.06 334 ILE A CA 1
ATOM 2704 C C . ILE A 1 334 ? -14.219 8.797 9.508 1 92.06 334 ILE A C 1
ATOM 2706 O O . ILE A 1 334 ? -14.094 8.43 10.68 1 92.06 334 ILE A O 1
ATOM 2710 N N . ASP A 1 335 ? -14.328 7.969 8.484 1 92.06 335 ASP A N 1
ATOM 2711 C CA . ASP A 1 335 ? -14.32 6.523 8.695 1 92.06 335 ASP A CA 1
ATOM 2712 C C . ASP A 1 335 ? -13 6.074 9.32 1 92.06 335 ASP A C 1
ATOM 2714 O O . ASP A 1 335 ? -12.984 5.211 10.195 1 92.06 335 ASP A O 1
ATOM 2718 N N . PHE A 1 336 ? -12.016 6.641 8.836 1 92.75 336 PHE A N 1
ATOM 2719 C CA . PHE A 1 336 ? -10.688 6.324 9.352 1 92.75 336 PHE A CA 1
ATOM 2720 C C . PHE A 1 336 ? -10.594 6.66 10.836 1 92.75 336 PHE A C 1
ATOM 2722 O O . PHE A 1 336 ? -10.109 5.855 11.633 1 92.75 336 PHE A O 1
ATOM 2729 N N . ASP A 1 337 ? -11.031 7.824 11.188 1 92.75 337 ASP A N 1
ATOM 2730 C CA . ASP A 1 337 ? -10.969 8.266 12.57 1 92.75 337 ASP A CA 1
ATOM 2731 C C . ASP A 1 337 ? -11.797 7.363 13.484 1 92.75 337 ASP A C 1
ATOM 2733 O O . ASP A 1 337 ? -11.367 7.031 14.594 1 92.75 337 ASP A O 1
ATOM 2737 N N . LYS A 1 338 ? -12.914 7 13.008 1 93.25 338 LYS A N 1
ATOM 2738 C CA . LYS A 1 338 ? -13.781 6.125 13.797 1 93.25 338 LYS A CA 1
ATOM 2739 C C . LYS A 1 338 ? -13.125 4.766 14.023 1 93.25 338 LYS A C 1
ATOM 2741 O O . LYS A 1 338 ? -13.156 4.234 15.133 1 93.25 338 LYS A O 1
ATOM 2746 N N . ARG A 1 339 ? -12.539 4.277 12.945 1 94.75 339 ARG A N 1
ATOM 2747 C CA . ARG A 1 339 ? -11.891 2.975 13.047 1 94.75 339 ARG A CA 1
ATOM 2748 C C . ARG A 1 339 ? -10.688 3.033 13.977 1 94.75 339 ARG A C 1
ATOM 2750 O O . ARG A 1 339 ? -10.461 2.121 14.773 1 94.75 339 ARG A O 1
ATOM 2757 N N . LEU A 1 340 ? -9.938 4.074 13.836 1 95 340 LEU A N 1
ATOM 2758 C CA . LEU A 1 340 ? -8.773 4.266 14.695 1 95 340 LEU A CA 1
ATOM 2759 C C . LEU A 1 340 ? -9.188 4.312 16.156 1 95 340 LEU A C 1
ATOM 2761 O O . LEU A 1 340 ? -8.578 3.648 17 1 95 340 LEU A O 1
ATOM 2765 N N . ALA A 1 341 ? -10.188 5.074 16.438 1 95.19 341 ALA A N 1
ATOM 2766 C CA . ALA A 1 341 ? -10.688 5.18 17.812 1 95.19 341 ALA A CA 1
ATOM 2767 C C . ALA A 1 341 ? -11.156 3.824 18.328 1 95.19 341 ALA A C 1
ATOM 2769 O O . ALA A 1 341 ? -10.906 3.479 19.484 1 95.19 341 ALA A O 1
ATOM 2770 N N . HIS A 1 342 ? -11.773 3.115 17.469 1 96.12 342 HIS A N 1
ATOM 2771 C CA . HIS A 1 342 ? -12.281 1.796 17.844 1 96.12 342 HIS A CA 1
ATOM 2772 C C . HIS A 1 342 ? -11.133 0.859 18.219 1 96.12 342 HIS A C 1
ATOM 2774 O O . HIS A 1 342 ? -11.211 0.162 19.234 1 96.12 342 HIS A O 1
ATOM 2780 N N . ILE A 1 343 ? -10.133 0.857 17.469 1 96.75 343 ILE A N 1
ATOM 2781 C CA . ILE A 1 343 ? -8.984 -0.012 17.703 1 96.75 343 ILE A CA 1
ATOM 2782 C C . ILE A 1 343 ? -8.328 0.354 19.031 1 96.75 343 ILE A C 1
ATOM 2784 O O . ILE A 1 343 ? -7.996 -0.526 19.828 1 96.75 343 ILE A O 1
ATOM 2788 N N . ILE A 1 344 ? -8.148 1.583 19.25 1 97.12 344 ILE A N 1
ATOM 2789 C CA . ILE A 1 344 ? -7.512 2.037 20.484 1 97.12 344 ILE A CA 1
ATOM 2790 C C . ILE A 1 344 ? -8.383 1.675 21.672 1 97.12 344 ILE A C 1
ATOM 2792 O O . ILE A 1 344 ? -7.871 1.284 22.734 1 97.12 344 ILE A O 1
ATOM 2796 N N . THR A 1 345 ? -9.672 1.795 21.5 1 96.81 345 THR A N 1
ATOM 2797 C CA . THR A 1 345 ? -10.602 1.425 22.562 1 96.81 345 THR A CA 1
ATOM 2798 C C . THR A 1 345 ? -10.477 -0.06 22.891 1 96.81 345 THR A C 1
ATOM 2800 O O . THR A 1 345 ? -10.57 -0.452 24.062 1 96.81 345 THR A O 1
ATOM 2803 N N . GLN A 1 346 ? -10.305 -0.858 21.891 1 97.06 346 GLN A N 1
ATOM 2804 C CA . GLN A 1 346 ? -10.109 -2.287 22.109 1 97.06 346 GLN A CA 1
ATOM 2805 C C . GLN A 1 346 ? -8.898 -2.541 23.016 1 97.06 346 GLN A C 1
ATOM 2807 O O . GLN A 1 346 ? -8.93 -3.418 23.875 1 97.06 346 GLN A O 1
ATOM 2812 N N . HIS A 1 347 ? -7.867 -1.78 22.781 1 97.31 347 HIS A N 1
ATOM 2813 C CA . HIS A 1 347 ? -6.672 -1.92 23.609 1 97.31 347 HIS A CA 1
ATOM 2814 C C . HIS A 1 347 ? -6.922 -1.406 25.016 1 97.31 347 HIS A C 1
ATOM 2816 O O . HIS A 1 347 ? -6.504 -2.035 26 1 97.31 347 HIS A O 1
ATOM 2822 N N . GLN A 1 348 ? -7.57 -0.291 25.125 1 95.94 348 GLN A N 1
ATOM 2823 C CA . GLN A 1 348 ? -7.859 0.301 26.422 1 95.94 348 GLN A CA 1
ATOM 2824 C C . GLN A 1 348 ? -8.742 -0.62 27.266 1 95.94 348 GLN A C 1
ATOM 2826 O O . GLN A 1 348 ? -8.617 -0.665 28.484 1 95.94 348 GLN A O 1
ATOM 2831 N N . ASN A 1 349 ? -9.578 -1.393 26.578 1 96.75 349 ASN A N 1
ATOM 2832 C CA . ASN A 1 349 ? -10.453 -2.344 27.25 1 96.75 349 ASN A CA 1
ATOM 2833 C C . ASN A 1 349 ? -9.75 -3.674 27.5 1 96.75 349 ASN A C 1
ATOM 2835 O O . ASN A 1 349 ? -10.391 -4.652 27.891 1 96.75 349 ASN A O 1
ATOM 2839 N N . CYS A 1 350 ? -8.523 -3.805 27.141 1 96.25 350 CYS A N 1
ATOM 2840 C CA . CYS A 1 350 ? -7.676 -4.977 27.359 1 96.25 350 CYS A CA 1
ATOM 2841 C C . CYS A 1 350 ? -8.148 -6.152 26.516 1 96.25 350 CYS A C 1
ATOM 2843 O O . CYS A 1 350 ? -7.996 -7.309 26.922 1 96.25 350 CYS A O 1
ATOM 2845 N N . GLU A 1 351 ? -8.773 -5.809 25.406 1 95.5 351 GLU A N 1
ATOM 2846 C CA . GLU A 1 351 ? -9.195 -6.859 24.484 1 95.5 351 GLU A CA 1
ATOM 2847 C C . GLU A 1 351 ? -8.031 -7.324 23.609 1 95.5 351 GLU A C 1
ATOM 2849 O O . GLU A 1 351 ? -7.98 -8.484 23.203 1 95.5 351 GLU A O 1
ATOM 2854 N N . ILE A 1 352 ? -7.184 -6.414 23.281 1 97.12 352 ILE A N 1
ATOM 2855 C CA . ILE A 1 352 ? -6.008 -6.738 22.484 1 97.12 352 ILE A CA 1
ATOM 2856 C C . ILE A 1 352 ? -4.766 -6.121 23.125 1 97.12 352 ILE A C 1
ATOM 2858 O O . ILE A 1 352 ? -4.863 -5.152 23.875 1 97.12 352 ILE A O 1
ATOM 2862 N N . THR A 1 353 ? -3.631 -6.746 22.812 1 97.44 353 THR A N 1
ATOM 2863 C CA . THR A 1 353 ? -2.367 -6.215 23.312 1 97.44 353 THR A CA 1
ATOM 2864 C C . THR A 1 353 ? -1.949 -4.977 22.531 1 97.44 353 THR A C 1
ATOM 2866 O O . THR A 1 353 ? -2.535 -4.668 21.484 1 97.44 353 THR A O 1
ATOM 2869 N N . LEU A 1 354 ? -0.972 -4.281 23.062 1 97.81 354 LEU A N 1
ATOM 2870 C CA . LEU A 1 354 ? -0.477 -3.088 22.391 1 97.81 354 LEU A CA 1
ATOM 2871 C C . LEU A 1 354 ? 0.093 -3.436 21.016 1 97.81 354 LEU A C 1
ATOM 2873 O O . LEU A 1 354 ? -0.12 -2.705 20.047 1 97.81 354 LEU A O 1
ATOM 2877 N N . GLY A 1 355 ? 0.86 -4.535 20.984 1 97.94 355 GLY A N 1
ATOM 2878 C CA . GLY A 1 355 ? 1.389 -4.973 19.703 1 97.94 355 GLY A CA 1
ATOM 2879 C C . GLY A 1 355 ? 0.308 -5.258 18.672 1 97.94 355 GLY A C 1
ATOM 2880 O O . GLY A 1 355 ? 0.42 -4.852 17.516 1 97.94 355 GLY A O 1
ATOM 2881 N N . HIS A 1 356 ? -0.706 -5.969 19.156 1 98.25 356 HIS A N 1
ATOM 2882 C CA . HIS A 1 356 ? -1.854 -6.258 18.297 1 98.25 356 HIS A CA 1
ATOM 2883 C C . HIS A 1 356 ? -2.518 -4.977 17.812 1 98.25 356 HIS A C 1
ATOM 2885 O O . HIS A 1 356 ? -2.842 -4.852 16.641 1 98.25 356 HIS A O 1
ATOM 2891 N N . CYS A 1 357 ? -2.678 -4.082 18.719 1 98.25 357 CYS A N 1
ATOM 2892 C CA . CYS A 1 357 ? -3.268 -2.781 18.422 1 98.25 357 CYS A CA 1
ATOM 2893 C C . CYS A 1 357 ? -2.457 -2.045 17.359 1 98.25 357 CYS A C 1
ATOM 2895 O O . CYS A 1 357 ? -3.016 -1.549 16.375 1 98.25 357 CYS A O 1
ATOM 2897 N N . LEU A 1 358 ? -1.194 -2.035 17.531 1 98 358 LEU A N 1
ATOM 2898 C CA . LEU A 1 358 ? -0.293 -1.333 16.609 1 98 358 LEU A CA 1
ATOM 2899 C C . LEU A 1 358 ? -0.345 -1.944 15.219 1 98 358 LEU A C 1
ATOM 2901 O O . LEU A 1 358 ? -0.352 -1.221 14.219 1 98 358 LEU A O 1
ATOM 2905 N N . GLU A 1 359 ? -0.377 -3.223 15.141 1 97.5 359 GLU A N 1
ATOM 2906 C CA . GLU A 1 359 ? -0.458 -3.9 13.852 1 97.5 359 GLU A CA 1
ATOM 2907 C C . GLU A 1 359 ? -1.767 -3.574 13.133 1 97.5 359 GLU A C 1
ATOM 2909 O O . GLU A 1 359 ? -1.785 -3.383 11.922 1 97.5 359 GLU A O 1
ATOM 2914 N N . LYS A 1 360 ? -2.859 -3.564 13.875 1 97.06 360 LYS A N 1
ATOM 2915 C CA . LYS A 1 360 ? -4.148 -3.182 13.305 1 97.06 360 LYS A CA 1
ATOM 2916 C C . LYS A 1 360 ? -4.102 -1.771 12.727 1 97.06 360 LYS A C 1
ATOM 2918 O O . LYS A 1 360 ? -4.609 -1.525 11.633 1 97.06 360 LYS A O 1
ATOM 2923 N N . ILE A 1 361 ? -3.49 -0.904 13.477 1 96.88 361 ILE A N 1
ATOM 2924 C CA . ILE A 1 361 ? -3.385 0.487 13.055 1 96.88 361 ILE A CA 1
ATOM 2925 C C . ILE A 1 361 ? -2.531 0.576 11.789 1 96.88 361 ILE A C 1
ATOM 2927 O O . ILE A 1 361 ? -2.857 1.323 10.867 1 96.88 361 ILE A O 1
ATOM 2931 N N . CYS A 1 362 ? -1.469 -0.129 11.766 1 96.12 362 CYS A N 1
ATOM 2932 C CA . CYS A 1 362 ? -0.579 -0.14 10.609 1 96.12 362 CYS A CA 1
ATOM 2933 C C . CYS A 1 362 ? -1.322 -0.575 9.352 1 96.12 362 CYS A C 1
ATOM 2935 O O . CYS A 1 362 ? -1.136 0.008 8.281 1 96.12 362 CYS A O 1
ATOM 2937 N N . ASN A 1 363 ? -2.148 -1.53 9.469 1 93.12 363 ASN A N 1
ATOM 2938 C CA . ASN A 1 363 ? -2.92 -2.035 8.344 1 93.12 363 ASN A CA 1
ATOM 2939 C C . ASN A 1 363 ? -3.881 -0.979 7.801 1 93.12 363 ASN A C 1
ATOM 2941 O O . ASN A 1 363 ? -4.219 -0.991 6.617 1 93.12 363 ASN A O 1
ATOM 2945 N N . LEU A 1 364 ? -4.262 -0.085 8.664 1 90.81 364 LE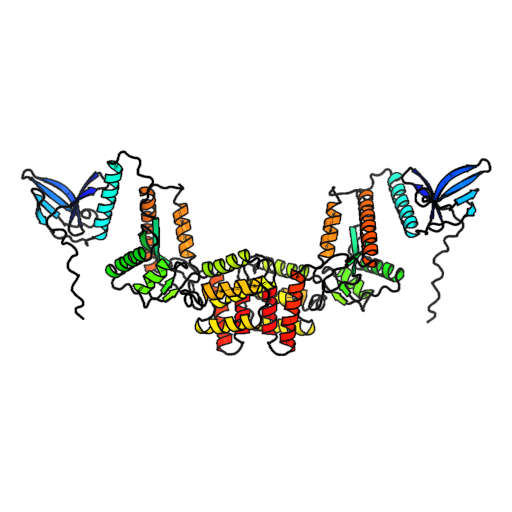U A N 1
ATOM 2946 C CA . LEU A 1 364 ? -5.18 0.979 8.266 1 90.81 364 LEU A CA 1
ATOM 2947 C C . LEU A 1 364 ? -4.473 2.01 7.391 1 90.81 364 LEU A C 1
ATOM 2949 O O . LEU A 1 364 ? -5.125 2.764 6.668 1 90.81 364 LEU A O 1
ATOM 2953 N N . THR A 1 365 ? -3.172 2.064 7.5 1 86.56 365 THR A N 1
ATOM 2954 C CA . THR A 1 365 ? -2.436 3.105 6.789 1 86.56 365 THR A CA 1
ATOM 2955 C C . THR A 1 365 ? -1.882 2.576 5.473 1 86.56 365 THR A C 1
ATOM 2957 O O . THR A 1 365 ? -0.913 3.117 4.938 1 86.56 365 THR A O 1
ATOM 2960 N N . LEU A 1 366 ? -2.434 1.433 5.066 1 69.69 366 LEU A N 1
ATOM 2961 C CA . LEU A 1 366 ? -1.976 0.821 3.826 1 69.69 366 LEU A CA 1
ATOM 2962 C C . LEU A 1 366 ? -2.166 1.772 2.648 1 69.69 366 LEU A C 1
ATOM 2964 O O . LEU A 1 366 ? -3.195 2.443 2.547 1 69.69 366 LEU A O 1
ATOM 2968 N N . LYS A 1 367 ? -0.992 2.34 2.232 1 59.97 367 LYS A N 1
ATOM 2969 C CA . LYS A 1 367 ? -0.983 3.383 1.211 1 59.97 367 LYS A CA 1
ATOM 2970 C C . LYS A 1 367 ? -1.55 2.865 -0.108 1 59.97 367 LYS A C 1
ATOM 2972 O O . LYS A 1 367 ? -1.571 1.656 -0.349 1 59.97 367 LYS A O 1
ATOM 2977 N N . LYS A 1 368 ? -2.168 3.828 -0.926 1 48.81 368 LYS A N 1
ATOM 2978 C CA . LYS A 1 368 ? -2.738 3.836 -2.27 1 48.81 368 LYS A CA 1
ATOM 2979 C C . LYS A 1 368 ? -1.807 3.154 -3.266 1 48.81 368 LYS A C 1
ATOM 2981 O O . LYS A 1 368 ? -0.594 3.375 -3.242 1 48.81 368 LYS A O 1
ATOM 2986 N N . ASN A 1 369 ? -1.852 1.917 -3.611 1 34.47 369 ASN A N 1
ATOM 2987 C CA . ASN A 1 369 ? -1.253 1.573 -4.898 1 34.47 369 ASN A CA 1
ATOM 2988 C C . ASN A 1 369 ? -1.562 2.625 -5.957 1 34.47 369 ASN A C 1
ATOM 2990 O O . ASN A 1 369 ? -2.682 3.133 -6.027 1 34.47 369 ASN A O 1
ATOM 2994 N N . MET B 1 1 ? -17.734 -57.688 -9.211 1 20.34 1 MET B N 1
ATOM 2995 C CA . MET B 1 1 ? -18 -56.938 -10.438 1 20.34 1 MET B CA 1
ATOM 2996 C C . MET B 1 1 ? -16.844 -57.031 -11.406 1 20.34 1 MET B C 1
ATOM 2998 O O . MET B 1 1 ? -15.68 -57.031 -10.992 1 20.34 1 MET B O 1
ATOM 3002 N N . TYR B 1 2 ? -17.109 -57.594 -12.711 1 21.53 2 TYR B N 1
ATOM 3003 C CA . TYR B 1 2 ? -16.453 -58.062 -13.93 1 21.53 2 TYR B CA 1
ATOM 3004 C C . TYR B 1 2 ? -15.742 -56.906 -14.648 1 21.53 2 TYR B C 1
ATOM 3006 O O . TYR B 1 2 ? -16.391 -56.031 -15.219 1 21.53 2 TYR B O 1
ATOM 3014 N N . LEU B 1 3 ? -14.906 -56.188 -13.945 1 23.33 3 LEU B N 1
ATOM 3015 C CA . LEU B 1 3 ? -14.125 -55.125 -14.547 1 23.33 3 LEU B CA 1
ATOM 3016 C C . LEU B 1 3 ? -13.484 -55.594 -15.852 1 23.33 3 LEU B C 1
ATOM 3018 O O . LEU B 1 3 ? -12.57 -56.438 -15.836 1 23.33 3 LEU B O 1
ATOM 3022 N N . GLY B 1 4 ? -14.352 -55.781 -16.938 1 22.48 4 GLY B N 1
ATOM 3023 C CA . GLY B 1 4 ? -14.031 -56.281 -18.25 1 22.48 4 GLY B CA 1
ATOM 3024 C C . GLY B 1 4 ? -12.859 -55.594 -18.906 1 22.48 4 GLY B C 1
ATOM 3025 O O . GLY B 1 4 ? -12.523 -54.469 -18.547 1 22.48 4 GLY B O 1
ATOM 3026 N N . ASN B 1 5 ? -11.977 -56.344 -19.609 1 24.77 5 ASN B N 1
ATOM 3027 C CA . ASN B 1 5 ? -10.664 -56.344 -20.266 1 24.77 5 ASN B CA 1
ATOM 3028 C C . ASN B 1 5 ? -10.609 -55.375 -21.438 1 24.77 5 ASN B C 1
ATOM 3030 O O . ASN B 1 5 ? -10.805 -55.781 -22.578 1 24.77 5 ASN B O 1
ATOM 3034 N N . ARG B 1 6 ? -11.242 -54.188 -21.359 1 25.59 6 ARG B N 1
ATOM 3035 C CA . ARG B 1 6 ? -11.375 -53.406 -22.578 1 25.59 6 ARG B CA 1
ATOM 3036 C C . ARG B 1 6 ? -10.008 -52.969 -23.109 1 25.59 6 ARG B C 1
ATOM 3038 O O . ARG B 1 6 ? -9.625 -51.812 -23 1 25.59 6 ARG B O 1
ATOM 3045 N N . THR B 1 7 ? -8.922 -53.656 -22.672 1 25.05 7 THR B N 1
ATOM 3046 C CA . THR B 1 7 ? -7.609 -53.469 -23.281 1 25.05 7 THR B CA 1
ATOM 3047 C C . THR B 1 7 ? -7.711 -53.562 -24.797 1 25.05 7 THR B C 1
ATOM 3049 O O . THR B 1 7 ? -6.699 -53.438 -25.5 1 25.05 7 THR B O 1
ATOM 3052 N N . LYS B 1 8 ? -8.766 -54.219 -25.281 1 27.67 8 LYS B N 1
ATOM 3053 C CA . LYS B 1 8 ? -8.578 -54.969 -26.516 1 27.67 8 LYS B CA 1
ATOM 3054 C C . LYS B 1 8 ? -8.422 -54.031 -27.703 1 27.67 8 LYS B C 1
ATOM 3056 O O . LYS B 1 8 ? -7.938 -54.438 -28.766 1 27.67 8 LYS B O 1
ATOM 3061 N N . GLY B 1 9 ? -9.25 -53.094 -27.641 1 25.98 9 GLY B N 1
ATOM 3062 C CA . GLY B 1 9 ? -9.477 -52.656 -29 1 25.98 9 GLY B CA 1
ATOM 3063 C C . GLY B 1 9 ? -8.406 -51.688 -29.5 1 25.98 9 GLY B C 1
ATOM 3064 O O . GLY B 1 9 ? -8.656 -50.906 -30.406 1 25.98 9 GLY B O 1
ATOM 3065 N N . LEU B 1 10 ? -7.309 -51.344 -28.781 1 31.39 10 LEU B N 1
ATOM 3066 C CA . LEU B 1 10 ? -6.312 -50.594 -29.547 1 31.39 10 LEU B CA 1
ATOM 3067 C C . LEU B 1 10 ? -6.035 -51.281 -30.891 1 31.39 10 LEU B C 1
ATOM 3069 O O . LEU B 1 10 ? -5.637 -52.438 -30.922 1 31.39 10 LEU B O 1
ATOM 3073 N N . GLN B 1 11 ? -6.777 -51.125 -31.812 1 29 11 GLN B N 1
ATOM 3074 C CA . GLN B 1 11 ? -6.684 -51.656 -33.156 1 29 11 GLN B CA 1
ATOM 3075 C C . GLN B 1 11 ? -5.23 -51.812 -33.594 1 29 11 GLN B C 1
ATOM 3077 O O . GLN B 1 11 ? -4.426 -50.906 -33.406 1 29 11 GLN B O 1
ATOM 3082 N N . SER B 1 12 ? -4.668 -53.062 -33.531 1 31.45 12 SER B N 1
ATOM 3083 C CA . SER B 1 12 ? -3.469 -53.594 -34.188 1 31.45 12 SER B CA 1
ATOM 3084 C C . SER B 1 12 ? -3.229 -52.906 -35.531 1 31.45 12 SER B C 1
ATOM 3086 O O . SER B 1 12 ? -4.012 -53.062 -36.469 1 31.45 12 SER B O 1
ATOM 3088 N N . VAL B 1 13 ? -3.027 -51.656 -35.594 1 35.06 13 VAL B N 1
ATOM 3089 C CA . VAL B 1 13 ? -2.479 -51.25 -36.875 1 35.06 13 VAL B CA 1
ATOM 3090 C C . VAL B 1 13 ? -1.646 -52.375 -37.469 1 35.06 13 VAL B C 1
ATOM 3092 O O . VAL B 1 13 ? -0.762 -52.906 -36.812 1 35.06 13 VAL B O 1
ATOM 3095 N N . SER B 1 14 ? -2.205 -53.219 -38.312 1 37.5 14 SER B N 1
ATOM 3096 C CA . SER B 1 14 ? -1.62 -54.375 -39 1 37.5 14 SER B CA 1
ATOM 3097 C C . SER B 1 14 ? -0.131 -54.156 -39.25 1 37.5 14 SER B C 1
ATOM 3099 O O . SER B 1 14 ? 0.291 -53.062 -39.656 1 37.5 14 SER B O 1
ATOM 3101 N N . GLN B 1 15 ? 0.791 -54.719 -38.5 1 43.5 15 GLN B N 1
ATOM 3102 C CA . GLN B 1 15 ? 2.227 -54.906 -38.656 1 43.5 15 GLN B CA 1
ATOM 3103 C C . GLN B 1 15 ? 2.617 -54.875 -40.156 1 43.5 15 GLN B C 1
ATOM 3105 O O . GLN B 1 15 ? 3.805 -54.844 -40.469 1 43.5 15 GLN B O 1
ATOM 3110 N N . THR B 1 16 ? 1.66 -55.094 -41.094 1 52.22 16 THR B N 1
ATOM 3111 C CA . THR B 1 16 ? 1.904 -55.406 -42.5 1 52.22 16 THR B CA 1
ATOM 3112 C C . THR B 1 16 ? 1.997 -54.125 -43.312 1 52.22 16 THR B C 1
ATOM 3114 O O . THR B 1 16 ? 2.508 -54.156 -44.438 1 52.22 16 THR B O 1
ATOM 3117 N N . GLN B 1 17 ? 1.362 -53 -42.969 1 60.62 17 GLN B N 1
ATOM 3118 C CA . GLN B 1 17 ? 1.318 -51.906 -43.938 1 60.62 17 GLN B CA 1
ATOM 3119 C C . GLN B 1 17 ? 2.492 -50.969 -43.75 1 60.62 17 GLN B C 1
ATOM 3121 O O . GLN B 1 17 ? 2.764 -50.531 -42.625 1 60.62 17 GLN B O 1
ATOM 3126 N N . LEU B 1 18 ? 3.379 -50.875 -44.75 1 76.31 18 LEU B N 1
ATOM 3127 C CA . LEU B 1 18 ? 4.5 -49.938 -44.812 1 76.31 18 LEU B CA 1
ATOM 3128 C C . LEU B 1 18 ? 4.004 -48.5 -44.844 1 76.31 18 LEU B C 1
ATOM 3130 O O . LEU B 1 18 ? 3.043 -48.188 -45.531 1 76.31 18 LEU B O 1
ATOM 3134 N N . VAL B 1 19 ? 4.461 -47.719 -43.875 1 80.56 19 VAL B N 1
ATOM 3135 C CA . VAL B 1 19 ? 4.121 -46.281 -43.844 1 80.56 19 VAL B CA 1
ATOM 3136 C C . VAL B 1 19 ? 5.285 -45.469 -44.375 1 80.56 19 VAL B C 1
ATOM 3138 O O . VAL B 1 19 ? 6.398 -45.531 -43.844 1 80.56 19 VAL B O 1
ATOM 3141 N N . PHE B 1 20 ? 4.969 -44.844 -45.5 1 84.62 20 PHE B N 1
ATOM 3142 C CA . PHE B 1 20 ? 5.977 -44 -46.156 1 84.62 20 PHE B CA 1
ATOM 3143 C C . PHE B 1 20 ? 5.684 -42.5 -45.906 1 84.62 20 PHE B C 1
ATOM 3145 O O . PHE B 1 20 ? 4.531 -42.094 -46 1 84.62 20 PHE B O 1
ATOM 3152 N N . GLU B 1 21 ? 6.703 -41.781 -45.406 1 80.75 21 GLU B N 1
ATOM 3153 C CA . GLU B 1 21 ? 6.594 -40.344 -45.219 1 80.75 21 GLU B CA 1
ATOM 3154 C C . GLU B 1 21 ? 7.727 -39.594 -45.906 1 80.75 21 GLU B C 1
ATOM 3156 O O . GLU B 1 21 ? 8.727 -40.188 -46.281 1 80.75 21 GLU B O 1
ATOM 3161 N N . GLN B 1 22 ? 7.512 -38.281 -46.125 1 78.75 22 GLN B N 1
ATOM 3162 C CA . GLN B 1 22 ? 8.539 -37.469 -46.781 1 78.75 22 GLN B CA 1
ATOM 3163 C C . GLN B 1 22 ? 9.5 -36.875 -45.75 1 78.75 22 GLN B C 1
ATOM 3165 O O . GLN B 1 22 ? 9.078 -36.406 -44.688 1 78.75 22 GLN B O 1
ATOM 3170 N N . SER B 1 23 ? 10.727 -37.094 -46 1 74.88 23 SER B N 1
ATOM 3171 C CA . SER B 1 23 ? 11.742 -36.469 -45.156 1 74.88 23 SER B CA 1
ATOM 3172 C C . SER B 1 23 ? 11.797 -34.969 -45.344 1 74.88 23 SER B C 1
ATOM 3174 O O . SER B 1 23 ? 11.188 -34.438 -46.281 1 74.88 23 SER B O 1
ATOM 3176 N N . GLU B 1 24 ? 12.57 -34.188 -44.531 1 65.81 24 GLU B N 1
ATOM 3177 C CA . GLU B 1 24 ? 12.75 -32.75 -44.656 1 65.81 24 GLU B CA 1
ATOM 3178 C C . GLU B 1 24 ? 13.414 -32.375 -45.969 1 65.81 24 GLU B C 1
ATOM 3180 O O . GLU B 1 24 ? 13.195 -31.297 -46.5 1 65.81 24 GLU B O 1
ATOM 3185 N N . ARG B 1 25 ? 14 -33.344 -46.469 1 63.94 25 ARG B N 1
ATOM 3186 C CA . ARG B 1 25 ? 14.734 -33.094 -47.688 1 63.94 25 ARG B CA 1
ATOM 3187 C C . ARG B 1 25 ? 13.953 -33.562 -48.906 1 63.94 25 ARG B C 1
ATOM 3189 O O . ARG B 1 25 ? 14.477 -33.594 -50.031 1 63.94 25 ARG B O 1
ATOM 3196 N N . GLY B 1 26 ? 12.828 -34 -48.656 1 71.06 26 GLY B N 1
ATOM 3197 C CA . GLY B 1 26 ? 11.953 -34.375 -49.75 1 71.06 26 GLY B CA 1
ATOM 3198 C C . GLY B 1 26 ? 12.031 -35.844 -50.094 1 71.06 26 GLY B C 1
ATOM 3199 O O . GLY B 1 26 ? 11.32 -36.344 -51 1 71.06 26 GLY B O 1
ATOM 3200 N N . GLY B 1 27 ? 12.906 -36.531 -49.531 1 77.38 27 GLY B N 1
ATOM 3201 C CA . GLY B 1 27 ? 13.047 -37.938 -49.844 1 77.38 27 GLY B CA 1
ATOM 3202 C C . GLY B 1 27 ? 12 -38.781 -49.156 1 77.38 27 GLY B C 1
ATOM 3203 O O . GLY B 1 27 ? 11.289 -38.312 -48.25 1 77.38 27 GLY B O 1
ATOM 3204 N N . LEU B 1 28 ? 11.836 -40 -49.562 1 82.69 28 LEU B N 1
ATOM 3205 C CA . LEU B 1 28 ? 10.867 -40.938 -49 1 82.69 28 LEU B CA 1
ATOM 3206 C C . LEU B 1 28 ? 11.422 -41.594 -47.719 1 82.69 28 LEU B C 1
ATOM 3208 O O . LEU B 1 28 ? 12.57 -42.062 -47.719 1 82.69 28 LEU B O 1
ATOM 3212 N N . LEU B 1 29 ? 10.672 -41.531 -46.688 1 86.62 29 LEU B N 1
ATOM 3213 C CA . LEU B 1 29 ? 11.016 -42.094 -45.375 1 86.62 29 LEU B CA 1
ATOM 3214 C C . LEU B 1 29 ? 10.07 -43.25 -45.031 1 86.62 29 LEU B C 1
ATOM 3216 O O . LEU B 1 29 ? 8.852 -43.125 -45.188 1 86.62 29 LEU B O 1
ATOM 3220 N N . LEU B 1 30 ? 10.664 -44.344 -44.594 1 88.62 30 LEU B N 1
ATOM 3221 C CA . LEU B 1 30 ? 9.867 -45.469 -44.125 1 88.62 30 LEU B CA 1
ATOM 3222 C C . LEU B 1 30 ? 9.82 -45.469 -42.594 1 88.62 30 LEU B C 1
ATOM 3224 O O . LEU B 1 30 ? 10.859 -45.438 -41.938 1 88.62 30 LEU B O 1
ATOM 3228 N N . LEU B 1 31 ? 8.656 -45.375 -42.094 1 85.81 31 LEU B N 1
ATOM 3229 C CA . LEU B 1 31 ? 8.445 -45.5 -40.656 1 85.81 31 LEU B CA 1
ATOM 3230 C C . LEU B 1 31 ? 8.039 -46.906 -40.25 1 85.81 31 LEU B C 1
ATOM 3232 O O . LEU B 1 31 ? 7.07 -47.438 -40.812 1 85.81 31 LEU B O 1
ATOM 3236 N N . ARG B 1 32 ? 8.844 -47.5 -39.281 1 84 32 ARG B N 1
ATOM 3237 C CA . ARG B 1 32 ? 8.508 -48.875 -38.875 1 84 32 ARG B CA 1
ATOM 3238 C C . ARG B 1 32 ? 9.039 -49.156 -37.469 1 84 32 ARG B C 1
ATOM 3240 O O . ARG B 1 32 ? 10.227 -48.969 -37.188 1 84 32 ARG B O 1
ATOM 3247 N N . GLY B 1 33 ? 8.156 -49.656 -36.656 1 77.25 33 GLY B N 1
ATOM 3248 C CA . GLY B 1 33 ? 8.555 -50.125 -35.344 1 77.25 33 GLY B CA 1
ATOM 3249 C C . GLY B 1 33 ? 9.219 -49.062 -34.5 1 77.25 33 GLY B C 1
ATOM 3250 O O . GLY B 1 33 ? 10.18 -49.344 -33.781 1 77.25 33 GLY B O 1
ATOM 3251 N N . GLY B 1 34 ? 8.883 -47.812 -34.75 1 80.19 34 GLY B N 1
ATOM 3252 C CA . GLY B 1 34 ? 9.453 -46.719 -34 1 80.19 34 GLY B CA 1
ATOM 3253 C C . GLY B 1 34 ? 10.719 -46.156 -34.625 1 80.19 34 GLY B C 1
ATOM 3254 O O . GLY B 1 34 ? 11.352 -45.25 -34.062 1 80.19 34 GLY B O 1
ATOM 3255 N N . TYR B 1 35 ? 11.125 -46.812 -35.688 1 86.56 35 TYR B N 1
ATOM 3256 C CA . TYR B 1 35 ? 12.344 -46.375 -36.344 1 86.56 35 TYR B CA 1
ATOM 3257 C C . TYR B 1 35 ? 12.016 -45.688 -37.656 1 86.56 35 TYR B C 1
ATOM 3259 O O . TYR B 1 35 ? 10.961 -45.938 -38.25 1 86.56 35 TYR B O 1
ATOM 3267 N N . GLN B 1 36 ? 12.93 -44.812 -38.094 1 88.5 36 GLN B N 1
ATOM 3268 C CA . GLN B 1 36 ? 12.844 -44.125 -39.375 1 88.5 36 GLN B CA 1
ATOM 3269 C C . GLN B 1 36 ? 13.961 -44.562 -40.312 1 88.5 36 GLN B C 1
ATOM 3271 O O . GLN B 1 36 ? 15.102 -44.75 -39.875 1 88.5 36 GLN B O 1
ATOM 3276 N N . HIS B 1 37 ? 13.602 -44.906 -41.562 1 90.12 37 HIS B N 1
ATOM 3277 C CA . HIS B 1 37 ? 14.57 -45.406 -42.531 1 90.12 37 HIS B CA 1
ATOM 3278 C C . HIS B 1 37 ? 14.586 -44.562 -43.781 1 90.12 37 HIS B C 1
ATOM 3280 O O . HIS B 1 37 ? 13.531 -44.156 -44.281 1 90.12 37 HIS B O 1
ATOM 3286 N N . ASN B 1 38 ? 15.719 -44.219 -44.25 1 88.69 38 ASN B N 1
ATOM 3287 C CA . ASN B 1 38 ? 15.875 -43.562 -45.531 1 88.69 38 ASN B CA 1
ATOM 3288 C C . ASN B 1 38 ? 16.047 -44.594 -46.656 1 88.69 38 ASN B C 1
ATOM 3290 O O . ASN B 1 38 ? 16.625 -45.656 -46.438 1 88.69 38 ASN B O 1
ATOM 3294 N N . LYS B 1 39 ? 15.508 -44.188 -47.812 1 86.81 39 LYS B N 1
ATOM 3295 C CA . LYS B 1 39 ? 15.703 -45.062 -48.969 1 86.81 39 LYS B CA 1
ATOM 3296 C C . LYS B 1 39 ? 17.156 -45.031 -49.438 1 86.81 39 LYS B C 1
ATOM 3298 O O . LYS B 1 39 ? 17.672 -43.969 -49.812 1 86.81 39 LYS B O 1
ATOM 3303 N N . LYS B 1 40 ? 17.844 -46.094 -49.344 1 86.19 40 LYS B N 1
ATOM 3304 C CA . LYS B 1 40 ? 19.25 -46.156 -49.75 1 86.19 40 LYS B CA 1
ATOM 3305 C C . LYS B 1 40 ? 19.391 -46.5 -51.219 1 86.19 40 LYS B C 1
ATOM 3307 O O . LYS B 1 40 ? 20.125 -45.844 -51.969 1 86.19 40 LYS B O 1
ATOM 3312 N N . ARG B 1 41 ? 18.766 -47.562 -51.625 1 86.69 41 ARG B N 1
ATOM 3313 C CA . ARG B 1 41 ? 18.875 -47.969 -53.031 1 86.69 41 ARG B CA 1
ATOM 3314 C C . ARG B 1 41 ? 17.719 -48.875 -53.406 1 86.69 41 ARG B C 1
ATOM 3316 O O . ARG B 1 41 ? 17.094 -49.5 -52.562 1 86.69 41 ARG B O 1
ATOM 3323 N N . GLU B 1 42 ? 17.344 -48.812 -54.688 1 86.75 42 GLU B N 1
ATOM 3324 C CA . GLU B 1 42 ? 16.391 -49.719 -55.312 1 86.75 42 GLU B CA 1
ATOM 3325 C C . GLU B 1 42 ? 17.078 -50.719 -56.219 1 86.75 42 GLU B C 1
ATOM 3327 O O . GLU B 1 42 ? 17.859 -50.312 -57.094 1 86.75 42 GLU B O 1
ATOM 3332 N N . ASN B 1 43 ? 16.922 -51.969 -55.969 1 86.44 43 ASN B N 1
ATOM 3333 C CA . ASN B 1 43 ? 17.578 -53 -56.75 1 86.44 43 ASN B CA 1
ATOM 3334 C C . ASN B 1 43 ? 16.766 -53.375 -57.969 1 86.44 43 ASN B C 1
ATOM 3336 O O . ASN B 1 43 ? 15.555 -53.156 -58 1 86.44 43 ASN B O 1
ATOM 3340 N N . LYS B 1 44 ? 17.422 -53.969 -58.938 1 85.88 44 LYS B N 1
ATOM 3341 C CA . LYS B 1 44 ? 16.797 -54.344 -60.188 1 85.88 44 LYS B CA 1
ATOM 3342 C C . LYS B 1 44 ? 15.727 -55.406 -60 1 85.88 44 LYS B C 1
ATOM 3344 O O . LYS B 1 44 ? 14.766 -55.5 -60.75 1 85.88 44 LYS B O 1
ATOM 3349 N N . ASN B 1 45 ? 15.898 -56.156 -58.906 1 84.38 45 ASN B N 1
ATOM 3350 C CA . ASN B 1 45 ? 14.938 -57.219 -58.656 1 84.38 45 ASN B CA 1
ATOM 3351 C C . ASN B 1 45 ? 13.656 -56.688 -58 1 84.38 45 ASN B C 1
ATOM 3353 O O . ASN B 1 45 ? 12.773 -57.469 -57.625 1 84.38 45 ASN B O 1
ATOM 3357 N N . GLY B 1 46 ? 13.602 -55.375 -57.844 1 85.19 46 GLY B N 1
ATOM 3358 C CA . GLY B 1 46 ? 12.398 -54.781 -57.344 1 85.19 46 GLY B CA 1
ATOM 3359 C C . GLY B 1 46 ? 12.453 -54.531 -55.844 1 85.19 46 GLY B C 1
ATOM 3360 O O . GLY B 1 46 ? 11.484 -54.062 -55.25 1 85.19 46 GLY B O 1
ATOM 3361 N N . THR B 1 47 ? 13.508 -54.906 -55.281 1 89.06 47 THR B N 1
ATOM 3362 C CA . THR B 1 47 ? 13.625 -54.688 -53.844 1 89.06 47 THR B CA 1
ATOM 3363 C C . THR B 1 47 ? 14.188 -53.312 -53.531 1 89.06 47 THR B C 1
ATOM 3365 O O . THR B 1 47 ? 14.992 -52.781 -54.281 1 89.06 47 THR B O 1
ATOM 3368 N N . THR B 1 48 ? 13.633 -52.656 -52.469 1 91.62 48 THR B N 1
ATOM 3369 C CA . THR B 1 48 ? 14.133 -51.375 -52 1 91.62 48 THR B CA 1
ATOM 3370 C C . THR B 1 48 ? 14.789 -51.562 -50.625 1 91.62 48 THR B C 1
ATOM 3372 O O . THR B 1 48 ? 14.211 -52.156 -49.719 1 91.62 48 THR B O 1
ATOM 3375 N N . VAL B 1 49 ? 16.016 -51.125 -50.5 1 91.19 49 VAL B N 1
ATOM 3376 C CA . VAL B 1 49 ? 16.734 -51.188 -49.25 1 91.19 49 VAL B CA 1
ATOM 3377 C C . VAL B 1 49 ? 16.578 -49.875 -48.5 1 91.19 49 VAL B C 1
ATOM 3379 O O . VAL B 1 49 ? 16.828 -48.812 -49.062 1 91.19 49 VAL B O 1
ATOM 3382 N N . TRP B 1 50 ? 16.125 -49.938 -47.281 1 91.31 50 TRP B N 1
ATOM 3383 C CA . TRP B 1 50 ? 15.953 -48.781 -46.375 1 91.31 50 TRP B CA 1
ATOM 3384 C C . TRP B 1 50 ? 16.953 -48.875 -45.25 1 91.31 50 TRP B C 1
ATOM 3386 O O . TRP B 1 50 ? 17.125 -49.938 -44.625 1 91.31 50 TRP B O 1
ATOM 3396 N N . CYS B 1 51 ? 17.641 -47.812 -44.906 1 91.25 51 CYS B N 1
ATOM 3397 C CA . CYS B 1 51 ? 18.609 -47.781 -43.812 1 91.25 51 CYS B CA 1
ATOM 3398 C C . CYS B 1 51 ? 18.156 -46.812 -42.719 1 91.25 51 CYS B C 1
ATOM 3400 O O . CYS B 1 51 ? 17.562 -45.781 -43 1 91.25 51 CYS B O 1
ATOM 3402 N N . CYS B 1 52 ? 18.359 -47.219 -41.5 1 90 52 CYS B N 1
ATOM 3403 C CA . CYS B 1 52 ? 18.047 -46.344 -40.375 1 90 52 CYS B CA 1
ATOM 3404 C C . CYS B 1 52 ? 18.641 -44.969 -40.562 1 90 52 CYS B C 1
ATOM 3406 O O . CYS B 1 52 ? 19.781 -44.812 -40.969 1 90 52 CYS B O 1
ATOM 3408 N N . VAL B 1 53 ? 17.891 -43.906 -40.188 1 86.88 53 VAL B N 1
ATOM 3409 C CA . VAL B 1 53 ? 18.312 -42.531 -40.375 1 86.88 53 VAL B CA 1
ATOM 3410 C C . VAL B 1 53 ? 19.484 -42.219 -39.438 1 86.88 53 VAL B C 1
ATOM 3412 O O . VAL B 1 53 ? 20.234 -41.281 -39.656 1 86.88 53 VAL B O 1
ATOM 3415 N N . LYS B 1 54 ? 19.719 -43.031 -38.406 1 83.62 54 LYS B N 1
ATOM 3416 C CA . LYS B 1 54 ? 20.766 -42.781 -37.438 1 83.62 54 LYS B CA 1
ATOM 3417 C C . LYS B 1 54 ? 22.047 -43.531 -37.781 1 83.62 54 LYS B C 1
ATOM 3419 O O . LYS B 1 54 ? 22.922 -43.719 -36.938 1 83.62 54 LYS B O 1
ATOM 3424 N N . TRP B 1 55 ? 22.078 -44 -38.906 1 83.94 55 TRP B N 1
ATOM 3425 C CA . TRP B 1 55 ? 23.266 -44.75 -39.375 1 83.94 55 TRP B CA 1
ATOM 3426 C C . TRP B 1 55 ? 24.5 -43.844 -39.344 1 83.94 55 TRP B C 1
ATOM 3428 O O . TRP B 1 55 ? 25.562 -44.281 -38.906 1 83.94 55 TRP B O 1
ATOM 3438 N N . GLN B 1 56 ? 24.25 -42.594 -39.75 1 76.75 56 GLN B N 1
ATOM 3439 C CA . GLN B 1 56 ? 25.406 -41.719 -39.844 1 76.75 56 GLN B CA 1
ATOM 3440 C C . GLN B 1 56 ? 25.844 -41.219 -38.469 1 76.75 56 GLN B C 1
ATOM 3442 O O . GLN B 1 56 ? 27.031 -41.094 -38.219 1 76.75 56 GLN B O 1
ATOM 3447 N N . THR B 1 57 ? 24.891 -41 -37.594 1 77.25 57 THR B N 1
ATOM 3448 C CA . THR B 1 57 ? 25.188 -40.344 -36.312 1 77.25 57 THR B CA 1
ATOM 3449 C C . THR B 1 57 ? 25.5 -41.375 -35.25 1 77.25 57 THR B C 1
ATOM 3451 O O . THR B 1 57 ? 26.375 -41.125 -34.406 1 77.25 57 THR B O 1
ATOM 3454 N N . ARG B 1 58 ? 24.844 -42.5 -35.25 1 79.44 58 ARG B N 1
ATOM 3455 C CA . ARG B 1 58 ? 25 -43.469 -34.188 1 79.44 58 ARG B CA 1
ATOM 3456 C C . ARG B 1 58 ? 25.453 -44.812 -34.719 1 79.44 58 ARG B C 1
ATOM 3458 O O . ARG B 1 58 ? 25.453 -45.812 -34 1 79.44 58 ARG B O 1
ATOM 3465 N N . LYS B 1 59 ? 25.781 -44.812 -35.906 1 82.19 59 LYS B N 1
ATOM 3466 C CA . LYS B 1 59 ? 26.25 -46.031 -36.594 1 82.19 59 LYS B CA 1
ATOM 3467 C C . LYS B 1 59 ? 25.281 -47.188 -36.438 1 82.19 59 LYS B C 1
ATOM 3469 O O . LYS B 1 59 ? 25.703 -48.312 -36.219 1 82.19 59 LYS B O 1
ATOM 3474 N N . CYS B 1 60 ? 24 -46.875 -36.406 1 87 60 CYS B N 1
ATOM 3475 C CA . CYS B 1 60 ? 22.984 -47.906 -36.344 1 87 60 CYS B CA 1
ATOM 3476 C C . CYS B 1 60 ? 22.922 -48.688 -37.625 1 87 60 CYS B C 1
ATOM 3478 O O . CYS B 1 60 ? 22.859 -48.125 -38.719 1 87 60 CYS B O 1
ATOM 3480 N N . ARG B 1 61 ? 22.938 -50.031 -37.531 1 86.56 61 ARG B N 1
ATOM 3481 C CA . ARG B 1 61 ? 22.984 -50.906 -38.719 1 86.56 61 ARG B CA 1
ATOM 3482 C C . ARG B 1 61 ? 21.594 -51.438 -39.062 1 86.56 61 ARG B C 1
ATOM 3484 O O . ARG B 1 61 ? 21.469 -52.406 -39.781 1 86.56 61 ARG B O 1
ATOM 3491 N N . GLY B 1 62 ? 20.578 -50.875 -38.469 1 88.88 62 GLY B N 1
ATOM 3492 C CA . GLY B 1 62 ? 19.219 -51.281 -38.781 1 88.88 62 GLY B CA 1
ATOM 3493 C C . GLY B 1 62 ? 18.859 -51.062 -40.25 1 88.88 62 GLY B C 1
ATOM 3494 O O . GLY B 1 62 ? 19.062 -49.969 -40.781 1 88.88 62 GLY B O 1
ATOM 3495 N N . ARG B 1 63 ? 18.375 -52.094 -40.938 1 90.94 63 ARG B N 1
ATOM 3496 C CA . ARG B 1 63 ? 18.016 -52.031 -42.375 1 90.94 63 ARG B CA 1
ATOM 3497 C C . ARG B 1 63 ? 16.719 -52.812 -42.625 1 90.94 63 ARG B C 1
ATOM 3499 O O . ARG B 1 63 ? 16.453 -53.812 -42 1 90.94 63 ARG B O 1
ATOM 3506 N N . VAL B 1 64 ? 15.953 -52.188 -43.5 1 90.56 64 VAL B N 1
ATOM 3507 C CA . VAL B 1 64 ? 14.727 -52.844 -43.906 1 90.56 64 VAL B CA 1
ATOM 3508 C C . VAL B 1 64 ? 14.727 -53 -45.438 1 90.56 64 VAL B C 1
ATOM 3510 O O . VAL B 1 64 ? 15.086 -52.062 -46.156 1 90.56 64 VAL B O 1
ATOM 3513 N N . VAL B 1 65 ? 14.477 -54.219 -45.906 1 90.44 65 VAL B N 1
ATOM 3514 C CA . VAL B 1 65 ? 14.344 -54.438 -47.344 1 90.44 65 VAL B CA 1
ATOM 3515 C C . VAL B 1 65 ? 12.883 -54.719 -47.688 1 90.44 65 VAL B C 1
ATOM 3517 O O . VAL B 1 65 ? 12.242 -55.562 -47.031 1 90.44 65 VAL B O 1
ATOM 3520 N N . THR B 1 66 ? 12.391 -53.906 -48.562 1 89.62 66 THR B N 1
ATOM 3521 C CA . THR B 1 66 ? 10.992 -54.062 -48.938 1 89.62 66 THR B CA 1
ATOM 3522 C C . THR B 1 66 ? 10.867 -54.438 -50.406 1 89.62 66 THR B C 1
ATOM 3524 O O . THR B 1 66 ? 11.75 -54.156 -51.219 1 89.62 66 THR B O 1
ATOM 3527 N N . LYS B 1 67 ? 9.852 -55.344 -50.719 1 86.31 67 LYS B N 1
ATOM 3528 C CA . LYS B 1 67 ? 9.461 -55.719 -52.062 1 86.31 67 LYS B CA 1
ATOM 3529 C C . LYS B 1 67 ? 7.945 -55.656 -52.25 1 86.31 67 LYS B C 1
ATOM 3531 O O . LYS B 1 67 ? 7.211 -56.281 -51.469 1 86.31 67 LYS B O 1
ATOM 3536 N N . ASN B 1 68 ? 7.457 -54.938 -53.25 1 81.12 68 ASN B N 1
ATOM 3537 C CA . ASN B 1 68 ? 6.031 -54.812 -53.531 1 81.12 68 ASN B CA 1
ATOM 3538 C C . ASN B 1 68 ? 5.238 -54.469 -52.281 1 81.12 68 ASN B C 1
ATOM 3540 O O . ASN B 1 68 ? 4.223 -55.094 -51.969 1 81.12 68 ASN B O 1
ATOM 3544 N N . ASN B 1 69 ? 5.73 -53.469 -51.469 1 78.25 69 ASN B N 1
ATOM 3545 C CA . ASN B 1 69 ? 5.109 -52.938 -50.25 1 78.25 69 ASN B CA 1
ATOM 3546 C C . ASN B 1 69 ? 5.051 -53.969 -49.125 1 78.25 69 ASN B C 1
ATOM 3548 O O . ASN B 1 69 ? 4.188 -53.875 -48.25 1 78.25 69 ASN B O 1
ATOM 3552 N N . LEU B 1 70 ? 5.879 -54.906 -49.312 1 84.69 70 LEU B N 1
ATOM 3553 C CA . LEU B 1 70 ? 6.016 -55.906 -48.25 1 84.69 70 LEU B CA 1
ATOM 3554 C C . LEU B 1 70 ? 7.445 -55.938 -47.719 1 84.69 70 LEU B C 1
ATOM 3556 O O . LEU B 1 70 ? 8.391 -55.688 -48.469 1 84.69 70 LEU B O 1
ATOM 3560 N N . VAL B 1 71 ? 7.566 -56.25 -46.469 1 86.31 71 VAL B N 1
ATOM 3561 C CA . VAL B 1 71 ? 8.883 -56.344 -45.844 1 86.31 71 VAL B CA 1
ATOM 3562 C C . VAL B 1 71 ? 9.516 -57.688 -46.125 1 86.31 71 VAL B C 1
ATOM 3564 O O . VAL B 1 71 ? 8.922 -58.75 -45.844 1 86.31 71 VAL B O 1
ATOM 3567 N N . VAL B 1 72 ? 10.625 -57.75 -46.781 1 87.44 72 VAL B N 1
ATOM 3568 C CA . VAL B 1 72 ? 11.375 -58.969 -47.094 1 87.44 72 VAL B CA 1
ATOM 3569 C C . VAL B 1 72 ? 12.336 -59.281 -45.969 1 87.44 72 VAL B C 1
ATOM 3571 O O . VAL B 1 72 ? 12.469 -60.438 -45.562 1 87.44 72 VAL B O 1
ATOM 3574 N N . SER B 1 73 ? 13.031 -58.312 -45.438 1 86.75 73 SER B N 1
ATOM 3575 C CA . SER B 1 73 ? 13.961 -58.5 -44.344 1 86.75 73 SER B CA 1
ATOM 3576 C C . SER B 1 73 ? 13.953 -57.281 -43.406 1 86.75 73 SER B C 1
ATOM 3578 O O . SER B 1 73 ? 13.703 -56.156 -43.875 1 86.75 73 SER B O 1
ATOM 3580 N N . ASP B 1 74 ? 14.055 -57.406 -42.156 1 86 74 ASP B N 1
ATOM 3581 C CA . ASP B 1 74 ? 14.078 -56.406 -41.125 1 86 74 ASP B CA 1
ATOM 3582 C C . ASP B 1 74 ? 15.203 -56.656 -40.125 1 86 74 ASP B C 1
ATOM 3584 O O . ASP B 1 74 ? 15.07 -57.5 -39.219 1 86 74 ASP B O 1
ATOM 3588 N N . ASP B 1 75 ? 16.312 -55.969 -40.312 1 87.56 75 ASP B N 1
ATOM 3589 C CA . ASP B 1 75 ? 17.484 -56.188 -39.469 1 87.56 75 ASP B CA 1
ATOM 3590 C C . ASP B 1 75 ? 17.344 -55.375 -38.156 1 87.56 75 ASP B C 1
ATOM 3592 O O . ASP B 1 75 ? 16.766 -54.312 -38.125 1 87.56 75 ASP B O 1
ATOM 3596 N N . PRO B 1 76 ? 17.859 -55.875 -37.094 1 86.69 76 PRO B N 1
ATOM 3597 C CA . PRO B 1 76 ? 17.719 -55.188 -35.781 1 86.69 76 PRO B CA 1
ATOM 3598 C C . PRO B 1 76 ? 18.5 -53.875 -35.719 1 86.69 76 PRO B C 1
ATOM 3600 O O . PRO B 1 76 ? 19.531 -53.75 -36.375 1 86.69 76 PRO B O 1
ATOM 3603 N N . HIS B 1 77 ? 17.984 -52.938 -34.969 1 88.38 77 HIS B N 1
ATOM 3604 C CA . HIS B 1 77 ? 18.594 -51.625 -34.719 1 88.38 77 HIS B CA 1
ATOM 3605 C C . HIS B 1 77 ? 19.453 -51.656 -33.438 1 88.38 7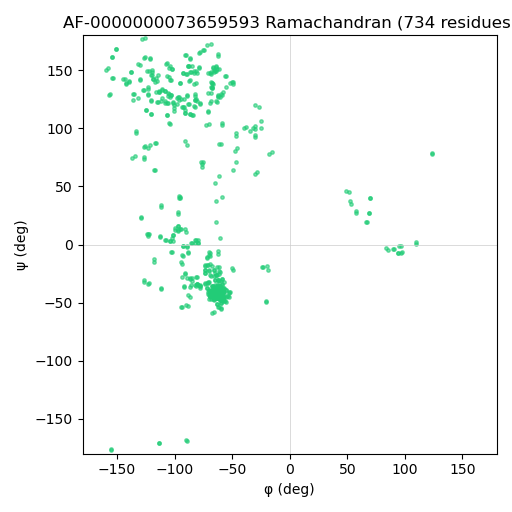7 HIS B C 1
ATOM 3607 O O . HIS B 1 77 ? 19.188 -52.438 -32.531 1 88.38 77 HIS B O 1
ATOM 3613 N N . THR B 1 78 ? 20.5 -50.875 -33.469 1 82.75 78 THR B N 1
ATOM 3614 C CA . THR B 1 78 ? 21.297 -50.688 -32.25 1 82.75 78 THR B CA 1
ATOM 3615 C C . THR B 1 78 ? 20.812 -49.438 -31.516 1 82.75 78 THR B C 1
ATOM 3617 O O . THR B 1 78 ? 21.172 -49.25 -30.344 1 82.75 78 THR B O 1
ATOM 3620 N N . CYS B 1 79 ? 20.078 -48.688 -32.25 1 81.56 79 CYS B N 1
ATOM 3621 C CA . CYS B 1 79 ? 19.531 -47.5 -31.609 1 81.56 79 CYS B CA 1
ATOM 3622 C C . CYS B 1 79 ? 18.172 -47.812 -31 1 81.56 79 CYS B C 1
ATOM 3624 O O . CYS B 1 79 ? 17.594 -48.844 -31.25 1 81.56 79 CYS B O 1
ATOM 3626 N N . GLN B 1 80 ? 17.719 -46.875 -30.047 1 80.06 80 GLN B N 1
ATOM 3627 C CA . GLN B 1 80 ? 16.422 -47.062 -29.391 1 80.06 80 GLN B CA 1
ATOM 3628 C C . GLN B 1 80 ? 15.281 -46.562 -30.281 1 80.06 80 GLN B C 1
ATOM 3630 O O . GLN B 1 80 ? 15.422 -45.531 -30.938 1 80.06 80 GLN B O 1
ATOM 3635 N N . PRO B 1 81 ? 14.172 -47.312 -30.328 1 79.5 81 PRO B N 1
ATOM 3636 C CA . PRO B 1 81 ? 13.008 -46.812 -31.078 1 79.5 81 PRO B CA 1
ATOM 3637 C C . PRO B 1 81 ? 12.367 -45.594 -30.438 1 79.5 81 PRO B C 1
ATOM 3639 O O . PRO B 1 81 ? 12.469 -45.375 -29.234 1 79.5 81 PRO B O 1
ATOM 3642 N N . ASN B 1 82 ? 12 -44.688 -31.281 1 72.38 82 ASN B N 1
ATOM 3643 C CA . ASN B 1 82 ? 11.266 -43.5 -30.859 1 72.38 82 ASN B CA 1
ATOM 3644 C C . ASN B 1 82 ? 9.883 -43.438 -31.484 1 72.38 82 ASN B C 1
ATOM 3646 O O . ASN B 1 82 ? 9.711 -42.844 -32.562 1 72.38 82 ASN B O 1
ATOM 3650 N N . PHE B 1 83 ? 8.969 -44.031 -30.859 1 69.31 83 PHE B N 1
ATOM 3651 C CA . PHE B 1 83 ? 7.617 -44.094 -31.406 1 69.31 83 PHE B CA 1
ATOM 3652 C C . PHE B 1 83 ? 6.965 -42.75 -31.469 1 69.31 83 PHE B C 1
ATOM 3654 O O . PHE B 1 83 ? 6.273 -42.406 -32.438 1 69.31 83 PHE B O 1
ATOM 3661 N N . ALA B 1 84 ? 7.211 -41.969 -30.531 1 60.78 84 ALA B N 1
ATOM 3662 C CA . ALA B 1 84 ? 6.652 -40.625 -30.484 1 60.78 84 ALA B CA 1
ATOM 3663 C C . ALA B 1 84 ? 7.125 -39.781 -31.672 1 60.78 84 ALA B C 1
ATOM 3665 O O . ALA B 1 84 ? 6.336 -39.062 -32.281 1 60.78 84 ALA B O 1
ATOM 3666 N N . ALA B 1 85 ? 8.375 -39.969 -31.969 1 68.44 85 ALA B N 1
ATOM 3667 C CA . ALA B 1 85 ? 8.93 -39.219 -33.094 1 68.44 85 ALA B CA 1
ATOM 3668 C C . ALA B 1 85 ? 8.242 -39.594 -34.406 1 68.44 85 ALA B C 1
ATOM 3670 O O . ALA B 1 85 ? 7.98 -38.75 -35.25 1 68.44 85 ALA B O 1
ATOM 3671 N N . ASN B 1 86 ? 7.918 -40.875 -34.5 1 70.69 86 ASN B N 1
ATOM 3672 C CA . ASN B 1 86 ? 7.25 -41.344 -35.719 1 70.69 86 ASN B CA 1
ATOM 3673 C C . ASN B 1 86 ? 5.832 -40.781 -35.844 1 70.69 86 ASN B C 1
ATOM 3675 O O . ASN B 1 86 ? 5.395 -40.375 -36.906 1 70.69 86 ASN B O 1
ATOM 3679 N N . ILE B 1 87 ? 5.195 -40.719 -34.781 1 63.78 87 ILE B N 1
ATOM 3680 C CA . ILE B 1 87 ? 3.836 -40.188 -34.75 1 63.78 87 ILE B CA 1
ATOM 3681 C C . ILE B 1 87 ? 3.861 -38.719 -35.094 1 63.78 87 ILE B C 1
ATOM 3683 O O . ILE B 1 87 ? 3.068 -38.25 -35.938 1 63.78 87 ILE B O 1
ATOM 3687 N N . ILE B 1 88 ? 4.738 -38 -34.594 1 62.78 88 ILE B N 1
ATOM 3688 C CA . ILE B 1 88 ? 4.879 -36.562 -34.844 1 62.78 88 ILE B CA 1
ATOM 3689 C C . ILE B 1 88 ? 5.191 -36.312 -36.312 1 62.78 88 ILE B C 1
ATOM 3691 O O . ILE B 1 88 ? 4.59 -35.438 -36.938 1 62.78 88 ILE B O 1
ATOM 3695 N N . LYS B 1 89 ? 6.086 -37.094 -36.75 1 66.81 89 LYS B N 1
ATOM 3696 C CA . LYS B 1 89 ? 6.477 -36.938 -38.156 1 66.81 89 LYS B CA 1
ATOM 3697 C C . LYS B 1 89 ? 5.305 -37.219 -39.094 1 66.81 89 LYS B C 1
ATOM 3699 O O . LYS B 1 89 ? 5.09 -36.5 -40.062 1 66.81 89 LYS B O 1
ATOM 3704 N N . LYS B 1 90 ? 4.609 -38.219 -38.781 1 67.44 90 LYS B N 1
ATOM 3705 C CA . LYS B 1 90 ? 3.428 -38.531 -39.562 1 67.44 90 LYS B CA 1
ATOM 3706 C C . LYS B 1 90 ? 2.4 -37.406 -39.531 1 67.44 90 LYS B C 1
ATOM 3708 O O . LYS B 1 90 ? 1.854 -37.031 -40.562 1 67.44 90 LYS B O 1
ATOM 3713 N N . GLN B 1 91 ? 2.186 -36.938 -38.406 1 62.84 91 GLN B N 1
ATOM 3714 C CA . GLN B 1 91 ? 1.194 -35.875 -38.219 1 62.84 91 GLN B CA 1
ATOM 3715 C C . GLN B 1 91 ? 1.657 -34.594 -38.875 1 62.84 91 GLN B C 1
ATOM 3717 O O . GLN B 1 91 ? 0.863 -33.875 -39.5 1 62.84 91 GLN B O 1
ATOM 3722 N N . LEU B 1 92 ? 2.875 -34.344 -38.75 1 62.66 92 LEU B N 1
ATOM 3723 C CA . LEU B 1 92 ? 3.432 -33.156 -39.375 1 62.66 92 LEU B CA 1
ATOM 3724 C C . LEU B 1 92 ? 3.33 -33.25 -40.906 1 62.66 92 LEU B C 1
ATOM 3726 O O . LEU B 1 92 ? 3.004 -32.25 -41.562 1 62.66 92 LEU B O 1
ATOM 3730 N N . ASN B 1 93 ? 3.703 -34.375 -41.375 1 64 93 ASN B N 1
ATOM 3731 C CA . ASN B 1 93 ? 3.633 -34.562 -42.844 1 64 93 ASN B CA 1
ATOM 3732 C C . ASN B 1 93 ? 2.195 -34.5 -43.344 1 64 93 ASN B C 1
ATOM 3734 O O . ASN B 1 93 ? 1.945 -33.969 -44.438 1 64 93 ASN B O 1
ATOM 3738 N N . GLN B 1 94 ? 1.386 -35 -42.594 1 62.19 94 GLN B N 1
ATOM 3739 C CA . GLN B 1 94 ? -0.023 -34.875 -42.938 1 62.19 94 GLN B CA 1
ATOM 3740 C C . GLN B 1 94 ? -0.444 -33.406 -42.969 1 62.19 94 GLN B C 1
ATOM 3742 O O . GLN B 1 94 ? -1.183 -32.969 -43.844 1 62.19 94 GLN B O 1
ATOM 3747 N N . CYS B 1 95 ? 0.032 -32.719 -42.031 1 55.97 95 CYS B N 1
ATOM 3748 C CA . CYS B 1 95 ? -0.235 -31.281 -42 1 55.97 95 CYS B CA 1
ATOM 3749 C C . CYS B 1 95 ? 0.378 -30.578 -43.219 1 55.97 95 CYS B C 1
ATOM 3751 O O . CYS B 1 95 ? -0.255 -29.719 -43.812 1 55.97 95 CYS B O 1
ATOM 3753 N N . ARG B 1 96 ? 1.539 -30.953 -43.469 1 57.59 96 ARG B N 1
ATOM 3754 C CA . ARG B 1 96 ? 2.232 -30.391 -44.594 1 57.59 96 ARG B CA 1
ATOM 3755 C C . ARG B 1 96 ? 1.512 -30.719 -45.906 1 57.59 96 ARG B C 1
ATOM 3757 O O . ARG B 1 96 ? 1.363 -29.859 -46.781 1 57.59 96 ARG B O 1
ATOM 3764 N N . LYS B 1 97 ? 1.262 -31.984 -46.125 1 58.03 97 LYS B N 1
ATOM 3765 C CA . LYS B 1 97 ? 0.525 -32.406 -47.312 1 58.03 97 LYS B CA 1
ATOM 3766 C C . LYS B 1 97 ? -0.793 -31.641 -47.438 1 58.03 97 LYS B C 1
ATOM 3768 O O . LYS B 1 97 ? -1.169 -31.219 -48.531 1 58.03 97 LYS B O 1
ATOM 3773 N N . LEU B 1 98 ? -1.406 -31.562 -46.375 1 53.75 98 LEU B N 1
ATOM 3774 C CA . LEU B 1 98 ? -2.652 -30.797 -46.375 1 53.75 98 LEU B CA 1
ATOM 3775 C C . LEU B 1 98 ? -2.396 -29.344 -46.719 1 53.75 98 LEU B C 1
ATOM 3777 O O . LEU B 1 98 ? -3.166 -28.734 -47.469 1 53.75 98 LEU B O 1
ATOM 3781 N N . ALA B 1 99 ? -1.347 -28.859 -46.188 1 50.81 99 ALA B N 1
ATOM 3782 C CA . ALA B 1 99 ? -0.976 -27.469 -46.5 1 50.81 99 ALA B CA 1
ATOM 3783 C C . ALA B 1 99 ? -0.579 -27.328 -47.969 1 50.81 99 ALA B C 1
ATOM 3785 O O . ALA B 1 99 ? -0.839 -26.297 -48.594 1 50.81 99 ALA B O 1
ATOM 3786 N N . ALA B 1 100 ? 0.184 -28.25 -48.438 1 48.81 100 ALA B N 1
ATOM 3787 C CA . ALA B 1 100 ? 0.674 -28.188 -49.812 1 48.81 100 ALA B CA 1
ATOM 3788 C C . ALA B 1 100 ? -0.465 -28.375 -50.812 1 48.81 100 ALA B C 1
ATOM 3790 O O . ALA B 1 100 ? -0.436 -27.828 -51.906 1 48.81 100 ALA B O 1
ATOM 3791 N N . THR B 1 101 ? -1.115 -29.453 -50.719 1 46.25 101 THR B N 1
ATOM 3792 C CA . THR B 1 101 ? -2.174 -29.719 -51.688 1 46.25 101 THR B CA 1
ATOM 3793 C C . THR B 1 101 ? -3.24 -28.625 -51.625 1 46.25 101 THR B C 1
ATOM 3795 O O . THR B 1 101 ? -4.027 -28.469 -52.562 1 46.25 101 THR B O 1
ATOM 3798 N N . LYS B 1 102 ? -3.785 -28.422 -50.438 1 42.34 102 LYS B N 1
ATOM 3799 C CA . LYS B 1 102 ? -4.879 -27.453 -50.5 1 42.34 102 LYS B CA 1
ATOM 3800 C C . LYS B 1 102 ? -4.383 -26.094 -50.969 1 42.34 102 LYS B C 1
ATOM 3802 O O . LYS B 1 102 ? -3.383 -25.578 -50.438 1 42.34 102 LYS B O 1
ATOM 3807 N N . SER B 1 103 ? -4.328 -25.891 -52.188 1 40.12 103 SER B N 1
ATOM 3808 C CA . SER B 1 103 ? -4.184 -24.562 -52.781 1 40.12 103 SER B CA 1
ATOM 3809 C C . SER B 1 103 ? -4.613 -23.469 -51.812 1 40.12 103 SER B C 1
ATOM 3811 O O . SER B 1 103 ? -4.469 -22.281 -52.125 1 40.12 103 SER B O 1
ATOM 3813 N N . ASP B 1 104 ? -5.863 -23.641 -51.188 1 37.66 104 ASP B N 1
ATOM 3814 C CA . ASP B 1 104 ? -6.41 -22.562 -50.375 1 37.66 104 ASP B CA 1
ATOM 3815 C C . ASP B 1 104 ? -5.438 -22.156 -49.281 1 37.66 104 ASP B C 1
ATOM 3817 O O . ASP B 1 104 ? -4.613 -22.953 -48.844 1 37.66 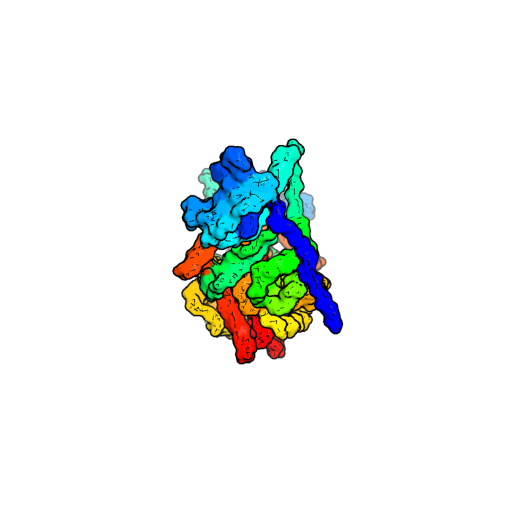104 ASP B O 1
ATOM 3821 N N . PRO B 1 105 ? -5.199 -20.766 -49.031 1 36.56 105 PRO B N 1
ATOM 3822 C CA . PRO B 1 105 ? -4.359 -20.25 -47.969 1 36.56 105 PRO B CA 1
ATOM 3823 C C . PRO B 1 105 ? -4.336 -21.172 -46.75 1 36.56 105 PRO B C 1
ATOM 3825 O O . PRO B 1 105 ? -5.273 -21.938 -46.531 1 36.56 105 PRO B O 1
ATOM 3828 N N . ILE B 1 106 ? -3.201 -21.703 -46.312 1 38.03 106 ILE B N 1
ATOM 3829 C CA . ILE B 1 106 ? -3.146 -22.281 -44.969 1 38.03 106 ILE B CA 1
ATOM 3830 C C . ILE B 1 106 ? -4.348 -21.812 -44.156 1 38.03 106 ILE B C 1
ATOM 3832 O O . ILE B 1 106 ? -4.535 -20.609 -43.938 1 38.03 106 ILE B O 1
ATOM 3836 N N . PRO B 1 107 ? -5.516 -22.344 -44.281 1 37.62 107 PRO B N 1
ATOM 3837 C CA . PRO B 1 107 ? -6.582 -21.828 -43.406 1 37.62 107 PRO B CA 1
ATOM 3838 C C . PRO B 1 107 ? -6.047 -21.219 -42.125 1 37.62 107 PRO B C 1
ATOM 3840 O O . PRO B 1 107 ? -5.043 -21.688 -41.594 1 37.62 107 PRO B O 1
ATOM 3843 N N . THR B 1 108 ? -6.023 -19.969 -41.938 1 40.34 108 THR B N 1
ATOM 3844 C CA . THR B 1 108 ? -5.82 -19.219 -40.719 1 40.34 108 THR B CA 1
ATOM 3845 C C . THR B 1 108 ? -6.18 -20.078 -39.5 1 40.34 108 THR B C 1
ATOM 3847 O O . THR B 1 108 ? -6.129 -19.625 -38.375 1 40.34 108 THR B O 1
ATOM 3850 N N . TRP B 1 109 ? -6.988 -21.203 -39.625 1 41.41 109 TRP B N 1
ATOM 3851 C CA . TRP B 1 109 ? -7.645 -21.844 -38.5 1 41.41 109 TRP B CA 1
ATOM 3852 C C . TRP B 1 109 ? -6.66 -22.672 -37.688 1 41.41 109 TRP B C 1
ATOM 3854 O O . TRP B 1 109 ? -6.039 -23.594 -38.219 1 41.41 109 TRP B O 1
ATOM 3864 N N . TYR B 1 110 ? -5.793 -22.312 -37.031 1 52.72 110 TYR B N 1
ATOM 3865 C CA . TYR B 1 110 ? -5.109 -23.094 -36 1 52.72 110 TYR B CA 1
ATOM 3866 C C . TYR B 1 110 ? -6.102 -23.938 -35.219 1 52.72 110 TYR B C 1
ATOM 3868 O O . TYR B 1 110 ? -7.035 -23.422 -34.594 1 52.72 110 TYR B O 1
ATOM 3876 N N . PRO B 1 111 ? -6.242 -25.328 -35.531 1 60.47 111 PRO B N 1
ATOM 3877 C CA . PRO B 1 111 ? -7.281 -26.078 -34.844 1 60.47 111 PRO B CA 1
ATOM 3878 C C . PRO B 1 111 ? -7.059 -26.125 -33.344 1 60.47 111 PRO B C 1
ATOM 3880 O O . PRO B 1 111 ? -7.781 -26.828 -32.625 1 60.47 111 PRO B O 1
ATOM 3883 N N . PHE B 1 112 ? -6.012 -25.688 -33 1 76.5 112 PHE B N 1
ATOM 3884 C CA . PHE B 1 112 ? -5.793 -25.75 -31.562 1 76.5 112 PHE B CA 1
ATOM 3885 C C . PHE B 1 112 ? -6.18 -24.438 -30.891 1 76.5 112 PHE B C 1
ATOM 3887 O O . PHE B 1 112 ? -6.004 -23.375 -31.453 1 76.5 112 PHE B O 1
ATOM 3894 N N . TYR B 1 113 ? -6.719 -24.656 -29.906 1 79.38 113 TYR B N 1
ATOM 3895 C CA . TYR B 1 113 ? -7.234 -23.516 -29.141 1 79.38 113 TYR B CA 1
ATOM 3896 C C . TYR B 1 113 ? -6.16 -22.953 -28.234 1 79.38 113 TYR B C 1
ATOM 3898 O O . TYR B 1 113 ? -6.078 -21.734 -28.031 1 79.38 113 TYR B O 1
ATOM 3906 N N . GLN B 1 114 ? -5.297 -23.859 -27.656 1 87.81 114 GLN B N 1
ATOM 3907 C CA . GLN B 1 114 ? -4.348 -23.375 -26.656 1 87.81 114 GLN B CA 1
ATOM 3908 C C . GLN B 1 114 ? -3.104 -24.266 -26.594 1 87.81 114 GLN B C 1
ATOM 3910 O O . GLN B 1 114 ? -3.174 -25.453 -26.891 1 87.81 114 GLN B O 1
ATOM 3915 N N . LEU B 1 115 ? -1.989 -23.578 -26.375 1 89 115 LEU B N 1
ATOM 3916 C CA . LEU B 1 115 ? -0.791 -24.297 -25.953 1 89 115 LEU B CA 1
ATOM 3917 C C . LEU B 1 115 ? -0.785 -24.5 -24.438 1 89 115 LEU B C 1
ATOM 3919 O O . LEU B 1 115 ? -0.805 -23.531 -23.688 1 89 115 LEU B O 1
ATOM 3923 N N . TYR B 1 116 ? -0.942 -25.766 -24.031 1 93.06 116 TYR B N 1
ATOM 3924 C CA . TYR B 1 116 ? -0.9 -26.141 -22.625 1 93.06 116 TYR B CA 1
ATOM 3925 C C . TYR B 1 116 ? 0.444 -26.75 -22.266 1 93.06 116 TYR B C 1
ATOM 3927 O O . TYR B 1 116 ? 0.882 -27.719 -22.891 1 93.06 116 TYR B O 1
ATOM 3935 N N . THR B 1 117 ? 1.1 -26.125 -21.297 1 93.62 117 THR B N 1
ATOM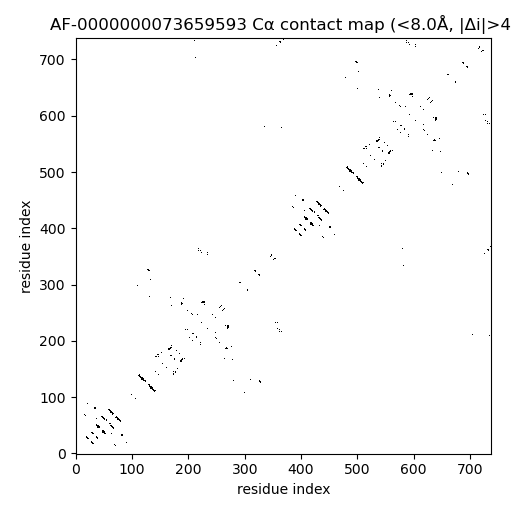 3936 C CA . THR B 1 117 ? 2.402 -26.656 -20.891 1 93.62 117 THR B CA 1
ATOM 3937 C C . THR B 1 117 ? 2.391 -27.062 -19.422 1 93.62 117 THR B C 1
ATOM 3939 O O . THR B 1 117 ? 1.672 -26.469 -18.609 1 93.62 117 THR B O 1
ATOM 3942 N N . ILE B 1 118 ? 3.102 -28.078 -19.109 1 94.19 118 ILE B N 1
ATOM 3943 C CA . ILE B 1 118 ? 3.312 -28.516 -17.719 1 94.19 118 ILE B CA 1
ATOM 3944 C C . ILE B 1 118 ? 4.785 -28.344 -17.359 1 94.19 118 ILE B C 1
ATOM 3946 O O . ILE B 1 118 ? 5.668 -28.859 -18.047 1 94.19 118 ILE B O 1
ATOM 3950 N N . HIS B 1 119 ? 4.941 -27.609 -16.359 1 94.81 119 HIS B N 1
ATOM 3951 C CA . HIS B 1 119 ? 6.289 -27.375 -15.844 1 94.81 119 HIS B CA 1
ATOM 3952 C C . HIS B 1 119 ? 6.543 -28.188 -14.586 1 94.81 119 HIS B C 1
ATOM 3954 O O . HIS B 1 119 ? 5.633 -28.406 -13.781 1 94.81 119 HIS B O 1
ATOM 3960 N N . GLY B 1 120 ? 7.754 -28.703 -14.461 1 93.31 120 GLY B N 1
ATOM 3961 C CA . GLY B 1 120 ? 8.117 -29.516 -13.305 1 93.31 120 GLY B CA 1
ATOM 3962 C C . GLY B 1 120 ? 9.258 -28.922 -12.5 1 93.31 120 GLY B C 1
ATOM 3963 O O . GLY B 1 120 ? 10.164 -28.312 -13.062 1 93.31 120 GLY B O 1
ATOM 3964 N N . ASP B 1 121 ? 9.117 -29.078 -11.195 1 93.12 121 ASP B N 1
ATOM 3965 C CA . ASP B 1 121 ? 10.203 -28.688 -10.297 1 93.12 121 ASP B CA 1
ATOM 3966 C C . ASP B 1 121 ? 11.211 -29.828 -10.133 1 93.12 121 ASP B C 1
ATOM 3968 O O . ASP B 1 121 ? 10.898 -30.859 -9.539 1 93.12 121 ASP B O 1
ATOM 3972 N N . LEU B 1 122 ? 12.406 -29.688 -10.617 1 91.94 122 LEU B N 1
ATOM 3973 C CA . LEU B 1 122 ? 13.43 -30.734 -10.602 1 91.94 122 LEU B CA 1
ATOM 3974 C C . LEU B 1 122 ? 14.102 -30.812 -9.234 1 91.94 122 LEU B C 1
ATOM 3976 O O . LEU B 1 122 ? 14.961 -31.672 -9.016 1 91.94 122 LEU B O 1
ATOM 3980 N N . GLY B 1 123 ? 13.656 -30 -8.328 1 90.75 123 GLY B N 1
ATOM 3981 C CA . GLY B 1 123 ? 14.266 -29.938 -7.008 1 90.75 123 GLY B CA 1
ATOM 3982 C C . GLY B 1 123 ? 14.75 -28.547 -6.637 1 90.75 123 GLY B C 1
ATOM 3983 O O . GLY B 1 123 ? 15.953 -28.281 -6.668 1 90.75 123 GLY B O 1
ATOM 3984 N N . SER B 1 124 ? 13.852 -27.828 -6.27 1 90.94 124 SER B N 1
ATOM 3985 C CA . SER B 1 124 ? 14.195 -26.469 -5.852 1 90.94 124 SER B CA 1
AT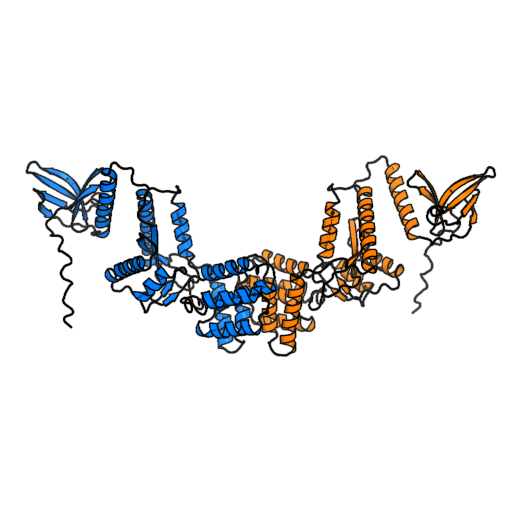OM 3986 C C . SER B 1 124 ? 14.586 -26.422 -4.379 1 90.94 124 SER B C 1
ATOM 3988 O O . SER B 1 124 ? 14.156 -27.281 -3.594 1 90.94 124 SER B O 1
ATOM 3990 N N . SER B 1 125 ? 15.477 -25.516 -4.051 1 89.88 125 SER B N 1
ATOM 3991 C CA . SER B 1 125 ? 15.914 -25.297 -2.672 1 89.88 125 SER B CA 1
ATOM 3992 C C . SER B 1 125 ? 15.477 -23.938 -2.152 1 89.88 125 SER B C 1
ATOM 3994 O O . SER B 1 125 ? 14.641 -23.266 -2.77 1 89.88 125 SER B O 1
ATOM 3996 N N . GLU B 1 126 ? 16 -23.625 -1 1 88.5 126 GLU B N 1
ATOM 3997 C CA . GLU B 1 126 ? 15.68 -22.328 -0.405 1 88.5 126 GLU B CA 1
ATOM 3998 C C . GLU B 1 126 ? 16.234 -21.188 -1.247 1 88.5 126 GLU B C 1
ATOM 4000 O O . GLU B 1 126 ? 15.672 -20.094 -1.265 1 88.5 126 GLU B O 1
ATOM 4005 N N . GLU B 1 127 ? 17.219 -21.547 -2.018 1 91.31 127 GLU B N 1
ATOM 4006 C CA . GLU B 1 127 ? 17.891 -20.453 -2.727 1 91.31 127 GLU B CA 1
ATOM 4007 C C . GLU B 1 127 ? 17.75 -20.609 -4.238 1 91.31 127 GLU B C 1
ATOM 4009 O O . GLU B 1 127 ? 18 -19.672 -4.992 1 91.31 127 GLU B O 1
ATOM 4014 N N . THR B 1 128 ? 17.312 -21.766 -4.617 1 92.75 128 THR B N 1
ATOM 4015 C CA . THR B 1 128 ? 17.281 -22 -6.055 1 92.75 128 THR B CA 1
ATOM 4016 C C . THR B 1 128 ? 15.867 -22.391 -6.5 1 92.75 128 THR B C 1
ATOM 4018 O O . THR B 1 128 ? 15.078 -22.906 -5.703 1 92.75 128 THR B O 1
ATOM 4021 N N . SER B 1 129 ? 15.555 -22.047 -7.68 1 91.94 129 SER B N 1
ATOM 4022 C CA . SER B 1 129 ? 14.32 -22.438 -8.359 1 91.94 129 SER B CA 1
ATOM 4023 C C . SER B 1 129 ? 14.617 -23.219 -9.633 1 91.94 129 SER B C 1
ATOM 4025 O O . SER B 1 129 ? 15.164 -22.672 -10.594 1 91.94 129 SER B O 1
ATOM 4027 N N . ASN B 1 130 ? 14.289 -24.438 -9.625 1 93.44 130 ASN B N 1
ATOM 4028 C CA . ASN B 1 130 ? 14.625 -25.328 -10.734 1 93.44 130 ASN B CA 1
ATOM 4029 C C . ASN B 1 130 ? 13.375 -25.859 -11.422 1 93.44 130 ASN B C 1
ATOM 4031 O O . ASN B 1 130 ? 13.156 -27.078 -11.461 1 93.44 130 ASN B O 1
ATOM 4035 N N . VAL B 1 131 ? 12.641 -24.953 -12 1 93.56 131 VAL B N 1
ATOM 4036 C CA . VAL B 1 131 ? 11.398 -25.297 -12.695 1 93.56 131 VAL B CA 1
ATOM 4037 C C . VAL B 1 131 ? 11.617 -25.219 -14.203 1 93.56 131 VAL B C 1
ATOM 4039 O O . VAL B 1 131 ? 12.164 -24.25 -14.711 1 93.56 131 VAL B O 1
ATOM 4042 N N . VAL B 1 132 ? 11.219 -26.25 -14.922 1 93.94 132 VAL B N 1
ATOM 4043 C CA . VAL B 1 132 ? 11.422 -26.312 -16.359 1 93.94 132 VAL B CA 1
ATOM 4044 C C . VAL B 1 132 ? 10.164 -26.859 -17.031 1 93.94 132 VAL B C 1
ATOM 4046 O O . VAL B 1 132 ? 9.406 -27.625 -16.422 1 93.94 132 VAL B O 1
ATOM 4049 N N . PRO B 1 133 ? 9.914 -26.391 -18.266 1 94.31 133 PRO B N 1
ATOM 4050 C CA . PRO B 1 133 ? 8.82 -27 -19 1 94.31 133 PRO B CA 1
ATOM 4051 C C . PRO B 1 133 ? 9.109 -28.453 -19.375 1 94.31 133 PRO B C 1
ATOM 4053 O O . PRO B 1 133 ? 10.203 -28.781 -19.844 1 94.31 133 PRO B O 1
ATOM 4056 N N . LEU B 1 134 ? 8.148 -29.359 -19.188 1 92.75 134 LEU B N 1
ATOM 4057 C CA . LEU B 1 134 ? 8.367 -30.797 -19.406 1 92.75 134 LEU B CA 1
ATOM 4058 C C . LEU B 1 134 ? 7.387 -31.344 -20.438 1 92.75 134 LEU B C 1
ATOM 4060 O O . LEU B 1 134 ? 7.695 -32.312 -21.156 1 92.75 134 LEU B O 1
ATOM 4064 N N . VAL B 1 135 ? 6.203 -30.812 -20.484 1 92.94 135 VAL B N 1
ATOM 4065 C CA . VAL B 1 135 ? 5.176 -31.281 -21.406 1 92.94 135 VAL B CA 1
ATOM 4066 C C . VAL B 1 135 ? 4.613 -30.109 -22.203 1 92.94 135 VAL B C 1
ATOM 4068 O O . VAL B 1 135 ? 4.348 -29.047 -21.641 1 92.94 135 VAL B O 1
ATOM 4071 N N . TYR B 1 136 ? 4.496 -30.281 -23.484 1 91.69 136 TYR B N 1
ATOM 4072 C CA . TYR B 1 136 ? 3.857 -29.344 -24.406 1 91.69 136 TYR B CA 1
ATOM 4073 C C . TYR B 1 136 ? 2.682 -30 -25.125 1 91.69 136 TYR B C 1
ATOM 4075 O O . TYR B 1 136 ? 2.83 -31.047 -25.734 1 91.69 136 TYR B O 1
ATOM 4083 N N . ALA B 1 137 ? 1.562 -29.359 -24.969 1 91.06 137 ALA B N 1
ATOM 4084 C CA . ALA B 1 137 ? 0.379 -29.938 -25.609 1 91.06 137 ALA B CA 1
ATOM 4085 C C . ALA B 1 137 ? -0.438 -28.859 -26.312 1 91.06 137 ALA B C 1
ATOM 4087 O O . ALA B 1 137 ? -0.688 -27.797 -25.75 1 91.06 137 ALA B O 1
ATOM 4088 N N . LEU B 1 138 ? -0.759 -29.094 -27.547 1 87.5 138 LEU B N 1
ATOM 4089 C CA . LEU B 1 138 ? -1.717 -28.266 -28.266 1 87.5 138 LEU B CA 1
ATOM 4090 C C . LEU B 1 138 ? -3.133 -28.812 -28.125 1 87.5 138 LEU B C 1
ATOM 4092 O O . LEU B 1 138 ? -3.426 -29.922 -28.578 1 87.5 138 LEU B O 1
ATOM 4096 N N . LEU B 1 139 ? -3.939 -28.078 -27.453 1 90.31 139 LEU B N 1
ATOM 4097 C CA . LEU B 1 139 ? -5.27 -28.562 -27.109 1 90.31 139 LEU B CA 1
ATOM 4098 C C . LEU B 1 139 ? -6.332 -27.906 -27.969 1 90.31 139 LEU B C 1
ATOM 4100 O O . LEU B 1 139 ? -6.18 -26.75 -28.391 1 90.31 139 LEU B O 1
ATOM 4104 N N . LEU B 1 140 ? -7.434 -28.625 -28.172 1 83.19 140 LEU B N 1
ATOM 4105 C CA . LEU B 1 140 ? -8.523 -28.172 -29.031 1 83.19 140 LEU B CA 1
ATOM 4106 C C . LEU B 1 140 ? -9.414 -27.172 -28.297 1 83.19 140 LEU B C 1
ATOM 4108 O O . LEU B 1 140 ? -10.031 -26.297 -28.922 1 83.19 140 LEU B O 1
ATOM 4112 N N . ASN B 1 141 ? -9.539 -27.438 -27 1 86.81 141 ASN B N 1
ATOM 4113 C CA . ASN B 1 141 ? -10.375 -26.578 -26.172 1 86.81 141 ASN B CA 1
ATOM 4114 C C . ASN B 1 141 ? -9.945 -26.625 -24.703 1 86.81 141 ASN B C 1
ATOM 4116 O O . ASN B 1 141 ? -8.938 -27.234 -24.375 1 86.81 141 ASN B O 1
ATOM 4120 N N . LYS B 1 142 ? -10.719 -25.938 -23.938 1 92.06 142 LYS B N 1
ATOM 4121 C CA . LYS B 1 142 ? -10.375 -25.844 -22.516 1 92.06 142 LYS B CA 1
ATOM 4122 C C . LYS B 1 142 ? -11.391 -26.594 -21.656 1 92.06 142 LYS B C 1
ATOM 4124 O O . LYS B 1 142 ? -11.664 -26.203 -20.516 1 92.06 142 LYS B O 1
ATOM 4129 N N . LYS B 1 143 ? -11.875 -27.562 -22.188 1 93.31 143 LYS B N 1
ATOM 4130 C CA . LYS B 1 143 ? -12.891 -28.328 -21.469 1 93.31 143 LYS B CA 1
ATOM 4131 C C . LYS B 1 143 ? -12.242 -29.359 -20.547 1 93.31 143 LYS B C 1
ATOM 4133 O O . LYS B 1 143 ? -11.141 -29.844 -20.812 1 93.31 143 LYS B O 1
ATOM 4138 N N . GLN B 1 144 ? -12.969 -29.703 -19.484 1 95.25 144 GLN B N 1
ATOM 4139 C CA . GLN B 1 144 ? -12.469 -30.672 -18.5 1 95.25 144 GLN B CA 1
ATOM 4140 C C . GLN B 1 144 ? -12.164 -32 -19.172 1 95.25 144 GLN B C 1
ATOM 4142 O O . GLN B 1 144 ? -11.156 -32.656 -18.844 1 95.25 144 GLN B O 1
ATOM 4147 N N . ALA B 1 145 ? -13.008 -32.375 -20.062 1 93.25 145 ALA B N 1
ATOM 4148 C CA . ALA B 1 145 ? -12.82 -33.625 -20.766 1 93.25 145 ALA B CA 1
ATOM 4149 C C . ALA B 1 145 ? -11.492 -33.656 -21.516 1 93.25 145 ALA B C 1
ATOM 4151 O O . ALA B 1 145 ? -10.797 -34.688 -21.531 1 93.25 145 ALA B O 1
ATOM 4152 N N . THR B 1 146 ? -11.18 -32.562 -22.141 1 92.38 146 THR B N 1
ATOM 4153 C CA . THR B 1 146 ? -9.93 -32.438 -22.891 1 92.38 146 THR B CA 1
ATOM 4154 C C . THR B 1 146 ? -8.727 -32.562 -21.953 1 92.38 146 THR B C 1
ATOM 4156 O O . THR B 1 146 ? -7.758 -33.25 -22.266 1 92.38 146 THR B O 1
ATOM 4159 N N . TYR B 1 147 ? -8.797 -31.984 -20.844 1 95.5 147 TYR B N 1
ATOM 4160 C CA . TYR B 1 147 ? -7.711 -32.062 -19.875 1 95.5 147 TYR B CA 1
ATOM 4161 C C . TYR B 1 147 ? -7.566 -33.469 -19.312 1 95.5 147 TYR B C 1
ATOM 4163 O O . TYR B 1 147 ? -6.449 -33.938 -19.078 1 95.5 147 TYR B O 1
ATOM 4171 N N . GLU B 1 148 ? -8.664 -34.094 -19.062 1 95 148 GLU B N 1
ATOM 4172 C CA . GLU B 1 148 ? -8.625 -35.469 -18.562 1 95 148 GLU B CA 1
ATOM 4173 C C . GLU B 1 148 ? -7.898 -36.375 -19.547 1 95 148 GLU B C 1
ATOM 4175 O O . GLU B 1 148 ? -7.109 -37.219 -19.141 1 95 148 GLU B O 1
ATOM 4180 N N . ILE B 1 149 ? -8.188 -36.156 -20.844 1 92.38 149 ILE B N 1
ATOM 4181 C CA . ILE B 1 149 ? -7.523 -36.938 -21.875 1 92.38 149 ILE B CA 1
ATOM 4182 C C . ILE B 1 149 ? -6.02 -36.656 -21.844 1 92.38 149 ILE B C 1
ATOM 4184 O O . ILE B 1 149 ? -5.215 -37.594 -21.906 1 92.38 149 ILE B O 1
ATOM 4188 N N . LEU B 1 150 ? -5.699 -35.406 -21.75 1 92.69 150 LEU B N 1
ATOM 4189 C CA . LEU B 1 150 ? -4.293 -35.031 -21.703 1 92.69 150 LEU B CA 1
ATOM 4190 C C . LEU B 1 150 ? -3.586 -35.719 -20.531 1 92.69 150 LEU B C 1
ATOM 4192 O O . LEU B 1 150 ? -2.545 -36.344 -20.719 1 92.69 150 LEU B O 1
ATOM 4196 N N . PHE B 1 151 ? -4.129 -35.688 -19.312 1 94.62 151 PHE B N 1
ATOM 4197 C CA . PHE B 1 151 ? -3.488 -36.219 -18.125 1 94.62 151 PHE B CA 1
ATOM 4198 C C . PHE B 1 151 ? -3.459 -37.719 -18.172 1 94.62 151 PHE B C 1
ATOM 4200 O O . PHE B 1 151 ? -2.52 -38.344 -17.672 1 94.62 151 PHE B O 1
ATOM 4207 N N . GLN B 1 152 ? -4.48 -38.281 -18.797 1 91.94 152 GLN B N 1
ATOM 4208 C CA . GLN B 1 152 ? -4.496 -39.719 -18.969 1 91.94 152 GLN B CA 1
ATOM 4209 C C . GLN B 1 152 ? -3.379 -40.188 -19.891 1 91.94 152 GLN B C 1
ATOM 4211 O O . GLN B 1 152 ? -2.762 -41.219 -19.672 1 91.94 152 GLN B O 1
ATOM 4216 N N . ILE B 1 153 ? -3.172 -39.406 -20.984 1 89.75 153 ILE B N 1
ATOM 4217 C CA . ILE B 1 153 ? -2.104 -39.719 -21.922 1 89.75 153 ILE B CA 1
ATOM 4218 C C . ILE B 1 153 ? -0.752 -39.656 -21.219 1 89.75 153 ILE B C 1
ATOM 4220 O O . ILE B 1 153 ? 0.089 -40.531 -21.375 1 89.75 153 ILE B O 1
ATOM 4224 N N . ILE B 1 154 ? -0.593 -38.656 -20.406 1 90.56 154 ILE B N 1
ATOM 4225 C CA . ILE B 1 154 ? 0.662 -38.469 -19.688 1 90.56 154 ILE B CA 1
ATOM 4226 C C . ILE B 1 154 ? 0.86 -39.625 -18.703 1 90.56 154 ILE B C 1
ATOM 4228 O O . ILE B 1 154 ? 1.94 -40.219 -18.641 1 90.56 154 ILE B O 1
ATOM 4232 N N . LYS B 1 155 ? -0.159 -40 -17.969 1 88.38 155 LYS B N 1
ATOM 4233 C CA . LYS B 1 155 ? -0.095 -41.062 -16.984 1 88.38 155 LYS B CA 1
ATOM 4234 C C . LYS B 1 155 ? 0.229 -42.406 -17.656 1 88.38 155 LYS B C 1
ATOM 4236 O O . LYS B 1 155 ? 0.954 -43.219 -17.094 1 88.38 155 LYS B O 1
ATOM 4241 N N . SER B 1 156 ? -0.282 -42.562 -18.844 1 86.56 156 SER B N 1
ATOM 4242 C CA . SER B 1 156 ? -0.064 -43.844 -19.562 1 86.56 156 SER B CA 1
ATOM 4243 C C . SER B 1 156 ? 1.367 -43.938 -20.078 1 86.56 156 SER B C 1
ATOM 4245 O O . SER B 1 156 ? 1.937 -45.031 -20.141 1 86.56 156 SER B O 1
ATOM 4247 N N . GLN B 1 157 ? 1.942 -42.75 -20.469 1 84.88 157 GLN B N 1
ATOM 4248 C CA . GLN B 1 157 ? 3.279 -42.75 -21.047 1 84.88 157 GLN B CA 1
ATOM 4249 C C . GLN B 1 157 ? 4.352 -42.719 -19.969 1 84.88 157 GLN B C 1
ATOM 4251 O O . GLN B 1 157 ? 5.484 -43.125 -20.188 1 84.88 157 GLN B O 1
ATOM 4256 N N . VAL B 1 158 ? 3.998 -42.125 -18.844 1 86.5 158 VAL B N 1
ATOM 4257 C CA . VAL B 1 158 ? 4.91 -42.031 -17.703 1 86.5 158 VAL B CA 1
ATOM 4258 C C . VAL B 1 158 ? 4.273 -42.656 -16.469 1 86.5 158 VAL B C 1
ATOM 4260 O O . VAL B 1 158 ? 3.76 -41.969 -15.594 1 86.5 158 VAL B O 1
ATOM 4263 N N . PRO B 1 159 ? 4.363 -43.969 -16.344 1 77.12 159 PRO B N 1
ATOM 4264 C CA . PRO B 1 159 ? 3.625 -44.656 -15.289 1 77.12 159 PRO B CA 1
ATOM 4265 C C . PRO B 1 159 ? 4.035 -44.219 -13.883 1 77.12 159 PRO B C 1
ATOM 4267 O O . PRO B 1 159 ? 3.213 -44.25 -12.961 1 77.12 159 PRO B O 1
ATOM 4270 N N . ASP B 1 160 ? 5.25 -43.75 -13.781 1 85.75 160 ASP B N 1
ATOM 4271 C CA . ASP B 1 160 ? 5.707 -43.375 -12.445 1 85.75 160 ASP B CA 1
ATOM 4272 C C . ASP B 1 160 ? 5.406 -41.906 -12.164 1 85.75 160 ASP B C 1
ATOM 4274 O O . ASP B 1 160 ? 5.879 -41.344 -11.172 1 85.75 160 ASP B O 1
ATOM 4278 N N . TRP B 1 161 ? 4.594 -41.406 -13.031 1 86.88 161 TRP B N 1
ATOM 4279 C CA . TRP B 1 161 ? 4.227 -40 -12.828 1 86.88 161 TRP B CA 1
ATOM 4280 C C . TRP B 1 161 ? 3.289 -39.844 -11.641 1 86.88 161 TRP B C 1
ATOM 4282 O O . TRP B 1 161 ? 2.131 -40.281 -11.688 1 86.88 161 TRP B O 1
ATOM 4292 N N . ASN B 1 162 ? 3.768 -39.406 -10.531 1 88.19 162 ASN B N 1
ATOM 4293 C CA . ASN B 1 162 ? 3.008 -39.219 -9.305 1 88.19 162 ASN B CA 1
ATOM 4294 C C . ASN B 1 162 ? 3.316 -37.875 -8.648 1 88.19 162 ASN B C 1
ATOM 4296 O O . ASN B 1 162 ? 3.953 -37.812 -7.594 1 88.19 162 ASN B O 1
ATOM 4300 N N . PRO B 1 163 ? 2.764 -36.844 -9.227 1 90.31 163 PRO B N 1
ATOM 4301 C CA . PRO B 1 163 ? 3.057 -35.531 -8.672 1 90.31 163 PRO B CA 1
ATOM 4302 C C . PRO B 1 163 ? 2.451 -35.312 -7.289 1 90.31 163 PRO B C 1
ATOM 4304 O O . PRO B 1 163 ? 1.33 -35.781 -7.027 1 90.31 163 PRO B O 1
ATOM 4307 N N . LYS B 1 164 ? 3.193 -34.688 -6.422 1 90.69 164 LYS B N 1
ATOM 4308 C CA . LYS B 1 164 ? 2.719 -34.406 -5.07 1 90.69 164 LYS B CA 1
ATOM 4309 C C . LYS B 1 164 ? 1.831 -33.188 -5.051 1 90.69 164 LYS B C 1
ATOM 4311 O O . LYS B 1 164 ? 0.864 -33.125 -4.289 1 90.69 164 LYS B O 1
ATOM 4316 N N . LYS B 1 165 ? 2.209 -32.312 -5.926 1 93.31 165 LYS B N 1
ATOM 4317 C CA . LYS B 1 165 ? 1.503 -31.047 -5.953 1 93.31 165 LYS B CA 1
ATOM 4318 C C . LYS B 1 165 ? 1.32 -30.547 -7.387 1 93.31 165 LYS B C 1
ATOM 4320 O O . LYS B 1 165 ? 2.213 -30.703 -8.219 1 93.31 165 LYS B O 1
ATOM 4325 N N . PHE B 1 166 ? 0.194 -30.047 -7.645 1 93.62 166 PHE B N 1
ATOM 4326 C CA . PHE B 1 166 ? -0.14 -29.438 -8.93 1 93.62 166 PHE B CA 1
ATOM 4327 C C . PHE B 1 166 ? -0.644 -28.016 -8.742 1 93.62 166 PHE B C 1
ATOM 4329 O O . PHE B 1 166 ? -1.654 -27.781 -8.07 1 93.62 166 PHE B O 1
ATOM 4336 N N . GLN B 1 167 ? 0.053 -27.062 -9.227 1 93.69 167 GLN B N 1
ATOM 4337 C CA . GLN B 1 167 ? -0.313 -25.656 -9.102 1 93.69 167 GLN B CA 1
ATOM 4338 C C . GLN B 1 167 ? -0.784 -25.094 -10.445 1 93.69 167 GLN B C 1
ATOM 4340 O O . GLN B 1 167 ? -0.178 -25.359 -11.484 1 93.69 167 GLN B O 1
ATOM 4345 N N . SER B 1 168 ? -1.822 -24.438 -10.5 1 91.5 168 SER B N 1
ATOM 4346 C CA . SER B 1 168 ? -2.373 -23.828 -11.703 1 91.5 168 SER B CA 1
ATOM 4347 C C . SER B 1 168 ? -3.186 -22.578 -11.367 1 91.5 168 SER B C 1
ATOM 4349 O O . SER B 1 168 ? -3.408 -22.266 -10.195 1 91.5 168 SER B O 1
ATOM 4351 N N . ASP B 1 169 ? -3.535 -21.797 -12.406 1 90.5 169 ASP B N 1
ATOM 4352 C CA . ASP B 1 169 ? -4.547 -20.766 -12.203 1 90.5 169 ASP B CA 1
ATOM 4353 C C . ASP B 1 169 ? -5.887 -21.375 -11.805 1 90.5 169 ASP B C 1
ATOM 4355 O O . ASP B 1 169 ? -6.07 -22.594 -11.891 1 90.5 169 ASP B O 1
ATOM 4359 N N . TYR B 1 170 ? -6.703 -20.547 -11.305 1 91.81 170 TYR B N 1
ATOM 4360 C CA . TYR B 1 170 ? -7.984 -21.062 -10.82 1 91.81 170 TYR B CA 1
ATOM 4361 C C . TYR B 1 170 ? -8.93 -21.344 -11.977 1 91.81 170 TYR B C 1
ATOM 4363 O O . TYR B 1 170 ? -9.898 -20.625 -12.188 1 91.81 170 TYR B O 1
ATOM 4371 N N . GLU B 1 171 ? -8.57 -22.375 -12.688 1 90.31 171 GLU B N 1
ATOM 4372 C CA . GLU B 1 171 ? -9.406 -22.938 -13.734 1 90.31 171 GLU B CA 1
ATOM 4373 C C . GLU B 1 171 ? -10.023 -24.266 -13.289 1 90.31 171 GLU B C 1
ATOM 4375 O O . GLU B 1 171 ? -9.336 -25.281 -13.219 1 90.31 171 GLU B O 1
ATOM 4380 N N . ALA B 1 172 ? -11.297 -24.234 -13.117 1 91.19 172 ALA B N 1
ATOM 4381 C CA . ALA B 1 172 ? -12.008 -25.375 -12.539 1 91.19 172 ALA B CA 1
ATOM 4382 C C . ALA B 1 172 ? -11.828 -26.625 -13.398 1 91.19 172 ALA B C 1
ATOM 4384 O O . ALA B 1 172 ? -11.625 -27.719 -12.883 1 91.19 172 ALA B O 1
ATOM 4385 N N . ALA B 1 173 ? -11.828 -26.438 -14.727 1 93.62 173 ALA B N 1
ATOM 4386 C CA . ALA B 1 173 ? -11.766 -27.562 -15.648 1 93.62 173 ALA B CA 1
ATOM 4387 C C . ALA B 1 173 ? -10.453 -28.328 -15.492 1 93.62 173 ALA B C 1
ATOM 4389 O O . ALA B 1 173 ? -10.453 -29.547 -15.289 1 93.62 173 ALA B O 1
ATOM 4390 N N . ALA B 1 174 ? -9.391 -27.672 -15.531 1 94.19 174 ALA B N 1
ATOM 4391 C CA . ALA B 1 174 ? -8.078 -28.297 -15.422 1 94.19 174 ALA B CA 1
ATOM 4392 C C . ALA B 1 174 ? -7.859 -28.859 -14.023 1 94.19 174 ALA B C 1
ATOM 4394 O O . ALA B 1 174 ? -7.332 -29.969 -13.883 1 94.19 174 ALA B O 1
ATOM 4395 N N . MET B 1 175 ? -8.234 -28.172 -13 1 94.31 175 MET B N 1
ATOM 4396 C CA . MET B 1 175 ? -8.047 -28.609 -11.617 1 94.31 175 MET B CA 1
ATOM 4397 C C . MET B 1 175 ? -8.883 -29.859 -11.328 1 94.31 175 MET B C 1
ATOM 4399 O O . MET B 1 175 ? -8.398 -30.797 -10.695 1 94.31 175 MET B O 1
ATOM 4403 N N . ASN B 1 176 ? -10.102 -29.797 -11.789 1 93.94 176 ASN B N 1
ATOM 4404 C CA . ASN B 1 176 ? -10.969 -30.953 -11.609 1 93.94 176 ASN B CA 1
ATOM 4405 C C . ASN B 1 176 ? -10.422 -32.188 -12.344 1 93.94 176 ASN B C 1
ATOM 4407 O O . ASN B 1 176 ? -10.492 -33.281 -11.828 1 93.94 176 ASN B O 1
ATOM 4411 N N . ALA B 1 177 ? -9.992 -31.953 -13.562 1 95.75 177 ALA B N 1
ATOM 4412 C CA . ALA B 1 177 ? -9.422 -33.031 -14.344 1 95.75 177 ALA B CA 1
ATOM 4413 C C . ALA B 1 177 ? -8.234 -33.688 -13.625 1 95.75 177 ALA B C 1
ATOM 4415 O O . ALA B 1 177 ? -8.141 -34.906 -13.539 1 95.75 177 ALA B O 1
ATOM 4416 N N . MET B 1 178 ? -7.383 -32.844 -13.086 1 95.12 178 MET B N 1
ATOM 4417 C CA . MET B 1 178 ? -6.215 -33.344 -12.367 1 95.12 178 MET B CA 1
ATOM 4418 C C . MET B 1 178 ? -6.637 -34.125 -11.117 1 95.12 178 MET B C 1
ATOM 4420 O O . MET B 1 178 ? -6.086 -35.188 -10.82 1 95.12 178 MET B O 1
ATOM 4424 N N . GLN B 1 179 ? -7.523 -33.562 -10.43 1 93.69 179 GLN B N 1
ATOM 4425 C CA . GLN B 1 179 ? -8.008 -34.219 -9.211 1 93.69 179 GLN B CA 1
ATOM 4426 C C . GLN B 1 179 ? -8.602 -35.594 -9.508 1 93.69 179 GLN B C 1
ATOM 4428 O O . GLN B 1 179 ? -8.445 -36.531 -8.727 1 93.69 179 GLN B O 1
ATOM 4433 N N . LYS B 1 180 ? -9.312 -35.656 -10.594 1 94.44 180 LYS B N 1
ATOM 4434 C CA . LYS B 1 180 ? -9.953 -36.906 -11 1 94.44 180 LYS B CA 1
ATOM 4435 C C . LYS B 1 180 ? -8.914 -37.969 -11.367 1 94.44 180 LYS B C 1
ATOM 4437 O O . LYS B 1 180 ? -9.023 -39.125 -10.953 1 94.44 180 LYS B O 1
ATOM 4442 N N . ILE B 1 181 ? -7.949 -37.562 -12.156 1 94 181 ILE B N 1
ATOM 4443 C CA . ILE B 1 181 ? -6.969 -38.5 -12.703 1 94 181 ILE B CA 1
ATOM 4444 C C . ILE B 1 181 ? -5.926 -38.844 -11.641 1 94 181 ILE B C 1
ATOM 4446 O O . ILE B 1 181 ? -5.445 -39.969 -11.562 1 94 181 ILE B O 1
ATOM 4450 N N . MET B 1 182 ? -5.574 -37.812 -10.836 1 94.06 182 MET B N 1
ATOM 4451 C CA . MET B 1 182 ? -4.594 -37.969 -9.766 1 94.06 182 MET B CA 1
ATOM 4452 C C . MET B 1 182 ? -5.168 -37.5 -8.43 1 94.06 182 MET B C 1
ATOM 4454 O O . MET B 1 182 ? -4.77 -36.469 -7.91 1 94.06 182 MET B O 1
ATOM 4458 N N . PRO B 1 183 ? -5.871 -38.312 -7.746 1 91.56 183 PRO B N 1
ATOM 4459 C CA . PRO B 1 183 ? -6.602 -37.906 -6.543 1 91.56 183 PRO B CA 1
ATOM 4460 C C . PRO B 1 183 ? -5.676 -37.594 -5.367 1 91.56 183 PRO B C 1
ATOM 4462 O O . PRO B 1 183 ? -6.051 -36.844 -4.465 1 91.56 183 PRO B O 1
ATOM 4465 N N . ASN B 1 184 ? -4.504 -38.125 -5.391 1 92 184 ASN B N 1
ATOM 4466 C CA . ASN B 1 184 ? -3.586 -37.906 -4.273 1 92 184 ASN B CA 1
ATOM 4467 C C . ASN B 1 184 ? -2.75 -36.656 -4.461 1 92 184 ASN B C 1
ATOM 4469 O O . ASN B 1 184 ? -1.993 -36.281 -3.568 1 92 184 ASN B O 1
ATOM 4473 N N . CYS B 1 185 ? -2.891 -36.094 -5.609 1 94 185 CYS B N 1
ATOM 4474 C CA . CYS B 1 185 ? -2.146 -34.875 -5.914 1 94 185 CYS B CA 1
ATOM 4475 C C . CYS B 1 185 ? -2.791 -33.656 -5.258 1 94 185 CYS B C 1
ATOM 4477 O O . CYS B 1 185 ? -3.996 -33.438 -5.391 1 94 185 CYS B O 1
ATOM 4479 N N . LYS B 1 186 ? -2.029 -32.969 -4.414 1 93.19 186 LYS B N 1
ATOM 4480 C CA . LYS B 1 186 ? -2.533 -31.734 -3.83 1 93.19 186 LYS B CA 1
ATOM 4481 C C . LYS B 1 186 ? -2.656 -30.641 -4.887 1 93.19 186 LYS B C 1
ATOM 4483 O O . LYS B 1 186 ? -1.682 -30.312 -5.566 1 93.19 186 LYS B O 1
ATOM 4488 N N . ILE B 1 187 ? -3.824 -30.109 -5.035 1 94.06 187 ILE B N 1
ATOM 4489 C CA . ILE B 1 187 ? -4.062 -29.062 -6.02 1 94.06 187 ILE B CA 1
ATOM 4490 C C . ILE B 1 187 ? -3.984 -27.703 -5.344 1 94.06 187 ILE B C 1
ATOM 4492 O O . ILE B 1 187 ? -4.633 -27.469 -4.32 1 94.06 187 ILE B O 1
ATOM 4496 N N . VAL B 1 188 ? -3.211 -26.828 -5.832 1 94 188 VAL B N 1
ATOM 4497 C CA . VAL B 1 188 ? -3.016 -25.5 -5.262 1 94 188 VAL B CA 1
ATOM 4498 C C . VAL B 1 188 ? -3.172 -24.438 -6.352 1 94 188 VAL B C 1
ATOM 4500 O O . VAL B 1 188 ? -2.789 -24.672 -7.504 1 94 188 VAL B O 1
ATOM 4503 N N . GLY B 1 189 ? -3.768 -23.344 -6.012 1 93.31 189 GLY B N 1
ATOM 4504 C CA . GLY B 1 189 ? -3.918 -22.25 -6.949 1 93.31 189 GLY B CA 1
ATOM 4505 C C . GLY B 1 189 ? -2.748 -21.281 -6.926 1 93.31 189 GLY B C 1
ATOM 4506 O O . GLY B 1 189 ? -1.671 -21.609 -6.426 1 93.31 189 GLY B O 1
ATOM 4507 N N . CYS B 1 190 ? -2.912 -20.156 -7.574 1 93 190 CYS B N 1
ATOM 4508 C CA . CYS B 1 190 ? -1.885 -19.125 -7.66 1 93 190 CYS B CA 1
ATOM 4509 C C . CYS B 1 190 ? -2.191 -17.969 -6.719 1 93 190 CYS B C 1
ATOM 4511 O O . CYS B 1 190 ? -3.277 -17.391 -6.777 1 93 190 CYS B O 1
ATOM 4513 N N . TYR B 1 191 ? -1.237 -17.625 -5.941 1 93.75 191 TYR B N 1
ATOM 4514 C CA . TYR B 1 191 ? -1.387 -16.547 -4.965 1 93.75 191 TYR B CA 1
ATOM 4515 C C . TYR B 1 191 ? -1.722 -15.234 -5.652 1 93.75 191 TYR B C 1
ATOM 4517 O O . TYR B 1 191 ? -2.6 -14.492 -5.199 1 93.75 191 TYR B O 1
ATOM 4525 N N . PHE B 1 192 ? -1.061 -14.984 -6.723 1 91.81 192 PHE B N 1
ATOM 4526 C CA . PHE B 1 192 ? -1.268 -13.734 -7.453 1 91.81 192 PHE B CA 1
ATOM 4527 C C . PHE B 1 192 ? -2.695 -13.648 -7.98 1 91.81 192 PHE B C 1
ATOM 4529 O O . PHE B 1 192 ? -3.344 -12.609 -7.863 1 91.81 192 PHE B O 1
ATOM 4536 N N . HIS B 1 193 ? -3.119 -14.688 -8.547 1 92.88 193 HIS B N 1
ATOM 4537 C CA . HIS B 1 193 ? -4.465 -14.688 -9.109 1 92.88 193 HIS B CA 1
ATOM 4538 C C . HIS B 1 193 ? -5.52 -14.609 -8.016 1 92.88 193 HIS B C 1
ATOM 4540 O O . HIS B 1 193 ? -6.578 -14 -8.211 1 92.88 193 HIS B O 1
ATOM 4546 N N . PHE B 1 194 ? -5.273 -15.219 -6.93 1 95.12 194 PHE B N 1
ATOM 4547 C CA . PHE B 1 194 ? -6.172 -15.102 -5.789 1 95.12 194 PHE B CA 1
ATOM 4548 C C . PHE B 1 194 ? -6.289 -13.648 -5.344 1 95.12 194 PHE B C 1
ATOM 4550 O O . PHE B 1 194 ? -7.395 -13.109 -5.238 1 95.12 194 PHE B O 1
ATOM 4557 N N . LYS B 1 195 ? -5.211 -13.008 -5.16 1 94.31 195 LYS B N 1
ATOM 4558 C CA . LYS B 1 195 ? -5.188 -11.617 -4.727 1 94.31 195 LYS B CA 1
ATOM 4559 C C . LYS B 1 195 ? -5.812 -10.703 -5.777 1 94.31 195 LYS B C 1
ATOM 4561 O O . LYS B 1 195 ? -6.531 -9.758 -5.438 1 94.31 195 LYS B O 1
ATOM 4566 N N . SER B 1 196 ? -5.461 -10.977 -6.977 1 94.69 196 SER B N 1
ATOM 4567 C CA . SER B 1 196 ? -5.988 -10.172 -8.078 1 94.69 196 SER B CA 1
ATOM 4568 C C . SER B 1 196 ? -7.512 -10.258 -8.141 1 94.69 196 SER B C 1
ATOM 4570 O O . SER B 1 196 ? -8.18 -9.258 -8.414 1 94.69 196 SER B O 1
ATOM 4572 N N . ALA B 1 197 ? -7.984 -11.453 -7.91 1 95.94 197 ALA B N 1
ATOM 4573 C CA . ALA B 1 197 ? -9.43 -11.625 -7.895 1 95.94 197 ALA B CA 1
ATOM 4574 C C . ALA B 1 197 ? -10.078 -10.789 -6.793 1 95.94 197 ALA B C 1
ATOM 4576 O O . ALA B 1 197 ? -11.102 -10.141 -7.012 1 95.94 197 ALA B O 1
ATOM 4577 N N . LEU B 1 198 ? -9.492 -10.758 -5.652 1 96.75 198 LEU B N 1
ATOM 4578 C CA . LEU B 1 198 ? -10.016 -9.977 -4.539 1 96.75 198 LEU B CA 1
ATOM 4579 C C . LEU B 1 198 ? -9.961 -8.484 -4.859 1 96.75 198 LEU B C 1
ATOM 4581 O O . LEU B 1 198 ? -10.914 -7.75 -4.582 1 96.75 198 LEU B O 1
ATOM 4585 N N . ARG B 1 199 ? -8.883 -8.086 -5.457 1 95.38 199 ARG B N 1
ATOM 4586 C CA . ARG B 1 199 ? -8.727 -6.684 -5.812 1 95.38 199 ARG B CA 1
ATOM 4587 C C . ARG B 1 199 ? -9.766 -6.262 -6.848 1 95.38 199 ARG B C 1
ATOM 4589 O O . ARG B 1 199 ? -10.328 -5.168 -6.758 1 95.38 199 ARG B O 1
ATOM 4596 N N . LYS B 1 200 ? -9.922 -7.102 -7.832 1 97.06 200 LYS B N 1
ATOM 4597 C CA . LYS B 1 200 ? -10.898 -6.809 -8.875 1 97.06 200 LYS B CA 1
ATOM 4598 C C . LYS B 1 200 ? -12.297 -6.652 -8.289 1 97.06 200 LYS B C 1
ATOM 4600 O O . LYS B 1 200 ? -13.023 -5.723 -8.641 1 97.06 200 LYS B O 1
ATOM 4605 N N . LYS B 1 201 ? -12.648 -7.562 -7.457 1 97.31 201 LYS B N 1
ATOM 4606 C CA . LYS B 1 201 ? -13.961 -7.48 -6.828 1 97.31 201 LYS B CA 1
ATOM 4607 C C . LYS B 1 201 ? -14.078 -6.238 -5.953 1 97.31 201 LYS B C 1
ATOM 4609 O O . LYS B 1 201 ? -15.133 -5.594 -5.918 1 97.31 201 LYS B O 1
ATOM 4614 N N . ALA B 1 202 ? -13.047 -5.887 -5.215 1 96.81 202 ALA B N 1
ATOM 4615 C CA . ALA B 1 202 ? -13.031 -4.684 -4.387 1 96.81 202 ALA B CA 1
ATOM 4616 C C . ALA B 1 202 ? -13.258 -3.432 -5.23 1 96.81 202 ALA B C 1
ATOM 4618 O O . ALA B 1 202 ? -13.992 -2.531 -4.828 1 96.81 202 ALA B O 1
ATOM 4619 N N . LYS B 1 203 ? -12.609 -3.391 -6.355 1 96.81 203 LYS B N 1
ATOM 4620 C CA . LYS B 1 203 ? -12.781 -2.258 -7.262 1 96.81 203 LYS B CA 1
ATOM 4621 C C . LYS B 1 203 ? -14.211 -2.174 -7.773 1 96.81 203 LYS B C 1
ATOM 4623 O O . LYS B 1 203 ? -14.797 -1.09 -7.828 1 96.81 203 LYS B O 1
ATOM 4628 N N . GLU B 1 204 ? -14.734 -3.32 -8.148 1 97 204 GLU B N 1
ATOM 4629 C CA . GLU B 1 204 ? -16.109 -3.385 -8.633 1 97 204 GLU B CA 1
ATOM 4630 C C . GLU B 1 204 ? -17.078 -2.854 -7.582 1 97 204 GLU B C 1
ATOM 4632 O O . GLU B 1 204 ? -18.047 -2.156 -7.918 1 97 204 GLU B O 1
ATOM 4637 N N . LEU B 1 205 ? -16.75 -3.164 -6.34 1 97 205 LEU B N 1
ATOM 4638 C CA . LEU B 1 205 ? -17.641 -2.779 -5.246 1 97 205 LEU B CA 1
ATOM 4639 C C . LEU B 1 205 ? -17.234 -1.428 -4.668 1 97 205 LEU B C 1
ATOM 4641 O O . LEU B 1 205 ? -17.766 -1.007 -3.635 1 97 205 LEU B O 1
ATOM 4645 N N . LYS B 1 206 ? -16.141 -0.791 -5.195 1 94.25 206 LYS B N 1
ATOM 4646 C CA . LYS B 1 206 ? -15.672 0.542 -4.824 1 94.25 206 LYS B CA 1
ATOM 4647 C C . LYS B 1 206 ? -15.102 0.55 -3.404 1 94.25 206 LYS B C 1
ATOM 4649 O O . LYS B 1 206 ? -15.398 1.453 -2.619 1 94.25 206 LYS B O 1
ATOM 4654 N N . LEU B 1 207 ? -14.414 -0.45 -3.09 1 94.19 207 LEU B N 1
ATOM 4655 C CA . LEU B 1 207 ? -13.773 -0.562 -1.784 1 94.19 207 LEU B CA 1
ATOM 4656 C C . LEU B 1 207 ? -12.312 -0.129 -1.856 1 94.19 207 LEU B C 1
ATOM 4658 O O . LEU B 1 207 ? -11.562 -0.314 -0.898 1 94.19 207 LEU B O 1
ATOM 4662 N N . ASN B 1 208 ? -11.914 0.498 -2.951 1 89.25 208 ASN B N 1
ATOM 4663 C CA . ASN B 1 208 ? -10.5 0.769 -3.162 1 89.25 208 ASN B CA 1
ATOM 4664 C C . ASN B 1 208 ? -10.148 2.219 -2.84 1 89.25 208 ASN B C 1
ATOM 4666 O O . ASN B 1 208 ? -9.008 2.639 -3.006 1 89.25 208 ASN B O 1
ATOM 4670 N N . LYS B 1 209 ? -11.055 2.949 -2.295 1 88.12 209 LYS B N 1
ATOM 4671 C CA . LYS B 1 209 ? -10.781 4.352 -2.002 1 88.12 209 LYS B CA 1
ATOM 4672 C C . LYS B 1 209 ? -10.711 4.598 -0.498 1 88.12 209 LYS B C 1
ATOM 4674 O O . LYS B 1 209 ? -9.828 5.32 -0.023 1 88.12 209 LYS B O 1
ATOM 4679 N N . ASN B 1 210 ? -11.508 3.975 0.241 1 91.56 210 ASN B N 1
ATOM 4680 C CA . ASN B 1 210 ? -11.578 4.105 1.693 1 91.56 210 ASN B CA 1
ATOM 4681 C C . ASN B 1 210 ? -10.523 3.248 2.383 1 91.56 210 ASN B C 1
ATOM 4683 O O . ASN B 1 210 ? -10.453 2.039 2.158 1 91.56 210 ASN B O 1
ATOM 4687 N N . PRO B 1 211 ? -9.695 3.854 3.219 1 91 211 PRO B N 1
ATOM 4688 C CA . PRO B 1 211 ? -8.625 3.1 3.881 1 91 211 PRO B CA 1
ATOM 4689 C C . PRO B 1 211 ? -9.156 1.938 4.719 1 91 211 PRO B C 1
ATOM 4691 O O . PRO B 1 211 ? -8.5 0.897 4.824 1 91 211 PRO B O 1
ATOM 4694 N N . VAL B 1 212 ? -10.266 2.133 5.289 1 93.12 212 VAL B N 1
ATOM 4695 C CA . VAL B 1 212 ? -10.852 1.089 6.117 1 93.12 212 VAL B CA 1
ATOM 4696 C C . VAL B 1 212 ? -11.266 -0.095 5.246 1 93.12 212 VAL B C 1
ATOM 4698 O O . VAL B 1 212 ? -11.023 -1.251 5.605 1 93.12 212 VAL B O 1
ATOM 4701 N N . HIS B 1 213 ? -11.883 0.271 4.125 1 93.75 213 HIS B N 1
ATOM 4702 C CA . HIS B 1 213 ? -12.289 -0.762 3.18 1 93.75 213 HIS B CA 1
ATOM 4703 C C . HIS B 1 213 ? -11.078 -1.503 2.617 1 93.75 213 HIS B C 1
ATOM 4705 O O . HIS B 1 213 ? -11.094 -2.73 2.508 1 93.75 213 HIS B O 1
ATOM 4711 N N . LYS B 1 214 ? -10.109 -0.777 2.299 1 93.44 214 LYS B N 1
ATOM 4712 C CA . LYS B 1 214 ? -8.883 -1.369 1.763 1 93.44 214 LYS B CA 1
ATOM 4713 C C . LYS B 1 214 ? -8.25 -2.328 2.768 1 93.44 214 LYS B C 1
ATOM 4715 O O . LYS B 1 214 ? -7.789 -3.408 2.395 1 93.44 214 LYS B O 1
ATOM 4720 N N . ALA B 1 215 ? -8.234 -1.896 3.984 1 93.94 215 ALA B N 1
ATOM 4721 C CA . ALA B 1 215 ? -7.668 -2.732 5.039 1 93.94 215 ALA B CA 1
ATOM 4722 C C . ALA B 1 215 ? -8.445 -4.039 5.176 1 93.94 215 ALA B C 1
ATOM 4724 O O . ALA B 1 215 ? -7.852 -5.094 5.422 1 93.94 215 ALA B O 1
ATOM 4725 N N . HIS B 1 216 ? -9.727 -3.932 5.047 1 95.62 216 HIS B N 1
ATOM 4726 C CA . HIS B 1 216 ? -10.562 -5.121 5.156 1 95.62 216 HIS B CA 1
ATOM 4727 C C . HIS B 1 216 ? -10.25 -6.121 4.051 1 95.62 216 HIS B C 1
ATOM 4729 O O . HIS B 1 216 ? -10.102 -7.32 4.316 1 95.62 216 HIS B O 1
ATOM 4735 N N . VAL B 1 217 ? -10.148 -5.617 2.865 1 95.81 217 VAL B N 1
ATOM 4736 C CA . VAL B 1 217 ? -9.844 -6.477 1.728 1 95.81 217 VAL B CA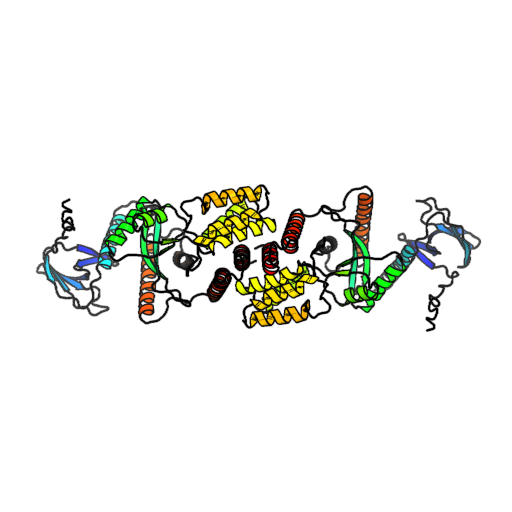 1
ATOM 4737 C C . VAL B 1 217 ? -8.461 -7.098 1.906 1 95.81 217 VAL B C 1
ATOM 4739 O O . VAL B 1 217 ? -8.266 -8.289 1.661 1 95.81 217 VAL B O 1
ATOM 4742 N N . ALA B 1 218 ? -7.562 -6.32 2.373 1 95.38 218 ALA B N 1
ATOM 4743 C CA . ALA B 1 218 ? -6.18 -6.766 2.547 1 95.38 218 ALA B CA 1
ATOM 4744 C C . ALA B 1 218 ? -6.094 -7.898 3.566 1 95.38 218 ALA B C 1
ATOM 4746 O O . ALA B 1 218 ? -5.363 -8.875 3.359 1 95.38 218 ALA B O 1
ATOM 4747 N N . ILE B 1 219 ? -6.789 -7.75 4.641 1 96.44 219 ILE B N 1
ATOM 4748 C CA . ILE B 1 219 ? -6.68 -8.758 5.691 1 96.44 219 ILE B CA 1
ATOM 4749 C C . ILE B 1 219 ? -7.355 -10.055 5.234 1 96.44 219 ILE B C 1
ATOM 4751 O O . ILE B 1 219 ? -6.922 -11.148 5.605 1 96.44 219 ILE B O 1
ATOM 4755 N N . CYS B 1 220 ? -8.406 -9.93 4.441 1 97 220 CYS B N 1
ATOM 4756 C CA . CYS B 1 220 ? -8.992 -11.125 3.852 1 97 220 CYS B CA 1
ATOM 4757 C C . CYS B 1 220 ? -7.988 -11.844 2.955 1 97 220 CYS B C 1
ATOM 4759 O O . CYS B 1 220 ? -7.906 -13.07 2.967 1 97 220 CYS B O 1
ATOM 4761 N N . GLY B 1 221 ? -7.246 -11.039 2.227 1 96.5 221 GLY B N 1
ATOM 4762 C CA . GLY B 1 221 ? -6.203 -11.617 1.392 1 96.5 221 GLY B CA 1
ATOM 4763 C C . GLY B 1 221 ? -5.105 -12.289 2.191 1 96.5 221 GLY B C 1
ATOM 4764 O O . GLY B 1 221 ? -4.555 -13.305 1.76 1 96.5 221 GLY B O 1
ATOM 4765 N N . ALA B 1 222 ? -4.844 -11.812 3.377 1 96.88 222 ALA B N 1
ATOM 4766 C CA . ALA B 1 222 ? -3.77 -12.32 4.223 1 96.88 222 ALA B CA 1
ATOM 4767 C C . ALA B 1 222 ? -4.105 -13.711 4.766 1 96.88 222 ALA B C 1
ATOM 4769 O O . ALA B 1 222 ? -3.217 -14.453 5.188 1 96.88 222 ALA B O 1
ATOM 4770 N N . LEU B 1 223 ? -5.34 -14.086 4.734 1 97.44 223 LEU B N 1
ATOM 4771 C CA . LEU B 1 223 ? -5.762 -15.406 5.184 1 97.44 223 LEU B CA 1
ATOM 4772 C C . LEU B 1 223 ? -5.059 -16.5 4.387 1 97.44 223 LEU B C 1
ATOM 4774 O O . LEU B 1 223 ? -4.805 -17.594 4.91 1 97.44 223 LEU B O 1
ATOM 4778 N N . SER B 1 224 ? -4.723 -16.156 3.115 1 96.81 224 SER B N 1
ATOM 4779 C CA . SER B 1 224 ? -4.148 -17.156 2.211 1 96.81 224 SER B CA 1
ATOM 4780 C C . SER B 1 224 ? -2.734 -17.531 2.641 1 96.81 224 SER B C 1
ATOM 4782 O O . SER B 1 224 ? -2.182 -18.531 2.158 1 96.81 224 SER B O 1
ATOM 4784 N N . LEU B 1 225 ? -2.178 -16.844 3.572 1 96.69 225 LEU B N 1
ATOM 4785 C CA . LEU B 1 225 ? -0.803 -17.094 3.994 1 96.69 225 LEU B CA 1
ATOM 4786 C C . LEU B 1 225 ? -0.767 -17.844 5.328 1 96.69 225 LEU B C 1
ATOM 4788 O O . LEU B 1 225 ? 0.31 -18.125 5.855 1 96.69 225 LEU B O 1
ATOM 4792 N N . LEU B 1 226 ? -1.934 -18.172 5.816 1 97 226 LEU B N 1
ATOM 4793 C CA . LEU B 1 226 ? -2.051 -18.984 7.02 1 97 226 LEU B CA 1
ATOM 4794 C C . LEU B 1 226 ? -2.057 -20.469 6.668 1 97 226 LEU B C 1
ATOM 4796 O O . LEU B 1 226 ? -2.447 -20.844 5.562 1 97 226 LEU B O 1
ATOM 4800 N N . PRO B 1 227 ? -1.58 -21.266 7.703 1 95.56 227 PRO B N 1
ATOM 4801 C CA . PRO B 1 227 ? -1.872 -22.688 7.535 1 95.56 227 PRO B CA 1
ATOM 4802 C C . PRO B 1 227 ? -3.361 -22.969 7.34 1 95.56 227 PRO B C 1
ATOM 4804 O O . PRO B 1 227 ? -4.203 -22.312 7.953 1 95.56 227 PRO B O 1
ATOM 4807 N N . GLN B 1 228 ? -3.635 -23.938 6.551 1 94.06 228 GLN B N 1
ATOM 4808 C CA . GLN B 1 228 ? -5 -24.25 6.129 1 94.06 228 GLN B CA 1
ATOM 4809 C C . GLN B 1 228 ? -5.926 -24.406 7.332 1 94.06 228 GLN B C 1
ATOM 4811 O O . GLN B 1 228 ? -7.055 -23.906 7.324 1 94.06 228 GLN B O 1
ATOM 4816 N N . HIS B 1 229 ? -5.492 -25.047 8.367 1 94.69 229 HIS B N 1
ATOM 4817 C CA . HIS B 1 229 ? -6.344 -25.375 9.508 1 94.69 229 HIS B CA 1
ATOM 4818 C C . HIS B 1 229 ? -6.676 -24.125 10.32 1 94.69 229 HIS B C 1
ATOM 4820 O O . HIS B 1 229 ? -7.582 -24.141 11.156 1 94.69 229 HIS B O 1
ATOM 4826 N N . LEU B 1 230 ? -6 -23 10.062 1 96.75 230 LEU B N 1
ATOM 4827 C CA . LEU B 1 230 ? -6.215 -21.766 10.82 1 96.75 230 LEU B CA 1
ATOM 4828 C C . LEU B 1 230 ? -7.074 -20.781 10.031 1 96.75 230 LEU B C 1
ATOM 4830 O O . LEU B 1 230 ? -7.473 -19.734 10.555 1 96.75 230 LEU B O 1
ATOM 4834 N N . ILE B 1 231 ? -7.418 -21.031 8.805 1 96.81 231 ILE B N 1
ATOM 4835 C CA . ILE B 1 231 ? -8.07 -20.094 7.91 1 96.81 231 ILE B CA 1
ATOM 4836 C C . ILE B 1 231 ? -9.477 -19.781 8.414 1 96.81 231 ILE B C 1
ATOM 4838 O O . ILE B 1 231 ? -9.891 -18.625 8.453 1 96.81 231 ILE B O 1
ATOM 4842 N N . SER B 1 232 ? -10.18 -20.781 8.828 1 95.69 232 SER B N 1
ATOM 4843 C CA . SER B 1 232 ? -11.539 -20.562 9.32 1 95.69 232 SER B CA 1
ATOM 4844 C C . SER B 1 232 ? -11.547 -19.688 10.562 1 95.69 232 SER B C 1
ATOM 4846 O O . SER B 1 232 ? -12.352 -18.75 10.664 1 95.69 232 SER B O 1
ATOM 4848 N N . ASP B 1 233 ? -10.648 -19.969 11.484 1 97.38 233 ASP B N 1
ATOM 4849 C CA . ASP B 1 233 ? -10.547 -19.156 12.688 1 97.38 233 ASP B CA 1
ATOM 4850 C C . ASP B 1 233 ? -10.109 -17.734 12.352 1 97.38 233 ASP B C 1
ATOM 4852 O O . ASP B 1 233 ? -10.57 -16.766 12.977 1 97.38 233 ASP B O 1
ATOM 4856 N N . GLY B 1 234 ? -9.188 -17.641 11.43 1 97.81 234 GLY B N 1
ATOM 4857 C CA . GLY B 1 234 ? -8.789 -16.312 10.977 1 97.81 234 GLY B CA 1
ATOM 4858 C C . GLY B 1 234 ? -9.93 -15.516 10.391 1 97.81 234 GLY B C 1
ATOM 4859 O O . GLY B 1 234 ? -10.055 -14.312 10.648 1 97.81 234 GLY B O 1
ATOM 4860 N N . TYR B 1 235 ? -10.711 -16.203 9.625 1 97.38 235 TYR B N 1
ATOM 4861 C CA . TYR B 1 235 ? -11.867 -15.539 9.039 1 97.38 235 TYR B CA 1
ATOM 4862 C C . TYR B 1 235 ? -12.844 -15.086 10.109 1 97.38 235 TYR B C 1
ATOM 4864 O O . TYR B 1 235 ? -13.445 -14.008 10 1 97.38 235 TYR B O 1
ATOM 4872 N N . LEU B 1 236 ? -13.07 -15.844 11.109 1 97.25 236 LEU B N 1
ATOM 4873 C CA . LEU B 1 236 ? -13.938 -15.477 12.227 1 97.25 236 LEU B CA 1
ATOM 4874 C C . LEU B 1 236 ? -13.414 -14.234 12.938 1 97.25 236 LEU B C 1
ATOM 4876 O O . LEU B 1 236 ? -14.195 -13.359 13.32 1 97.25 236 LEU B O 1
ATOM 4880 N N . TYR B 1 237 ? -12.164 -14.18 13.141 1 97.44 237 TYR B N 1
ATOM 4881 C CA . TYR B 1 237 ? -11.539 -13 13.719 1 97.44 237 TYR B CA 1
ATOM 4882 C C . TYR B 1 237 ? -11.898 -11.75 12.922 1 97.44 237 TYR B C 1
ATOM 4884 O O . TYR B 1 237 ? -12.234 -10.711 13.5 1 97.44 237 TYR B O 1
ATOM 4892 N N . ILE B 1 238 ? -11.836 -11.836 11.578 1 97.12 238 ILE B N 1
ATOM 4893 C CA . ILE B 1 238 ? -12.125 -10.703 10.711 1 97.12 238 ILE B CA 1
ATOM 4894 C C . ILE B 1 238 ? -13.602 -10.312 10.844 1 97.12 238 ILE B C 1
ATOM 4896 O O . ILE B 1 238 ? -13.922 -9.125 10.953 1 97.12 238 ILE B O 1
ATOM 4900 N N . MET B 1 239 ? -14.438 -11.289 10.922 1 96.19 239 MET B N 1
ATOM 4901 C CA . MET B 1 239 ? -15.875 -11.047 10.938 1 96.19 239 MET B CA 1
ATOM 4902 C C . MET B 1 239 ? -16.312 -10.469 12.281 1 96.19 239 MET B C 1
ATOM 4904 O O . MET B 1 239 ? -17.297 -9.727 12.352 1 96.19 239 MET B O 1
ATOM 4908 N N . GLU B 1 240 ? -15.594 -10.711 13.281 1 94.06 240 GLU B N 1
ATOM 4909 C CA . GLU B 1 240 ? -15.938 -10.219 14.609 1 94.06 240 GLU B CA 1
ATOM 4910 C C . GLU B 1 240 ? -15.789 -8.703 14.695 1 94.06 240 GLU B C 1
ATOM 4912 O O . GLU B 1 240 ? -16.5 -8.047 15.461 1 94.06 240 GLU B O 1
ATOM 4917 N N . ASP B 1 241 ? -14.93 -8.148 13.859 1 91.12 241 ASP B N 1
ATOM 4918 C CA . ASP B 1 241 ? -14.594 -6.734 13.992 1 91.12 241 ASP B CA 1
ATOM 4919 C C . ASP B 1 241 ? -14.891 -5.973 12.703 1 91.12 241 ASP B C 1
ATOM 4921 O O . ASP B 1 241 ? -14.5 -4.812 12.562 1 91.12 241 ASP B O 1
ATOM 4925 N N . CYS B 1 242 ? -15.484 -6.562 11.766 1 88.69 242 CYS B N 1
ATOM 4926 C CA . CYS B 1 242 ? -15.656 -5.875 10.492 1 88.69 242 CYS B CA 1
ATOM 4927 C C . CYS B 1 242 ? -16.844 -4.922 10.531 1 88.69 242 CYS B C 1
ATOM 4929 O O . CYS B 1 242 ? -17.75 -5.094 11.344 1 88.69 242 CYS B O 1
ATOM 4931 N N . SER B 1 243 ? -16.719 -3.898 9.773 1 84.56 243 SER B N 1
ATOM 4932 C CA . SER B 1 243 ? -17.797 -2.902 9.68 1 84.56 243 SER B CA 1
ATOM 4933 C C . SER B 1 243 ? -19.031 -3.486 9.023 1 84.56 243 SER B C 1
ATOM 4935 O O . SER B 1 243 ? -18.938 -4.418 8.227 1 84.56 243 SER B O 1
ATOM 4937 N N . ASN B 1 244 ? -20.156 -2.951 9.367 1 84.12 244 ASN B N 1
ATOM 4938 C CA . ASN B 1 244 ? -21.422 -3.414 8.805 1 84.12 244 ASN B CA 1
ATOM 4939 C C . ASN B 1 244 ? -21.875 -2.541 7.641 1 84.12 244 ASN B C 1
ATOM 4941 O O . ASN B 1 244 ? -23.062 -2.471 7.332 1 84.12 244 ASN B O 1
ATOM 4945 N N . ASN B 1 245 ? -20.969 -2 7.023 1 89.25 245 ASN B N 1
ATOM 4946 C CA . ASN B 1 245 ? -21.266 -1.221 5.828 1 89.25 245 ASN B CA 1
ATOM 4947 C C . ASN B 1 245 ? -21.688 -2.113 4.668 1 89.25 245 ASN B C 1
ATOM 4949 O O . ASN B 1 245 ? -21.219 -3.244 4.539 1 89.25 245 ASN B O 1
ATOM 4953 N N . GLY B 1 246 ? -22.531 -1.636 3.832 1 91.38 246 GLY B N 1
ATOM 4954 C CA . GLY B 1 246 ? -23.109 -2.406 2.736 1 91.38 246 GLY B CA 1
ATOM 4955 C C . GLY B 1 246 ? -22.062 -2.943 1.778 1 91.38 246 GLY B C 1
ATOM 4956 O O . GLY B 1 246 ? -22.125 -4.102 1.36 1 91.38 246 GLY B O 1
ATOM 4957 N N . GLN B 1 247 ? -21.109 -2.119 1.429 1 93.81 247 GLN B N 1
ATOM 4958 C CA . GLN B 1 247 ? -20.062 -2.529 0.496 1 93.81 247 GLN B CA 1
ATOM 4959 C C . GLN B 1 247 ? -19.219 -3.656 1.08 1 93.81 247 GLN B C 1
ATOM 4961 O O . GLN B 1 247 ? -18.891 -4.613 0.378 1 93.81 247 GLN B O 1
ATOM 4966 N N . ILE B 1 248 ? -18.906 -3.576 2.342 1 95.75 248 ILE B N 1
ATOM 4967 C CA . ILE B 1 248 ? -18.109 -4.59 3.02 1 95.75 248 ILE B CA 1
ATOM 4968 C C . ILE B 1 248 ? -18.906 -5.898 3.098 1 95.75 248 ILE B C 1
ATOM 4970 O O . ILE B 1 248 ? -18.344 -6.977 2.871 1 95.75 248 ILE B O 1
ATOM 4974 N N . LEU B 1 249 ? -20.156 -5.797 3.393 1 96.31 249 LEU B N 1
ATOM 4975 C CA . LEU B 1 249 ? -21 -6.98 3.471 1 96.31 249 LEU B CA 1
ATOM 4976 C C . LEU B 1 249 ? -21.078 -7.688 2.121 1 96.31 249 LEU B C 1
ATOM 4978 O O . LEU B 1 249 ? -21 -8.914 2.055 1 96.31 249 LEU B O 1
ATOM 4982 N N . ALA B 1 250 ? -21.203 -6.852 1.104 1 97.38 250 ALA B N 1
ATOM 4983 C CA . ALA B 1 250 ? -21.234 -7.418 -0.243 1 97.38 250 ALA B CA 1
ATOM 4984 C C . ALA B 1 250 ? -19.922 -8.141 -0.562 1 97.38 250 ALA B C 1
ATOM 4986 O O . ALA B 1 250 ? -19.938 -9.219 -1.153 1 97.38 250 ALA B O 1
ATOM 4987 N N . PHE B 1 251 ? -18.875 -7.582 -0.246 1 97.75 251 PHE B N 1
ATOM 4988 C CA . PHE B 1 251 ? -17.578 -8.195 -0.471 1 97.75 251 PHE B CA 1
ATOM 4989 C C . PHE B 1 251 ? -17.453 -9.492 0.312 1 97.75 251 PHE B C 1
ATOM 4991 O O . PHE B 1 251 ? -16.922 -10.484 -0.203 1 97.75 251 PHE B O 1
ATOM 4998 N N . ASN B 1 252 ? -17.844 -9.438 1.554 1 97.25 252 ASN B N 1
ATOM 4999 C CA . ASN B 1 252 ? -17.781 -10.641 2.379 1 97.25 252 ASN B CA 1
ATOM 5000 C C . ASN B 1 252 ? -18.609 -11.773 1.784 1 97.25 252 ASN B C 1
ATOM 5002 O O . ASN B 1 252 ? -18.203 -12.938 1.819 1 97.25 252 ASN B O 1
ATOM 5006 N N . ASP B 1 253 ? -19.75 -11.438 1.292 1 96.94 253 ASP B N 1
ATOM 5007 C CA . ASP B 1 253 ? -20.562 -12.445 0.625 1 96.94 253 ASP B CA 1
ATOM 5008 C C . ASP B 1 253 ? -19.828 -13.062 -0.561 1 96.94 253 ASP B C 1
ATOM 5010 O O . ASP B 1 253 ? -19.844 -14.281 -0.733 1 96.94 253 ASP B O 1
ATOM 5014 N N . TYR B 1 254 ? -19.312 -12.258 -1.316 1 97.69 254 TYR B N 1
ATOM 5015 C CA . TYR B 1 254 ? -18.5 -12.734 -2.434 1 97.69 254 TYR B CA 1
ATOM 5016 C C . TYR B 1 254 ? -17.391 -13.648 -1.946 1 97.69 254 TYR B C 1
ATOM 5018 O O . TYR B 1 254 ? -17.172 -14.727 -2.504 1 97.69 254 TYR B O 1
ATOM 5026 N N . PHE B 1 255 ? -16.688 -13.203 -0.979 1 97.56 255 PHE B N 1
ATOM 5027 C CA . PHE B 1 255 ? -15.531 -13.938 -0.479 1 97.56 255 PHE B CA 1
ATOM 5028 C C . PHE B 1 255 ? -15.93 -15.328 0.002 1 97.56 255 PHE B C 1
ATOM 5030 O O . PHE B 1 255 ? -15.258 -16.312 -0.3 1 97.56 255 PHE B O 1
ATOM 5037 N N . VAL B 1 256 ? -16.984 -15.367 0.713 1 96.69 256 VAL B N 1
ATOM 5038 C CA . VAL B 1 256 ? -17.469 -16.641 1.242 1 96.69 256 VAL B CA 1
ATOM 5039 C C . VAL B 1 256 ? -17.922 -17.531 0.096 1 96.69 256 VAL B C 1
ATOM 5041 O O . VAL B 1 256 ? -17.531 -18.703 0.019 1 96.69 256 VAL B O 1
ATOM 5044 N N . ASN B 1 257 ? -18.641 -17.031 -0.816 1 96.06 257 ASN B N 1
ATOM 5045 C CA . ASN B 1 257 ? -19.203 -17.828 -1.909 1 96.06 257 ASN B CA 1
ATOM 5046 C C . ASN B 1 257 ? -18.109 -18.281 -2.877 1 96.06 257 ASN B C 1
ATOM 5048 O O . ASN B 1 257 ? -18.109 -19.438 -3.316 1 96.06 257 ASN B O 1
ATOM 5052 N N . ALA B 1 258 ? -17.203 -17.453 -3.16 1 95.25 258 ALA B N 1
ATOM 5053 C CA . ALA B 1 258 ? -16.219 -17.719 -4.211 1 95.25 258 ALA B CA 1
ATOM 5054 C C . ALA B 1 258 ? -15.031 -18.5 -3.662 1 95.25 258 ALA B C 1
ATOM 5056 O O . ALA B 1 258 ? -14.422 -19.297 -4.375 1 95.25 258 ALA B O 1
ATOM 5057 N N . TRP B 1 259 ? -14.719 -18.297 -2.33 1 95.56 259 TRP B N 1
ATOM 5058 C CA . TRP B 1 259 ? -13.414 -18.797 -1.9 1 95.56 259 TRP B CA 1
ATOM 5059 C C . TRP B 1 259 ? -13.562 -19.719 -0.69 1 95.56 259 TRP B C 1
ATOM 5061 O O . TRP B 1 259 ? -12.781 -20.656 -0.519 1 95.56 259 TRP B O 1
ATOM 5071 N N . ILE B 1 260 ? -14.523 -19.484 0.162 1 93.81 260 ILE B N 1
ATOM 5072 C CA . ILE B 1 260 ? -14.633 -20.266 1.386 1 93.81 260 ILE B CA 1
ATOM 5073 C C . ILE B 1 260 ? -15.578 -21.453 1.158 1 93.81 260 ILE B C 1
ATOM 5075 O O . ILE B 1 260 ? -15.242 -22.594 1.476 1 93.81 260 ILE B O 1
ATOM 5079 N N . GLU B 1 261 ? -16.734 -21.172 0.699 1 91.5 261 GLU B N 1
ATOM 5080 C CA . GLU B 1 261 ? -17.734 -22.219 0.447 1 91.5 261 GLU B CA 1
ATOM 5081 C C . GLU B 1 261 ? -17.719 -22.656 -1.017 1 91.5 261 GLU B C 1
ATOM 5083 O O . GLU B 1 261 ? -18.766 -22.641 -1.683 1 91.5 261 GLU B O 1
ATOM 5088 N N . SER B 1 262 ? -16.594 -22.781 -1.63 1 87.88 262 SER B N 1
ATOM 5089 C CA . SER B 1 262 ? -16.453 -23.188 -3.025 1 87.88 262 SER B CA 1
ATOM 5090 C C . SER B 1 262 ? -15.516 -24.375 -3.166 1 87.88 262 SER B C 1
ATOM 5092 O O . SER B 1 262 ? -14.961 -24.859 -2.176 1 87.88 262 SER B O 1
ATOM 5094 N N . SER B 1 263 ? -15.375 -24.828 -4.391 1 83.81 263 SER B N 1
ATOM 5095 C CA . SER B 1 263 ? -14.492 -25.953 -4.691 1 83.81 263 SER B CA 1
ATOM 5096 C C . SER B 1 263 ? -13.023 -25.547 -4.539 1 83.81 263 SER B C 1
ATOM 5098 O O . SER B 1 263 ? -12.141 -26.406 -4.512 1 83.81 263 SER B O 1
ATOM 5100 N N . PHE B 1 264 ? -12.898 -24.328 -4.328 1 88.5 264 PHE B N 1
ATOM 5101 C CA . PHE B 1 264 ? -11.531 -23.844 -4.266 1 88.5 264 PHE B CA 1
ATOM 5102 C C . PHE B 1 264 ? -11.023 -23.828 -2.826 1 88.5 264 PHE B C 1
ATOM 5104 O O . PHE B 1 264 ? -9.836 -23.609 -2.584 1 88.5 264 PHE B O 1
ATOM 5111 N N . PHE B 1 265 ? -11.953 -24.062 -1.954 1 88.19 265 PHE B N 1
ATOM 5112 C CA . PHE B 1 265 ? -11.5 -24.062 -0.569 1 88.19 265 PHE B CA 1
ATOM 5113 C C . PHE B 1 265 ? -10.43 -25.125 -0.355 1 88.19 265 PHE B C 1
ATOM 5115 O O . PHE B 1 265 ? -10.57 -26.266 -0.835 1 88.19 265 PHE B O 1
ATOM 5122 N N . GLY B 1 266 ? -9.352 -24.75 0.214 1 89.19 266 GLY B N 1
ATOM 5123 C CA . GLY B 1 266 ? -8.234 -25.656 0.415 1 89.19 266 GLY B CA 1
ATOM 5124 C C . GLY B 1 266 ? -7.164 -25.531 -0.655 1 89.19 266 GLY B C 1
ATOM 5125 O O . GLY B 1 266 ? -6.094 -26.125 -0.545 1 89.19 266 GLY B O 1
ATOM 5126 N N . LYS B 1 267 ? -7.465 -24.75 -1.64 1 93.56 267 LYS B N 1
ATOM 5127 C CA . LYS B 1 267 ? -6.547 -24.656 -2.771 1 93.56 267 LYS B CA 1
ATOM 5128 C C . LYS B 1 267 ? -5.824 -23.312 -2.789 1 93.56 267 LYS B C 1
ATOM 5130 O O . LYS B 1 267 ? -5.07 -23.031 -3.719 1 93.56 267 LYS B O 1
ATOM 5135 N N . TRP B 1 268 ? -6.105 -22.516 -1.719 1 94.94 268 TRP B N 1
ATOM 5136 C CA . TRP B 1 268 ? -5.492 -21.188 -1.77 1 94.94 268 TRP B CA 1
ATOM 5137 C C . TRP B 1 268 ? -4.758 -20.875 -0.47 1 94.94 268 TRP B C 1
ATOM 5139 O O . TRP B 1 268 ? -4.664 -19.719 -0.064 1 94.94 268 TRP B O 1
ATOM 5149 N N . SER B 1 269 ? -4.348 -21.844 0.285 1 94.25 269 SER B N 1
ATOM 5150 C CA . SER B 1 269 ? -3.402 -21.656 1.383 1 94.25 269 SER B CA 1
ATOM 5151 C C . SER B 1 269 ? -1.963 -21.781 0.896 1 94.25 269 SER B C 1
ATOM 5153 O O . SER B 1 269 ? -1.552 -22.828 0.402 1 94.25 269 SER B O 1
ATOM 5155 N N . PHE B 1 270 ? -1.222 -20.797 1.076 1 93.81 270 PHE B N 1
ATOM 5156 C CA . PHE B 1 270 ? 0.112 -20.781 0.487 1 93.81 270 PHE B CA 1
ATOM 5157 C C . PHE B 1 270 ? 1.183 -20.844 1.569 1 93.81 270 PHE B C 1
ATOM 5159 O O . PHE B 1 270 ? 2.365 -20.641 1.293 1 93.81 270 PHE B O 1
ATOM 5166 N N . TYR B 1 271 ? 0.75 -21.047 2.744 1 90.38 271 TYR B N 1
ATOM 5167 C CA . TYR B 1 271 ? 1.739 -21.234 3.799 1 90.38 271 TYR B CA 1
ATOM 5168 C C . TYR B 1 271 ? 2.592 -22.469 3.531 1 90.38 271 TYR B C 1
ATOM 5170 O O . TYR B 1 271 ? 2.064 -23.547 3.244 1 90.38 271 TYR B O 1
ATOM 5178 N N . GLY B 1 272 ? 3.85 -22.297 3.547 1 84.12 272 GLY B N 1
ATOM 5179 C CA . GLY B 1 272 ? 4.758 -23.422 3.342 1 84.12 272 GLY B CA 1
ATOM 5180 C C . GLY B 1 272 ? 5.016 -23.719 1.878 1 84.12 272 GLY B C 1
ATOM 5181 O O . GLY B 1 272 ? 5.785 -24.625 1.55 1 84.12 272 GLY B O 1
ATOM 5182 N N . GLU B 1 273 ? 4.305 -22.984 1.035 1 86.38 273 GLU B N 1
ATOM 5183 C CA . GLU B 1 273 ? 4.512 -23.156 -0.398 1 86.38 273 GLU B CA 1
ATOM 5184 C C . GLU B 1 273 ? 5.742 -22.406 -0.881 1 86.38 273 GLU B C 1
ATOM 5186 O O . GLU B 1 273 ? 5.883 -21.203 -0.609 1 86.38 273 GLU B O 1
ATOM 5191 N N . ARG B 1 274 ? 6.578 -23.125 -1.459 1 81.31 274 ARG B N 1
ATOM 5192 C CA . ARG B 1 274 ? 7.781 -22.484 -1.992 1 81.31 274 ARG B CA 1
ATOM 5193 C C . ARG B 1 274 ? 7.449 -21.578 -3.166 1 81.31 274 ARG B C 1
ATOM 5195 O O . ARG B 1 274 ? 8 -20.484 -3.281 1 81.31 274 ARG B O 1
ATOM 5202 N N . PHE B 1 275 ? 6.609 -22.109 -4.004 1 85.19 275 PHE B N 1
ATOM 5203 C CA . PHE B 1 275 ? 6.145 -21.328 -5.148 1 85.19 275 PHE B CA 1
ATOM 5204 C C . PHE B 1 275 ? 4.719 -20.844 -4.93 1 85.19 275 PHE B C 1
ATOM 5206 O O . PHE B 1 275 ? 3.768 -21.625 -5.035 1 85.19 275 PHE B O 1
ATOM 5213 N N . ARG B 1 276 ? 4.617 -19.531 -4.617 1 83.56 276 ARG B N 1
ATOM 5214 C CA . ARG B 1 276 ? 3.281 -19 -4.359 1 83.56 276 ARG B CA 1
ATOM 5215 C C . ARG B 1 276 ? 2.654 -18.453 -5.637 1 83.56 276 ARG B C 1
ATOM 5217 O O . ARG B 1 276 ? 1.433 -18.328 -5.73 1 83.56 276 ARG B O 1
ATOM 5224 N N . THR B 1 277 ? 3.576 -18.094 -6.52 1 77.38 277 THR B N 1
ATOM 5225 C CA . THR B 1 277 ? 3.092 -17.547 -7.781 1 77.38 277 THR B CA 1
ATOM 5226 C C . THR B 1 277 ? 3.59 -18.375 -8.961 1 77.38 277 THR B C 1
ATOM 5228 O O . THR B 1 277 ? 4.469 -19.234 -8.805 1 77.38 277 THR B O 1
ATOM 5231 N N . THR B 1 278 ? 2.918 -18.219 -10.008 1 78.62 278 THR B N 1
ATOM 5232 C CA . THR B 1 278 ? 3.312 -18.906 -11.234 1 78.62 278 THR B CA 1
ATOM 5233 C C . THR B 1 278 ? 4.164 -18 -12.109 1 78.62 278 THR B C 1
ATOM 5235 O O . THR B 1 278 ? 4.008 -17.984 -13.336 1 78.62 278 THR B O 1
ATOM 5238 N N . ASN B 1 279 ? 5.035 -17.297 -11.453 1 76.62 279 ASN B N 1
ATOM 5239 C CA . ASN B 1 279 ? 5.867 -16.328 -12.172 1 76.62 279 ASN B CA 1
ATOM 5240 C C . ASN B 1 279 ? 6.734 -17.016 -13.227 1 76.62 279 ASN B C 1
ATOM 5242 O O . ASN B 1 279 ? 6.98 -16.453 -14.289 1 76.62 279 ASN B O 1
ATOM 5246 N N . HIS B 1 280 ? 7.188 -18.203 -12.93 1 82.88 280 HIS B N 1
ATOM 5247 C CA . HIS B 1 280 ? 8.016 -18.938 -13.883 1 82.88 280 HIS B CA 1
ATOM 5248 C C . HIS B 1 280 ? 7.254 -19.203 -15.18 1 82.88 280 HIS B C 1
ATOM 5250 O O . HIS B 1 280 ? 7.828 -19.109 -16.266 1 82.88 280 HIS B O 1
ATOM 5256 N N . LEU B 1 281 ? 5.988 -19.516 -14.969 1 88.12 281 LEU B N 1
ATOM 5257 C CA . LEU B 1 281 ? 5.156 -19.797 -16.141 1 88.12 281 LEU B CA 1
ATOM 5258 C C . LEU B 1 281 ? 4.914 -18.516 -16.938 1 88.12 281 LEU B C 1
ATOM 5260 O O . LEU B 1 281 ? 5.016 -18.516 -18.172 1 88.12 281 LEU B O 1
ATOM 5264 N N . GLU B 1 282 ? 4.605 -17.5 -16.203 1 83.81 282 GLU B N 1
ATOM 5265 C CA . GLU B 1 282 ? 4.363 -16.219 -16.859 1 83.81 282 GLU B CA 1
ATOM 5266 C C . GLU B 1 282 ? 5.609 -15.719 -17.578 1 83.81 282 GLU B C 1
ATOM 5268 O O . GLU B 1 282 ? 5.52 -15.188 -18.688 1 83.81 282 GLU B O 1
ATOM 5273 N N . GLY B 1 283 ? 6.715 -15.836 -16.922 1 85.06 283 GLY B N 1
ATOM 5274 C CA . GLY B 1 283 ? 7.965 -15.469 -17.578 1 85.06 283 GLY B CA 1
ATOM 5275 C C . GLY B 1 283 ? 8.242 -16.281 -18.828 1 85.06 283 GLY B C 1
ATOM 5276 O O . GLY B 1 283 ? 8.672 -15.727 -19.844 1 85.06 283 GLY B O 1
ATOM 5277 N N . TRP B 1 284 ? 8.023 -17.516 -18.734 1 89.69 284 TRP B N 1
ATOM 5278 C CA . TRP B 1 284 ? 8.219 -18.391 -19.875 1 89.69 284 TRP B CA 1
ATOM 5279 C C . TRP B 1 284 ? 7.305 -18.016 -21.031 1 89.69 284 TRP B C 1
ATOM 5281 O O . TRP B 1 284 ? 7.746 -17.922 -22.188 1 89.69 284 TRP B O 1
ATOM 5291 N N . HIS B 1 285 ? 6.035 -17.781 -20.75 1 86.31 285 HIS B N 1
ATOM 5292 C CA . HIS B 1 285 ? 5.078 -17.375 -21.781 1 86.31 285 HIS B CA 1
ATOM 5293 C C . HIS B 1 285 ? 5.5 -16.062 -22.438 1 86.31 285 HIS B C 1
ATOM 5295 O O . HIS B 1 285 ? 5.391 -15.914 -23.656 1 86.31 285 HIS B O 1
ATOM 5301 N N . SER B 1 286 ? 5.934 -15.188 -21.562 1 87.06 286 SER B N 1
ATOM 5302 C CA . SER B 1 286 ? 6.371 -13.891 -22.078 1 87.06 286 SER B CA 1
ATOM 5303 C C . SER B 1 286 ? 7.555 -14.047 -23.031 1 87.06 286 SER B C 1
ATOM 5305 O O . SER B 1 286 ? 7.605 -13.398 -24.078 1 87.06 286 SER B O 1
ATOM 5307 N N . LYS B 1 287 ? 8.477 -14.836 -22.672 1 85.25 287 LYS B N 1
ATOM 5308 C CA . LYS B 1 287 ? 9.633 -15.094 -23.516 1 85.25 287 LYS B CA 1
ATOM 5309 C C . LYS B 1 287 ? 9.219 -15.727 -24.844 1 85.25 287 LYS B C 1
ATOM 5311 O O . LYS B 1 287 ? 9.742 -15.359 -25.906 1 85.25 287 LYS B O 1
ATOM 5316 N N . LEU B 1 288 ? 8.312 -16.688 -24.781 1 85.62 288 LEU B N 1
ATOM 5317 C CA . LEU B 1 288 ? 7.824 -17.344 -25.984 1 85.62 288 LEU B CA 1
ATOM 5318 C C . LEU B 1 288 ? 7.113 -16.344 -26.906 1 85.62 288 LEU B C 1
ATOM 5320 O O . LEU B 1 288 ? 7.305 -16.375 -28.125 1 85.62 288 LEU B O 1
ATOM 5324 N N . ASN B 1 289 ? 6.332 -15.5 -26.266 1 83 289 ASN B N 1
ATOM 5325 C CA . ASN B 1 289 ? 5.578 -14.508 -27.016 1 83 289 ASN B CA 1
ATOM 5326 C C . ASN B 1 289 ? 6.504 -13.492 -27.688 1 83 289 ASN B C 1
ATOM 5328 O O . ASN B 1 289 ? 6.211 -13.008 -28.781 1 83 289 ASN B O 1
ATOM 5332 N N . LYS B 1 290 ? 7.523 -13.148 -27.016 1 83.25 290 LYS B N 1
ATOM 5333 C CA . LYS B 1 290 ? 8.484 -12.211 -27.594 1 83.25 290 LYS B CA 1
ATOM 5334 C C . LYS B 1 290 ? 9.133 -12.789 -28.844 1 83.25 290 LYS B C 1
ATOM 5336 O O . LYS B 1 290 ? 9.539 -12.039 -29.75 1 83.25 290 LYS B O 1
ATOM 5341 N N . GLY B 1 291 ? 9.227 -14.023 -28.812 1 78.06 291 GLY B N 1
ATOM 5342 C CA . GLY B 1 291 ? 9.789 -14.688 -29.984 1 78.06 291 GLY B CA 1
ATOM 5343 C C . GLY B 1 291 ? 8.844 -14.711 -31.172 1 78.06 291 GLY B C 1
ATOM 5344 O O . GLY B 1 291 ? 9.266 -14.953 -32.312 1 78.06 291 GLY B O 1
ATOM 5345 N N . ILE B 1 292 ? 7.555 -14.492 -30.812 1 75.19 292 ILE B N 1
ATOM 5346 C CA . ILE B 1 292 ? 6.547 -14.492 -31.859 1 75.19 292 ILE B CA 1
ATOM 5347 C C . ILE B 1 292 ? 6.383 -13.078 -32.438 1 75.19 292 ILE B C 1
ATOM 5349 O O . ILE B 1 292 ? 6.016 -12.156 -31.703 1 75.19 292 ILE B O 1
ATOM 5353 N N . SER B 1 293 ? 7.133 -12.648 -33.375 1 62.16 293 SER B N 1
ATOM 5354 C CA . SER B 1 293 ? 7.156 -11.32 -34 1 62.16 293 SER B CA 1
ATOM 5355 C C . SER B 1 293 ? 5.77 -10.906 -34.469 1 62.16 293 SER B C 1
ATOM 5357 O O . SER B 1 293 ? 5.398 -9.734 -34.375 1 62.16 293 SER B O 1
ATOM 5359 N N . ASN B 1 294 ? 5.094 -11.883 -35.031 1 62.53 294 ASN B N 1
ATOM 5360 C CA . ASN B 1 294 ? 3.816 -11.516 -35.656 1 62.53 294 ASN B CA 1
ATOM 5361 C C . ASN B 1 294 ? 2.637 -11.984 -34.781 1 62.53 294 ASN B C 1
ATOM 5363 O O . ASN B 1 294 ? 2.725 -13.008 -34.125 1 62.53 294 ASN B O 1
ATOM 5367 N N . ALA B 1 295 ? 1.546 -11.148 -34.75 1 63.84 295 ALA B N 1
ATOM 5368 C CA . ALA B 1 295 ? 0.333 -11.414 -34 1 63.84 295 ALA B CA 1
ATOM 5369 C C . ALA B 1 295 ? -0.295 -12.742 -34.406 1 63.84 295 ALA B C 1
ATOM 5371 O O . ALA B 1 295 ? -0.908 -13.43 -33.594 1 63.84 295 ALA B O 1
ATOM 5372 N N . LYS B 1 296 ? -0.123 -13.062 -35.625 1 65.31 296 LYS B N 1
ATOM 5373 C CA . LYS B 1 296 ? -0.662 -14.328 -36.125 1 65.31 296 LYS B CA 1
ATOM 5374 C C . LYS B 1 296 ? 0.418 -15.164 -36.812 1 65.31 296 LYS B C 1
ATOM 5376 O O . LYS B 1 296 ? 0.492 -15.203 -38.031 1 65.31 296 LYS B O 1
ATOM 5381 N N . PRO B 1 297 ? 1.265 -15.711 -36 1 66 297 PRO B N 1
ATOM 5382 C CA . PRO B 1 297 ? 2.344 -16.5 -36.625 1 66 297 PRO B CA 1
ATOM 5383 C C . PRO B 1 297 ? 1.834 -17.75 -37.344 1 66 297 PRO B C 1
ATOM 5385 O O . PRO B 1 297 ? 0.754 -18.25 -37.031 1 66 297 PRO B O 1
ATOM 5388 N N . SER B 1 298 ? 2.57 -18.109 -38.375 1 69 298 SER B N 1
ATOM 5389 C CA . SER B 1 298 ? 2.271 -19.391 -39 1 69 298 SER B CA 1
ATOM 5390 C C . SER B 1 298 ? 2.527 -20.547 -38.062 1 69 298 SER B C 1
ATOM 5392 O O . SER B 1 298 ? 3.281 -20.406 -37.094 1 69 298 SER B O 1
ATOM 5394 N N . PHE B 1 299 ? 1.794 -21.625 -38.188 1 75.19 299 PHE B N 1
ATOM 5395 C CA . PHE B 1 299 ? 1.91 -22.797 -37.344 1 75.19 299 PHE B CA 1
ATOM 5396 C C . PHE B 1 299 ? 3.334 -23.344 -37.344 1 75.19 299 PHE B C 1
ATOM 5398 O O . PHE B 1 299 ? 3.857 -23.766 -36.312 1 75.19 299 PHE B O 1
ATOM 5405 N N . ILE B 1 300 ? 3.941 -23.312 -38.5 1 70.56 300 ILE B N 1
ATOM 5406 C CA . ILE B 1 300 ? 5.289 -23.844 -38.625 1 70.56 300 ILE B CA 1
ATOM 5407 C C . ILE B 1 300 ? 6.27 -23 -37.844 1 70.56 300 ILE B C 1
ATOM 5409 O O . ILE B 1 300 ? 7.156 -23.531 -37.156 1 70.56 300 ILE B O 1
ATOM 5413 N N . LYS B 1 301 ? 6.09 -21.797 -38.031 1 75.44 301 LYS B N 1
ATOM 5414 C CA . LYS B 1 301 ? 6.949 -20.891 -37.25 1 75.44 301 LYS B CA 1
ATOM 5415 C C . LYS B 1 301 ? 6.762 -21.078 -35.75 1 75.44 301 LYS B C 1
ATOM 5417 O O . LYS B 1 301 ? 7.73 -21.031 -35 1 75.44 301 LYS B O 1
ATOM 5422 N N . PHE B 1 302 ? 5.516 -21.219 -35.438 1 82.81 302 PHE B N 1
ATOM 5423 C CA . PHE B 1 302 ? 5.184 -21.469 -34.031 1 82.81 302 PHE B CA 1
ATOM 5424 C C . PHE B 1 302 ? 5.836 -22.766 -33.531 1 82.81 302 PHE B C 1
ATOM 5426 O O . PHE B 1 302 ? 6.426 -22.797 -32.469 1 82.81 302 PHE B O 1
ATOM 5433 N N . LEU B 1 303 ? 5.766 -23.781 -34.281 1 80.62 303 LEU B N 1
ATOM 5434 C CA . LEU B 1 303 ? 6.355 -25.062 -33.938 1 80.62 303 LEU B CA 1
ATOM 5435 C C . LEU B 1 303 ? 7.875 -24.969 -33.875 1 80.62 303 LEU B C 1
ATOM 5437 O O . LEU B 1 303 ? 8.5 -25.594 -33 1 80.62 303 LEU B O 1
ATOM 5441 N N . ASP B 1 304 ? 8.398 -24.203 -34.75 1 80.75 304 ASP B N 1
ATOM 5442 C CA . ASP B 1 304 ? 9.844 -24 -34.75 1 80.75 304 ASP B CA 1
ATOM 5443 C C . ASP B 1 304 ? 10.281 -23.312 -33.438 1 80.75 304 ASP B C 1
ATOM 5445 O O . ASP B 1 304 ? 11.32 -23.656 -32.875 1 80.75 304 ASP B O 1
ATOM 5449 N N . LEU B 1 305 ? 9.492 -22.422 -33.156 1 84.19 305 LEU B N 1
ATOM 5450 C CA . LEU B 1 305 ? 9.781 -21.703 -31.922 1 84.19 305 LEU B CA 1
ATOM 5451 C C . LEU B 1 305 ? 9.703 -22.625 -30.719 1 84.19 305 LEU B C 1
ATOM 5453 O O . LEU B 1 305 ? 10.523 -22.547 -29.812 1 84.19 305 LEU B O 1
ATOM 5457 N N . LEU B 1 306 ? 8.727 -23.438 -30.672 1 87.44 306 LEU B N 1
ATOM 5458 C CA . LEU B 1 306 ? 8.547 -24.391 -29.578 1 87.44 306 LEU B CA 1
ATOM 5459 C C . LEU B 1 306 ? 9.719 -25.359 -29.5 1 87.44 306 LEU B C 1
ATOM 5461 O O . LEU B 1 306 ? 10.203 -25.672 -28.406 1 87.44 306 LEU B O 1
ATOM 5465 N N . LEU B 1 307 ? 10.141 -25.766 -30.656 1 86.06 307 LEU B N 1
ATOM 5466 C CA . LEU B 1 307 ? 11.25 -26.719 -30.703 1 86.06 307 LEU B CA 1
ATOM 5467 C C . LEU B 1 307 ? 12.547 -26.062 -30.234 1 86.06 307 LEU B C 1
ATOM 5469 O O . LEU B 1 307 ? 13.352 -26.703 -29.547 1 86.06 307 LEU B O 1
ATOM 5473 N N . LYS B 1 308 ? 12.703 -24.859 -30.641 1 87.19 308 LYS B N 1
ATOM 5474 C CA . LYS B 1 308 ? 13.867 -24.125 -30.172 1 87.19 308 LYS B CA 1
ATOM 5475 C C . LYS B 1 308 ? 13.852 -23.984 -28.656 1 87.19 308 LYS B C 1
ATOM 5477 O O . LYS B 1 308 ? 14.883 -24.109 -28 1 87.19 308 LYS B O 1
ATOM 5482 N N . ASN B 1 309 ? 12.68 -23.672 -28.172 1 89.81 309 ASN B N 1
ATOM 5483 C CA . ASN B 1 309 ? 12.508 -23.547 -26.734 1 89.81 309 ASN B CA 1
ATOM 5484 C C . ASN B 1 309 ? 12.805 -24.859 -26 1 89.81 309 ASN B C 1
ATOM 5486 O O . ASN B 1 309 ? 13.438 -24.859 -24.953 1 89.81 309 ASN B O 1
ATOM 5490 N N . ILE B 1 310 ? 12.398 -25.938 -26.562 1 90 310 ILE B N 1
ATOM 5491 C CA . ILE B 1 310 ? 12.617 -27.25 -25.969 1 90 310 ILE B CA 1
ATOM 5492 C C . ILE B 1 310 ? 14.109 -27.562 -25.938 1 90 310 ILE B C 1
ATOM 5494 O O . ILE B 1 310 ? 14.617 -28.047 -24.922 1 90 310 ILE B O 1
ATOM 5498 N N . LYS B 1 311 ? 14.773 -27.219 -26.969 1 88.69 311 LYS B N 1
ATOM 5499 C CA . LYS B 1 311 ? 16.219 -27.453 -27.031 1 88.69 311 LYS B CA 1
ATOM 5500 C C . LYS B 1 311 ? 16.953 -26.625 -25.969 1 88.69 311 LYS B C 1
ATOM 5502 O O . LYS B 1 311 ? 17.891 -27.109 -25.344 1 88.69 311 LYS B O 1
ATOM 5507 N N . GLU B 1 312 ? 16.5 -25.453 -25.906 1 91 312 GLU B N 1
ATOM 5508 C CA . GLU B 1 312 ? 17.109 -24.578 -24.906 1 91 312 GLU B CA 1
ATOM 5509 C C . GLU B 1 312 ? 16.969 -25.156 -23.5 1 91 312 GLU B C 1
ATOM 5511 O O . GLU B 1 312 ? 17.922 -25.156 -22.719 1 91 312 GLU B O 1
ATOM 5516 N N . PHE B 1 313 ? 15.844 -25.703 -23.172 1 92.56 313 PHE B N 1
ATOM 5517 C CA . PHE B 1 313 ? 15.609 -26.203 -21.828 1 92.56 313 PHE B CA 1
ATOM 5518 C C . PHE B 1 313 ? 16.234 -27.578 -21.641 1 92.56 313 PHE B C 1
ATOM 5520 O O . PHE B 1 313 ? 16.625 -27.953 -20.516 1 92.56 313 PHE B O 1
ATOM 5527 N N . ASP B 1 314 ? 16.328 -28.281 -22.719 1 90.31 314 ASP B N 1
ATOM 5528 C CA . ASP B 1 314 ? 17.078 -29.516 -22.641 1 90.31 314 ASP B CA 1
ATOM 5529 C C . ASP B 1 314 ? 18.531 -29.266 -22.203 1 90.31 314 ASP B C 1
ATOM 5531 O O . ASP B 1 314 ? 19.094 -30.031 -21.406 1 90.31 314 ASP B O 1
ATOM 5535 N N . LEU B 1 315 ? 19 -28.219 -22.766 1 90.56 315 LEU B N 1
ATOM 5536 C CA . LEU B 1 315 ? 20.344 -27.828 -22.375 1 90.56 315 LEU B CA 1
ATOM 5537 C C . LEU B 1 315 ? 20.406 -27.422 -20.922 1 90.56 315 LEU B C 1
ATOM 5539 O O . LEU B 1 315 ? 21.344 -27.766 -20.203 1 90.56 315 LEU B O 1
ATOM 5543 N N . LYS B 1 316 ? 19.469 -26.719 -20.484 1 92 316 LYS B N 1
ATOM 5544 C CA . LYS B 1 316 ? 19.406 -26.266 -19.094 1 92 316 LYS B CA 1
ATOM 5545 C C . LYS B 1 316 ? 19.297 -27.453 -18.141 1 92 316 LYS B C 1
ATOM 5547 O O . LYS B 1 316 ? 19.875 -27.438 -17.062 1 92 316 LYS B O 1
ATOM 5552 N N . ILE B 1 317 ? 18.516 -28.422 -18.531 1 92.94 317 ILE B N 1
ATOM 5553 C CA . ILE B 1 317 ? 18.344 -29.609 -17.719 1 92.94 317 ILE B CA 1
ATOM 5554 C C . ILE B 1 317 ? 19.672 -30.359 -17.594 1 92.94 317 ILE B C 1
ATOM 5556 O O . ILE B 1 317 ? 20.031 -30.844 -16.516 1 92.94 317 ILE B O 1
ATOM 5560 N N . LYS B 1 318 ? 20.375 -30.422 -18.688 1 90.62 318 LYS B N 1
ATOM 5561 C CA . LYS B 1 318 ? 21.688 -31.062 -18.672 1 90.62 318 LYS B CA 1
ATOM 5562 C C . LYS B 1 318 ? 22.656 -30.312 -17.75 1 90.62 318 LYS B C 1
ATOM 5564 O O . LYS B 1 318 ? 23.438 -30.922 -17.031 1 90.62 318 LYS B O 1
ATOM 5569 N N . GLN B 1 319 ? 22.594 -29.062 -17.844 1 92.12 319 GLN B N 1
ATOM 5570 C CA . GLN B 1 319 ? 23.422 -28.234 -16.969 1 92.12 319 GLN B CA 1
ATOM 5571 C C . GLN B 1 319 ? 23.047 -28.453 -15.508 1 92.12 319 GLN B C 1
ATOM 5573 O O . GLN B 1 319 ? 23.922 -28.516 -14.641 1 92.12 319 GLN B O 1
ATOM 5578 N N . PHE B 1 320 ? 21.812 -28.516 -15.305 1 92.75 320 PHE B N 1
ATOM 5579 C CA . PHE B 1 320 ? 21.328 -28.75 -13.953 1 92.75 320 PHE B CA 1
ATOM 5580 C C . PHE B 1 320 ? 21.859 -30.078 -13.422 1 92.75 320 PHE B C 1
ATOM 5582 O O . PHE B 1 320 ? 22.25 -30.188 -12.258 1 92.75 320 PHE B O 1
ATOM 5589 N N . GLU B 1 321 ? 21.844 -31.078 -14.227 1 92.75 321 GLU B N 1
ATOM 5590 C CA . GLU B 1 321 ? 22.344 -32.406 -13.852 1 92.75 321 GLU B CA 1
ATOM 5591 C C . GLU B 1 321 ? 23.828 -32.344 -13.492 1 92.75 321 GLU B C 1
ATOM 5593 O O . GLU B 1 321 ? 24.312 -33.188 -12.719 1 92.75 321 GLU B O 1
ATOM 5598 N N . GLN B 1 322 ? 24.516 -31.328 -14.008 1 92.94 322 GLN B N 1
ATOM 5599 C CA . GLN B 1 322 ? 25.922 -31.141 -13.703 1 92.94 322 GLN B CA 1
ATOM 5600 C C . GLN B 1 322 ? 26.109 -30.266 -12.453 1 92.94 322 GLN B C 1
ATOM 5602 O O . GLN B 1 322 ? 27.234 -29.953 -12.07 1 92.94 322 GLN B O 1
ATOM 5607 N N . GLY B 1 323 ? 25.047 -29.828 -11.914 1 89.81 323 GLY B N 1
ATOM 5608 C CA . GLY B 1 323 ? 25.125 -29.125 -10.641 1 89.81 323 GLY B CA 1
ATOM 5609 C C . GLY B 1 323 ? 24.844 -27.641 -10.766 1 89.81 323 GLY B C 1
ATOM 5610 O O . GLY B 1 323 ? 24.922 -26.906 -9.781 1 89.81 323 GLY B O 1
ATOM 5611 N N . ILE B 1 324 ? 24.531 -27.219 -11.945 1 91.56 324 ILE B N 1
ATOM 5612 C CA . ILE B 1 324 ? 24.25 -25.812 -12.141 1 91.56 324 ILE B CA 1
ATOM 5613 C C . ILE B 1 324 ? 22.75 -25.562 -12.023 1 91.56 324 ILE B C 1
ATOM 5615 O O . ILE B 1 324 ? 21.953 -26.141 -12.781 1 91.56 324 ILE B O 1
ATOM 5619 N N . PRO B 1 325 ? 22.406 -24.766 -11.055 1 92.94 325 PRO B N 1
ATOM 5620 C CA . PRO B 1 325 ? 20.969 -24.516 -10.922 1 92.94 325 PRO B CA 1
ATOM 5621 C C . PRO B 1 325 ? 20.375 -23.797 -12.133 1 92.94 325 PRO B C 1
ATOM 5623 O O . PRO B 1 325 ? 21.094 -23.094 -12.844 1 92.94 325 PRO B O 1
ATOM 5626 N N . ILE B 1 326 ? 19.125 -24.016 -12.328 1 91.88 326 ILE B N 1
ATOM 5627 C CA . ILE B 1 326 ? 18.438 -23.391 -13.453 1 91.88 326 ILE B CA 1
ATOM 5628 C C . ILE B 1 326 ? 18.297 -21.891 -13.203 1 91.88 326 ILE B C 1
ATOM 5630 O O . ILE B 1 326 ? 18.531 -21.094 -14.109 1 91.88 326 ILE B O 1
ATOM 5634 N N . SER B 1 327 ? 17.844 -21.531 -11.969 1 90.12 327 SER B N 1
ATOM 5635 C CA . SER B 1 327 ? 17.75 -20.141 -11.57 1 90.12 327 SER B CA 1
ATOM 5636 C C . SER B 1 327 ? 17.844 -19.984 -10.055 1 90.12 327 SER B C 1
ATOM 5638 O O . SER B 1 327 ? 17.75 -20.969 -9.32 1 90.12 327 SER B O 1
ATOM 5640 N N . TYR B 1 328 ? 18.141 -18.828 -9.68 1 91.12 328 TYR B N 1
ATOM 5641 C CA . TYR B 1 328 ? 18.172 -18.5 -8.258 1 91.12 328 TYR B CA 1
ATOM 5642 C C . TYR B 1 328 ? 16.922 -17.734 -7.848 1 91.12 328 TYR B C 1
ATOM 5644 O O . TYR B 1 328 ? 16.344 -17 -8.648 1 91.12 328 TYR B O 1
ATOM 5652 N N . ARG B 1 329 ? 16.594 -17.922 -6.645 1 90.44 329 ARG B N 1
ATOM 5653 C CA . ARG B 1 329 ? 15.414 -17.25 -6.133 1 90.44 329 ARG B CA 1
ATOM 5654 C C . ARG B 1 329 ? 15.727 -15.789 -5.797 1 90.44 329 ARG B C 1
ATOM 5656 O O . ARG B 1 329 ? 16.859 -15.453 -5.438 1 90.44 329 ARG B O 1
ATOM 5663 N N . ASN B 1 330 ? 14.648 -15.023 -5.895 1 88.81 330 ASN B N 1
ATOM 5664 C CA . ASN B 1 330 ? 14.742 -13.617 -5.527 1 88.81 330 ASN B CA 1
ATOM 5665 C C . ASN B 1 330 ? 14.953 -13.438 -4.023 1 88.81 330 ASN B C 1
ATOM 5667 O O . ASN B 1 330 ? 14.258 -14.062 -3.221 1 88.81 330 ASN B O 1
ATOM 5671 N N . LYS B 1 331 ? 15.836 -12.594 -3.666 1 89.81 331 LYS B N 1
ATOM 5672 C CA . LYS B 1 331 ? 16.172 -12.383 -2.26 1 89.81 331 LYS B CA 1
ATOM 5673 C C . LYS B 1 331 ? 14.969 -11.844 -1.486 1 89.81 331 LYS B C 1
ATOM 5675 O O . LYS B 1 331 ? 14.766 -12.203 -0.323 1 89.81 331 LYS B O 1
ATOM 5680 N N . ASN B 1 332 ? 14.227 -10.984 -2.098 1 89.75 332 ASN B N 1
ATOM 5681 C CA . ASN B 1 332 ? 13.047 -10.422 -1.447 1 89.75 332 ASN B CA 1
ATOM 5682 C C . ASN B 1 332 ? 12.031 -11.5 -1.092 1 89.75 332 ASN B C 1
ATOM 5684 O O . ASN B 1 332 ? 11.367 -11.422 -0.054 1 89.75 332 ASN B O 1
ATOM 5688 N N . VAL B 1 333 ? 11.945 -12.461 -1.949 1 90.06 333 VAL B N 1
ATOM 5689 C CA . VAL B 1 333 ? 11 -13.547 -1.726 1 90.06 333 VAL B CA 1
ATOM 5690 C C . VAL B 1 333 ? 11.484 -14.438 -0.588 1 90.06 333 VAL B C 1
ATOM 5692 O O . VAL B 1 333 ? 10.695 -14.906 0.23 1 90.06 333 VAL B O 1
ATOM 5695 N N . ILE B 1 334 ? 12.75 -14.625 -0.549 1 91.94 334 ILE B N 1
ATOM 5696 C CA . ILE B 1 334 ? 13.344 -15.43 0.512 1 91.94 334 ILE B CA 1
ATOM 5697 C C . ILE B 1 334 ? 13.109 -14.758 1.863 1 91.94 334 ILE B C 1
ATOM 5699 O O . ILE B 1 334 ? 12.703 -15.406 2.826 1 91.94 334 ILE B O 1
ATOM 5703 N N . ASP B 1 335 ? 13.359 -13.453 1.904 1 92.12 335 ASP B N 1
ATOM 5704 C CA . ASP B 1 335 ? 13.156 -12.703 3.139 1 92.12 335 ASP B CA 1
ATOM 5705 C C . ASP B 1 335 ? 11.695 -12.758 3.582 1 92.12 335 ASP B C 1
ATOM 5707 O O . ASP B 1 335 ? 11.406 -12.891 4.773 1 92.12 335 ASP B O 1
ATOM 5711 N N . PHE B 1 336 ? 10.898 -12.648 2.645 1 92.81 336 PHE B N 1
ATOM 5712 C CA . PHE B 1 336 ? 9.469 -12.711 2.92 1 92.81 336 PHE B CA 1
ATOM 5713 C C . PHE B 1 336 ? 9.094 -14.055 3.541 1 92.81 336 PHE B C 1
ATOM 5715 O O . PHE B 1 336 ? 8.375 -14.102 4.543 1 92.81 336 PHE B O 1
ATOM 5722 N N . ASP B 1 337 ? 9.57 -15.109 2.961 1 92.69 337 ASP B N 1
ATOM 5723 C CA . ASP B 1 337 ? 9.258 -16.453 3.449 1 92.69 337 ASP B CA 1
ATOM 5724 C C . ASP B 1 337 ? 9.781 -16.656 4.867 1 92.69 337 ASP B C 1
ATOM 5726 O O . ASP B 1 337 ? 9.102 -17.25 5.707 1 92.69 337 ASP B O 1
ATOM 5730 N N . LYS B 1 338 ? 10.93 -16.172 5.09 1 93.25 338 LYS B N 1
ATOM 5731 C CA . LYS B 1 338 ? 11.516 -16.312 6.422 1 93.25 338 LYS B CA 1
ATOM 5732 C C . LYS B 1 338 ? 10.695 -15.555 7.465 1 93.25 338 LYS B C 1
ATOM 5734 O O . LYS B 1 338 ? 10.438 -16.062 8.555 1 93.25 338 LYS B O 1
ATOM 5739 N N . ARG B 1 339 ? 10.297 -14.352 7.062 1 94.75 339 ARG B N 1
ATOM 5740 C CA . ARG B 1 339 ? 9.516 -13.539 7.984 1 94.75 339 ARG B CA 1
ATOM 5741 C C . ARG B 1 339 ? 8.148 -14.164 8.25 1 94.75 339 ARG B C 1
ATOM 5743 O O . ARG B 1 339 ? 7.676 -14.18 9.383 1 94.75 339 ARG B O 1
ATOM 5750 N N . LEU B 1 340 ? 7.57 -14.641 7.211 1 95 340 LEU B N 1
ATOM 5751 C CA . LEU B 1 340 ? 6.273 -15.297 7.34 1 95 340 LEU B CA 1
ATOM 5752 C C . LEU B 1 340 ? 6.367 -16.5 8.281 1 95 340 LEU B C 1
ATOM 5754 O O . LEU B 1 340 ? 5.531 -16.656 9.172 1 95 340 LEU B O 1
ATOM 5758 N N . ALA B 1 341 ? 7.363 -17.297 8.086 1 95.19 341 ALA B N 1
ATOM 5759 C CA . ALA B 1 341 ? 7.566 -18.469 8.938 1 95.19 341 ALA B CA 1
ATOM 5760 C C . ALA B 1 341 ? 7.773 -18.047 10.391 1 95.19 341 ALA B C 1
ATOM 5762 O O . ALA B 1 341 ? 7.254 -18.703 11.305 1 95.19 341 ALA B O 1
ATOM 5763 N N . HIS B 1 342 ? 8.484 -17 10.547 1 96.06 342 HIS B N 1
ATOM 5764 C CA . HIS B 1 342 ? 8.766 -16.5 11.891 1 96.06 342 HIS B CA 1
ATOM 5765 C C . HIS B 1 342 ? 7.48 -16.078 12.594 1 96.06 342 HIS B C 1
ATOM 5767 O O . HIS B 1 342 ? 7.266 -16.422 13.766 1 96.06 342 HIS B O 1
ATOM 5773 N N . ILE B 1 343 ? 6.66 -15.398 11.93 1 96.75 343 ILE B N 1
ATOM 5774 C CA . ILE B 1 343 ? 5.41 -14.914 12.492 1 96.75 343 ILE B CA 1
ATOM 5775 C C . ILE B 1 343 ? 4.523 -16.094 12.883 1 96.75 343 ILE B C 1
ATOM 5777 O O . ILE B 1 343 ? 3.945 -16.109 13.969 1 96.75 343 ILE B O 1
ATOM 5781 N N . ILE B 1 344 ? 4.438 -17.016 12.039 1 97.12 344 ILE B N 1
ATOM 5782 C CA . ILE B 1 344 ? 3.6 -18.188 12.297 1 97.12 344 ILE B CA 1
ATOM 5783 C C . ILE B 1 344 ? 4.156 -18.969 13.492 1 97.12 344 ILE B C 1
ATOM 5785 O O . ILE B 1 344 ? 3.395 -19.469 14.32 1 97.12 344 ILE B O 1
ATOM 5789 N N . THR B 1 345 ? 5.453 -19.047 13.562 1 96.81 345 THR B N 1
ATOM 5790 C CA . THR B 1 345 ? 6.09 -19.719 14.688 1 96.81 345 THR B CA 1
ATOM 5791 C C . THR B 1 345 ? 5.758 -19.016 16 1 96.81 345 THR B C 1
ATOM 5793 O O . THR B 1 345 ? 5.562 -19.672 17.031 1 96.81 345 THR B O 1
ATOM 5796 N N . GLN B 1 346 ? 5.715 -17.719 15.961 1 97.06 346 GLN B N 1
ATOM 5797 C CA . GLN B 1 346 ? 5.328 -16.969 17.141 1 97.06 346 GLN B CA 1
ATOM 5798 C C . GLN B 1 346 ? 3.939 -17.375 17.625 1 97.06 346 GLN B C 1
ATOM 5800 O O . GLN B 1 346 ? 3.699 -17.484 18.828 1 97.06 346 GLN B O 1
ATOM 5805 N N . HIS B 1 347 ? 3.064 -17.562 16.703 1 97.38 347 HIS B N 1
ATOM 5806 C CA . HIS B 1 347 ? 1.717 -18 17.062 1 97.38 347 HIS B CA 1
ATOM 5807 C C . HIS B 1 347 ? 1.712 -19.422 17.578 1 97.38 347 HIS B C 1
ATOM 5809 O O . HIS B 1 347 ? 1.038 -19.734 18.562 1 97.38 347 HIS B O 1
ATOM 5815 N N . GLN B 1 348 ? 2.43 -20.281 16.922 1 96 348 GLN B N 1
ATOM 5816 C CA . GLN B 1 348 ? 2.498 -21.688 17.312 1 96 348 GLN B CA 1
ATOM 5817 C C . GLN B 1 348 ? 3.086 -21.828 18.719 1 96 348 GLN B C 1
ATOM 5819 O O . GLN B 1 348 ? 2.701 -22.734 19.469 1 96 348 GLN B O 1
ATOM 5824 N N . ASN B 1 349 ? 3.973 -20.891 19.062 1 96.75 349 ASN B N 1
ATOM 5825 C CA . ASN B 1 349 ? 4.586 -20.891 20.375 1 96.75 349 ASN B CA 1
ATOM 5826 C C . ASN B 1 349 ? 3.713 -20.172 21.406 1 96.75 349 ASN B C 1
ATOM 5828 O O . ASN B 1 349 ? 4.148 -19.906 22.531 1 96.75 349 ASN B O 1
ATOM 5832 N N . CYS B 1 350 ? 2.576 -19.688 21.016 1 96.25 350 CYS B N 1
ATOM 5833 C CA . CYS B 1 350 ? 1.591 -19.031 21.875 1 96.25 350 CYS B CA 1
ATOM 5834 C C . CYS B 1 350 ? 2.107 -17.688 22.359 1 96.25 350 CYS B C 1
ATOM 5836 O O . CYS B 1 350 ? 1.771 -17.25 23.453 1 96.25 350 CYS B O 1
ATOM 5838 N N . GLU B 1 351 ? 2.98 -17.109 21.562 1 95.5 351 GLU B N 1
ATOM 5839 C CA . GLU B 1 351 ? 3.475 -15.781 21.906 1 95.5 351 GLU B CA 1
ATOM 5840 C C . GLU B 1 351 ? 2.479 -14.703 21.484 1 95.5 351 GLU B C 1
ATOM 5842 O O . GLU B 1 351 ? 2.398 -13.648 22.125 1 95.5 351 GLU B O 1
ATOM 5847 N N . ILE B 1 352 ? 1.84 -14.938 20.391 1 97.12 352 ILE B N 1
ATOM 5848 C CA . ILE B 1 352 ? 0.831 -14 19.906 1 97.12 352 ILE B CA 1
ATOM 5849 C C . ILE B 1 352 ? -0.45 -14.75 19.562 1 97.12 352 ILE B C 1
ATOM 5851 O O . ILE B 1 352 ? -0.416 -15.953 19.297 1 97.12 352 ILE B O 1
ATOM 5855 N N . THR B 1 353 ? -1.556 -14.016 19.625 1 97.5 353 THR B N 1
ATOM 5856 C CA . THR B 1 353 ? -2.836 -14.609 19.25 1 97.5 353 THR B CA 1
ATOM 5857 C C . THR B 1 353 ? -2.951 -14.75 17.734 1 97.5 353 THR B C 1
ATOM 5859 O O . THR B 1 353 ? -2.131 -14.203 16.984 1 97.5 353 THR B O 1
ATOM 5862 N N . LEU B 1 354 ? -3.949 -15.5 17.312 1 97.88 354 LEU B N 1
ATOM 5863 C CA . LEU B 1 354 ? -4.168 -15.695 15.891 1 97.88 354 LEU B CA 1
ATOM 5864 C C . LEU B 1 354 ? -4.469 -14.359 15.203 1 97.88 354 LEU B C 1
ATOM 5866 O O . LEU B 1 354 ? -3.982 -14.102 14.102 1 97.88 354 LEU B O 1
ATOM 5870 N N . GLY B 1 355 ? -5.316 -13.562 15.859 1 98 355 GLY B N 1
ATOM 5871 C CA . GLY B 1 355 ? -5.605 -12.25 15.305 1 98 355 GLY B CA 1
ATOM 5872 C C . GLY B 1 355 ? -4.367 -11.391 15.125 1 98 355 GLY B C 1
ATOM 5873 O O . GLY B 1 355 ? -4.191 -10.758 14.086 1 98 355 GLY B O 1
ATOM 5874 N N . HIS B 1 356 ? -3.553 -11.414 16.172 1 98.25 356 HIS B N 1
ATOM 5875 C CA . HIS B 1 356 ? -2.287 -10.688 16.125 1 98.25 356 HIS B CA 1
ATOM 5876 C C . HIS B 1 356 ? -1.409 -11.195 14.984 1 98.25 356 HIS B C 1
ATOM 5878 O O . HIS B 1 356 ? -0.83 -10.406 14.242 1 98.25 356 HIS B O 1
ATOM 5884 N N . CYS B 1 357 ? -1.35 -12.469 14.891 1 98.31 357 CYS B N 1
ATOM 5885 C CA . CYS B 1 357 ? -0.58 -13.133 13.836 1 98.31 357 CYS B CA 1
ATOM 5886 C C . CYS B 1 357 ? -1.068 -12.703 12.461 1 98.31 357 CYS B C 1
ATOM 5888 O O . CYS B 1 357 ? -0.267 -12.328 11.602 1 98.31 357 CYS B O 1
ATOM 5890 N N . LEU B 1 358 ? -2.336 -12.711 12.289 1 98.06 358 LEU B N 1
ATOM 5891 C CA . LEU B 1 358 ? -2.949 -12.375 11.008 1 98.06 358 LEU B CA 1
ATOM 5892 C C . LEU B 1 358 ? -2.666 -10.922 10.641 1 98.06 358 LEU B C 1
ATOM 5894 O O . LEU B 1 358 ? -2.367 -10.617 9.484 1 98.06 358 LEU B O 1
ATOM 5898 N N . GLU B 1 359 ? -2.748 -10.039 11.578 1 97.5 359 GLU B N 1
ATOM 5899 C CA . GLU B 1 359 ? -2.465 -8.633 11.328 1 97.5 359 GLU B CA 1
ATOM 5900 C C . GLU B 1 359 ? -1.009 -8.422 10.93 1 97.5 359 GLU B C 1
ATOM 5902 O O . GLU B 1 359 ? -0.713 -7.609 10.047 1 97.5 359 GLU B O 1
ATOM 5907 N N . LYS B 1 360 ? -0.094 -9.109 11.594 1 97.06 360 LYS B N 1
ATOM 5908 C CA . LYS B 1 360 ? 1.318 -9.039 11.227 1 97.06 360 LYS B CA 1
ATOM 5909 C C . LYS B 1 360 ? 1.536 -9.484 9.789 1 97.06 360 LYS B C 1
ATOM 5911 O O . LYS B 1 360 ? 2.283 -8.852 9.039 1 97.06 360 LYS B O 1
ATOM 5916 N N . ILE B 1 361 ? 0.875 -10.555 9.445 1 96.88 361 ILE B N 1
ATOM 5917 C CA . ILE B 1 361 ? 1.004 -11.102 8.102 1 96.88 361 ILE B CA 1
ATOM 5918 C C . ILE B 1 361 ? 0.452 -10.102 7.086 1 96.88 361 ILE B C 1
ATOM 5920 O O . ILE B 1 361 ? 1.043 -9.898 6.023 1 96.88 361 ILE B O 1
ATOM 5924 N N . CYS B 1 362 ? -0.651 -9.531 7.383 1 96.12 362 CYS B N 1
ATOM 5925 C CA . CYS B 1 362 ? -1.273 -8.555 6.5 1 96.12 362 CYS B CA 1
ATOM 5926 C C . CYS B 1 362 ? -0.329 -7.387 6.23 1 96.12 362 CYS B C 1
ATOM 5928 O O . CYS B 1 362 ? -0.223 -6.918 5.094 1 96.12 362 CYS B O 1
ATOM 5930 N N . ASN B 1 363 ? 0.353 -6.957 7.215 1 93.06 363 ASN B N 1
ATOM 5931 C CA . ASN B 1 363 ? 1.294 -5.852 7.082 1 93.06 363 ASN B CA 1
ATOM 5932 C C . ASN B 1 363 ? 2.445 -6.203 6.145 1 93.06 363 ASN B C 1
ATOM 5934 O O . ASN B 1 363 ? 3.02 -5.32 5.504 1 93.06 363 ASN B O 1
ATOM 5938 N N . LEU B 1 364 ? 2.725 -7.461 6.047 1 90.81 364 LEU B N 1
ATOM 5939 C CA . LEU B 1 364 ? 3.805 -7.926 5.184 1 90.81 364 LEU B CA 1
ATOM 5940 C C . LEU B 1 364 ? 3.404 -7.832 3.717 1 90.81 364 LEU B C 1
ATOM 5942 O O . LEU B 1 364 ? 4.266 -7.824 2.834 1 90.81 364 LEU B O 1
ATOM 5946 N N . THR B 1 365 ? 2.117 -7.812 3.48 1 86.44 365 THR B N 1
ATOM 5947 C CA . THR B 1 365 ? 1.652 -7.859 2.098 1 86.44 365 THR B CA 1
ATOM 5948 C C . THR B 1 365 ? 1.346 -6.453 1.585 1 86.44 365 THR B C 1
ATOM 5950 O O . THR B 1 365 ? 0.582 -6.289 0.631 1 86.44 365 THR B O 1
ATOM 5953 N N . LEU B 1 366 ? 1.85 -5.469 2.326 1 69.56 366 LEU B N 1
ATOM 5954 C CA . LEU B 1 366 ? 1.607 -4.082 1.945 1 69.56 366 LEU B CA 1
ATOM 5955 C C . LEU B 1 366 ? 2.146 -3.801 0.547 1 69.56 366 LEU B C 1
ATOM 5957 O O . LEU B 1 366 ? 3.246 -4.238 0.201 1 69.56 366 LEU B O 1
ATOM 5961 N N . LYS B 1 367 ? 1.159 -3.768 -0.397 1 60.53 367 LYS B N 1
ATOM 5962 C CA . LYS B 1 367 ? 1.495 -3.648 -1.813 1 60.53 367 LYS B CA 1
ATOM 5963 C C . LYS B 1 367 ? 2.205 -2.328 -2.1 1 60.53 367 LYS B C 1
ATOM 5965 O O . LYS B 1 367 ? 2.076 -1.369 -1.336 1 60.53 367 LYS B O 1
ATOM 5970 N N . LYS B 1 368 ? 3.115 -2.332 -3.184 1 48.78 368 LYS B N 1
ATOM 5971 C CA . LYS B 1 368 ? 3.912 -1.319 -3.867 1 48.78 368 LYS B CA 1
ATOM 5972 C C . LYS B 1 368 ? 3.074 -0.084 -4.188 1 48.78 368 LYS B C 1
ATOM 5974 O O . LYS B 1 368 ? 1.923 -0.2 -4.613 1 48.78 368 LYS B O 1
ATOM 5979 N N . ASN B 1 369 ? 3.004 0.978 -3.492 1 34.84 369 ASN B N 1
ATOM 5980 C CA . ASN B 1 369 ? 2.602 2.205 -4.172 1 34.84 369 ASN B CA 1
ATOM 5981 C C . ASN B 1 369 ? 3.238 2.316 -5.555 1 34.84 369 ASN B C 1
ATOM 5983 O O . ASN B 1 369 ? 4.41 1.975 -5.73 1 34.84 369 ASN B O 1
#

Solvent-accessible surface area (backbone atoms only — not comparable to full-atom values): 41407 Å² total; per-residue (Å²): 133,86,78,68,77,75,76,64,68,72,70,73,71,63,92,64,70,75,41,77,42,71,42,99,83,66,43,61,24,40,51,53,90,30,38,52,20,35,69,72,49,74,46,93,89,56,35,35,40,24,34,33,67,45,29,83,81,66,62,25,71,17,35,36,31,31,41,91,72,32,79,72,45,75,49,72,59,77,61,80,65,39,52,65,58,49,52,50,49,52,52,48,46,50,48,45,50,51,43,63,66,42,78,60,66,66,67,86,65,65,76,46,62,41,83,47,70,43,67,43,72,81,64,56,55,89,55,32,41,31,68,43,81,75,44,81,41,76,30,65,59,82,45,34,69,53,40,35,52,52,54,48,52,48,42,69,74,36,73,82,65,71,61,64,64,46,72,42,71,92,42,67,34,55,53,51,22,45,39,69,77,38,69,80,31,44,57,35,42,27,50,57,58,53,48,48,51,54,50,52,52,32,50,76,58,63,28,73,75,33,40,59,45,38,31,52,55,45,47,61,55,34,43,30,58,30,54,68,90,47,34,65,60,52,48,50,54,51,63,74,71,52,71,87,46,68,60,54,48,53,49,50,50,48,47,38,51,63,45,60,71,33,92,46,43,82,22,57,50,42,45,91,45,86,70,43,53,59,56,68,57,52,52,49,51,51,54,56,48,66,69,47,83,48,99,76,62,53,68,65,59,49,50,49,48,52,51,51,51,50,52,54,48,52,50,45,52,55,41,33,76,73,69,39,72,72,36,68,50,58,66,53,58,48,52,41,52,53,51,52,52,49,47,52,47,38,34,76,70,66,72,41,50,70,65,39,40,48,33,52,50,28,37,44,62,56,64,69,99,136,83,82,72,77,79,74,63,71,72,71,72,69,63,92,64,67,75,42,75,42,71,41,98,82,66,44,62,23,40,52,53,89,29,35,52,20,35,69,72,49,73,46,94,88,55,35,34,39,25,33,32,68,45,30,84,80,67,63,25,72,18,34,36,30,31,39,92,74,30,81,73,45,77,49,72,60,78,60,82,66,39,51,66,58,49,52,49,50,52,52,48,48,50,50,45,52,50,46,64,66,41,79,61,70,66,68,85,68,64,77,48,63,41,83,48,70,44,66,44,71,81,65,56,54,90,55,33,42,31,67,44,81,75,43,81,40,77,31,67,59,83,45,34,68,54,40,36,50,53,54,50,52,50,42,71,76,36,73,82,65,71,63,64,64,46,72,43,70,92,42,65,34,55,52,50,22,44,38,70,77,38,68,79,32,42,57,33,42,28,49,58,59,53,47,48,50,53,50,52,53,31,51,75,59,62,30,73,76,33,41,60,45,38,30,52,54,45,46,61,54,34,43,30,58,32,53,68,90,48,35,66,60,52,50,49,53,50,63,73,71,52,71,86,44,68,57,54,49,53,49,50,50,48,47,38,52,62,45,59,71,33,93,45,42,82,24,57,51,42,46,90,44,86,71,43,53,60,56,69,57,53,50,49,51,50,54,53,49,66,70,47,82,50,98,76,62,53,70,65,59,49,50,50,49,50,51,52,51,50,53,53,49,51,50,44,51,54,41,33,75,73,68,40,74,71,38,68,52,58,65,53,56,46,51,40,52,53,51,52,52,50,46,51,47,37,34,76,68,66,73,40,50,70,64,40,40,48,34,52,51,30,37,43,62,57,63,72,98

Sequence (738 aa):
MYLGNRTKGLQSVSQTQLVFEQSERGGLLLLRGGYQHNKKRENKNGTTVWCCVKWQTRKCRGRVVTKNNLVVSDDPHTCQPNFAANIIKKQLNQCRKLAATKSDPIPTWYPFYQLYTIHGDLGSSEETSNVVPLVYALLLNKKQATYEILFQIIKSQVPDWNPKKFQSDYEAAAMNAMQKIMPNCKIVGCYFHFKSALRKKAKELKLNKNPVHKAHVAICGALSLLPQHLISDGYLYIMEDCSNNGQILAFNDYFVNAWIESSFFGKWSFYGERFRTTNHLEGWHSKLNKGISNAKPSFIKFLDLLLKNIKEFDLKIKQFEQGIPISYRNKNVIDFDKRLAHIITQHQNCEITLGHCLEKICNLTLKKNMYLGNRTKGLQSVSQTQLVFEQSERGGLLLLRGGYQHNKKRENKNGTTVWCCVKWQTRKCRGRVVTKNNLVVSDDPHTCQPNFAANIIKKQLNQCRKLAATKSDPIPTWYPFYQLYTIHGDLGSSEETSNVVPLVYALLLNKKQATYEILFQIIKSQVPDWNPKKFQSDYEAAAMNAMQKIMPNCKIVGCYFHFKSALRKKAKELKLNKNPVHKAHVAICGALSLLPQHLISDGYLYIMEDCSNNGQILAFNDYFVNAWIESSFFGKWSFYGERFRTTNHLEGWHSKLNKGISNAKPSFIKFLDLLLKNIKEFDLKIKQFEQGIPISYRNKNVIDFDKRLAHIITQHQNCEITLGHCLEKICNLTLKKN

Radius of gyration: 42.04 Å; Cα contacts (8 Å, |Δi|>4): 940; chains: 2; bounding box: 51×140×102 Å